Protein AF-A0AAV2L032-F1 (afdb_monomer_lite)

Secondary structure (DSSP, 8-state):
-------EEESS-EEE-S-EEESS-EEESS-EEESS-EEESS-EEESS-EEESS-EEESS-EEESS-EEESS--EESS-EEESS-EEESS--EESS--EESS-EEESS--EESS--EESS--EESS--EESS--EESS--EESS--EESS--EESS--EESS--EESS--EESS--EESS--EESS--EEEE--EESS--EEEE--EEEE--EESS--EEEE--EEEE--EESS--EESS--EEEEEEEEEE--EESS--EEEEEEEEEE--EE---SBB-SS-EEEEE-EEESS-BEESS-EEESS-EEESS-EEESS-EEESS-EEESS-EEESS-EEESS-EEESS--EESS--EESS-EEESS--EESS--EE-S-EEESS--B-

Sequence (389 aa):
MDRAHRGLQVSQGLQVSQGLQVSQGLQVSQGLQVSQGLQVSQGLQESQGLQASQGLQASQGLQASQGLQESQGLQESQGLQESQGLQESQGLQESQGLQESQGLQESQGLQESQGLQESQGLQESQGLQESQGLQESQGLQESQGLQESQGLQESQGLQESQGLQESQGLQESQGLQESQGLQESQGLQESQGLQASQGLQASQGLQASQGLQASQGLQASQGLQASQGLQASQGLQASQGLQASQGLQASQGLQASQGLQASQGLQAVSGTTGGLRDYRRSQGLQASQGLQASQGLQASQGLQASQGLQASQGLQASQGLQASQGLQASQGLQASQGLQASQGLQESQGLQESQGLQESQGLQESQGLQESQGLQESQGLQESQGLQG

Structure (mmCIF, N/CA/C/O backbone):
data_AF-A0AAV2L032-F1
#
_entry.id   AF-A0AAV2L032-F1
#
loop_
_atom_site.group_PDB
_atom_site.id
_atom_site.type_symbol
_atom_site.label_atom_id
_atom_site.label_alt_id
_atom_site.label_comp_id
_atom_site.label_asym_id
_atom_site.label_entity_id
_atom_site.label_seq_id
_atom_site.pdbx_PDB_ins_code
_atom_site.Cartn_x
_atom_site.Cartn_y
_atom_site.Cartn_z
_atom_site.occupancy
_atom_site.B_iso_or_equiv
_atom_site.auth_seq_id
_atom_site.auth_comp_id
_atom_site.auth_asym_id
_atom_site.auth_atom_id
_atom_site.pdbx_PDB_model_num
ATOM 1 N N . MET A 1 1 ? 46.853 -14.108 -38.481 1.00 35.22 1 MET A N 1
ATOM 2 C CA . MET A 1 1 ? 45.579 -13.566 -38.991 1.00 35.22 1 MET A CA 1
ATOM 3 C C . MET A 1 1 ? 44.795 -13.145 -37.773 1.00 35.22 1 MET A C 1
ATOM 5 O O . MET A 1 1 ? 44.260 -14.008 -37.099 1.00 35.22 1 MET A O 1
ATOM 9 N N . ASP A 1 2 ? 44.847 -11.861 -37.447 1.00 42.03 2 ASP A N 1
ATOM 10 C CA . ASP A 1 2 ? 44.213 -11.296 -36.259 1.00 42.03 2 ASP A CA 1
ATOM 11 C C . ASP A 1 2 ? 43.052 -10.431 -36.762 1.00 42.03 2 ASP A C 1
ATOM 13 O O . ASP A 1 2 ? 43.262 -9.359 -37.335 1.00 42.03 2 ASP A O 1
ATOM 17 N N . ARG A 1 3 ? 41.831 -10.976 -36.731 1.00 40.22 3 ARG A N 1
ATOM 18 C CA . ARG A 1 3 ? 40.625 -10.222 -37.090 1.00 40.22 3 ARG A CA 1
ATOM 19 C C . ARG A 1 3 ? 40.259 -9.384 -35.870 1.00 40.22 3 ARG A C 1
ATOM 21 O O . ARG A 1 3 ? 39.555 -9.851 -34.987 1.00 40.22 3 ARG A O 1
ATOM 28 N N . ALA A 1 4 ? 40.758 -8.152 -35.828 1.00 43.91 4 ALA A N 1
ATOM 29 C CA . ALA A 1 4 ? 40.306 -7.163 -34.862 1.00 43.91 4 ALA A CA 1
ATOM 30 C C . ALA A 1 4 ? 38.802 -6.909 -35.070 1.00 43.91 4 ALA A C 1
ATOM 32 O O . ALA A 1 4 ? 38.399 -6.337 -36.086 1.00 43.91 4 ALA A O 1
ATOM 33 N N . HIS A 1 5 ? 37.994 -7.361 -34.114 1.00 49.34 5 HIS A N 1
ATOM 34 C CA . HIS A 1 5 ? 36.589 -7.010 -33.953 1.00 49.34 5 HIS A CA 1
ATOM 35 C C . HIS A 1 5 ? 36.501 -5.516 -33.616 1.00 49.34 5 HIS A C 1
ATOM 37 O O . HIS A 1 5 ? 36.596 -5.121 -32.458 1.00 49.34 5 HIS A O 1
ATOM 43 N N . ARG A 1 6 ? 36.446 -4.658 -34.639 1.00 58.22 6 ARG A N 1
ATOM 44 C CA . ARG A 1 6 ? 36.281 -3.211 -34.457 1.00 58.22 6 ARG A CA 1
ATOM 45 C C . ARG A 1 6 ? 34.792 -2.893 -34.396 1.00 58.22 6 ARG A C 1
ATOM 47 O O . ARG A 1 6 ? 34.118 -3.017 -35.415 1.00 58.22 6 ARG A O 1
ATOM 54 N N . GLY A 1 7 ? 34.318 -2.495 -33.217 1.00 70.31 7 GLY A N 1
ATOM 55 C CA . GLY A 1 7 ? 33.012 -1.855 -33.063 1.00 70.31 7 GLY A CA 1
ATOM 56 C C . GLY A 1 7 ? 32.922 -0.547 -33.857 1.00 70.31 7 GLY A C 1
ATOM 57 O O . GLY A 1 7 ? 33.942 0.019 -34.270 1.00 70.31 7 GLY A O 1
ATOM 58 N N . LEU A 1 8 ? 31.697 -0.081 -34.098 1.00 80.06 8 LEU A N 1
ATOM 59 C CA . LEU A 1 8 ? 31.418 1.191 -34.753 1.00 80.06 8 LEU A CA 1
ATOM 60 C C . LEU A 1 8 ? 31.575 2.331 -33.738 1.00 80.06 8 LEU A C 1
ATOM 62 O O . LEU A 1 8 ? 30.854 2.387 -32.748 1.00 80.06 8 LEU A O 1
ATOM 66 N N . GLN A 1 9 ? 32.508 3.246 -34.002 1.00 83.88 9 GLN A N 1
ATOM 67 C CA . GLN A 1 9 ? 32.724 4.449 -33.196 1.00 83.88 9 GLN A CA 1
ATOM 68 C C . GLN A 1 9 ? 32.305 5.685 -33.988 1.00 83.88 9 GLN A C 1
ATOM 70 O O . GLN A 1 9 ? 32.825 5.932 -35.079 1.00 83.88 9 GLN A O 1
ATOM 75 N N . VAL A 1 10 ? 31.391 6.471 -33.427 1.00 84.25 10 VAL A N 1
ATOM 76 C CA . VAL A 1 10 ? 30.925 7.737 -33.991 1.00 84.25 10 VAL A CA 1
ATOM 77 C C . VAL A 1 10 ? 31.067 8.824 -32.937 1.00 84.25 10 VAL A C 1
ATOM 79 O O . VAL A 1 10 ? 30.526 8.733 -31.843 1.00 84.25 10 VAL A O 1
ATOM 82 N N . SER A 1 11 ? 31.803 9.882 -33.258 1.00 82.00 11 SER A N 1
ATOM 83 C CA . SER A 1 11 ? 32.023 10.976 -32.312 1.00 82.00 11 SER A CA 1
ATOM 84 C C . SER A 1 11 ? 30.840 11.943 -32.223 1.00 82.00 11 SER A C 1
ATOM 86 O O . SER A 1 11 ? 30.648 12.533 -31.170 1.00 82.00 11 SER A O 1
ATOM 88 N N . GLN A 1 12 ? 30.064 12.135 -33.300 1.00 85.06 12 GLN A N 1
ATOM 89 C CA . GLN A 1 12 ? 28.890 13.023 -33.326 1.00 85.06 12 GLN A CA 1
ATOM 90 C C . GLN A 1 12 ? 27.879 12.620 -34.412 1.00 85.06 12 GLN A C 1
ATOM 92 O O . GLN A 1 12 ? 28.282 12.343 -35.544 1.00 85.06 12 GLN A O 1
ATOM 97 N N . GLY A 1 13 ? 26.584 12.696 -34.090 1.00 78.69 13 GLY A N 1
ATOM 98 C CA . GLY A 1 13 ? 25.491 12.867 -35.055 1.00 78.69 13 GLY A CA 1
ATOM 99 C C . GLY A 1 13 ? 25.172 11.644 -35.914 1.00 78.69 13 GLY A C 1
ATOM 100 O O . GLY A 1 13 ? 25.059 11.768 -37.136 1.00 78.69 13 GLY A O 1
ATOM 101 N N . LEU A 1 14 ? 25.031 10.465 -35.302 1.00 85.19 14 LEU A N 1
ATOM 102 C CA . LEU A 1 14 ? 24.609 9.270 -36.032 1.00 85.19 14 LEU A CA 1
ATOM 103 C C . LEU A 1 14 ? 23.095 9.316 -36.269 1.00 85.19 14 LEU A C 1
ATOM 105 O O . LEU A 1 14 ? 22.316 9.190 -35.331 1.00 85.19 14 LEU A O 1
ATOM 109 N N . GLN A 1 15 ? 22.684 9.456 -37.530 1.00 86.25 15 GLN A N 1
ATOM 110 C CA . GLN A 1 15 ? 21.282 9.359 -37.938 1.00 86.25 15 GLN A CA 1
ATOM 111 C C . GLN A 1 15 ? 21.023 8.028 -38.642 1.00 86.25 15 GLN A C 1
ATOM 113 O O . GLN A 1 15 ? 21.629 7.723 -39.672 1.00 86.25 15 GLN A O 1
ATOM 118 N N . VAL A 1 16 ? 20.092 7.251 -38.101 1.00 83.75 16 VAL A N 1
ATOM 119 C CA . VAL A 1 16 ? 19.619 5.982 -38.649 1.00 83.75 16 VAL A CA 1
ATOM 120 C C . VAL A 1 16 ? 18.155 6.145 -39.020 1.00 83.75 16 VAL A C 1
ATOM 122 O O . VAL A 1 16 ? 17.282 6.202 -38.161 1.00 83.75 16 VAL A O 1
ATOM 125 N N . SER A 1 17 ? 17.866 6.204 -40.314 1.00 82.75 17 SER A N 1
ATOM 126 C CA . SER A 1 17 ? 16.486 6.306 -40.791 1.00 82.75 17 SER A CA 1
ATOM 127 C C . SER A 1 17 ? 15.752 4.963 -40.784 1.00 82.75 17 SER A C 1
ATOM 129 O O . SER A 1 17 ? 14.540 4.954 -40.589 1.00 82.75 17 SER A O 1
ATOM 131 N N . GLN A 1 18 ? 16.455 3.839 -40.995 1.00 86.38 18 GLN A N 1
ATOM 132 C CA . GLN A 1 18 ? 15.850 2.505 -40.963 1.00 86.38 18 GLN A CA 1
ATOM 133 C C . GLN A 1 18 ? 16.887 1.375 -40.809 1.00 86.38 18 GLN A C 1
ATOM 135 O O . GLN A 1 18 ? 17.839 1.306 -41.588 1.00 86.38 18 GLN A O 1
ATOM 140 N N . GLY A 1 19 ? 16.648 0.443 -39.881 1.00 77.69 19 GLY A N 1
ATOM 141 C CA . GLY A 1 19 ? 17.150 -0.937 -39.957 1.00 77.69 19 GLY A CA 1
ATOM 142 C C . GLY A 1 19 ? 18.656 -1.128 -39.762 1.00 77.69 19 GLY A C 1
ATOM 143 O O . GLY A 1 19 ? 19.261 -1.940 -40.468 1.00 77.69 19 GLY A O 1
ATOM 144 N N . LEU A 1 20 ? 19.281 -0.398 -38.833 1.00 84.31 20 LEU A N 1
ATOM 145 C CA . LEU A 1 20 ? 20.697 -0.607 -38.523 1.00 84.31 20 LEU A CA 1
ATOM 146 C C . LEU A 1 20 ? 20.865 -1.853 -37.645 1.00 84.31 20 LEU A C 1
ATOM 148 O O . LEU A 1 20 ? 20.325 -1.925 -36.547 1.00 84.31 20 LEU A O 1
ATOM 152 N N . GLN A 1 21 ? 21.666 -2.808 -38.116 1.00 86.81 21 GLN A N 1
ATOM 153 C CA . GLN A 1 21 ? 22.078 -3.981 -37.346 1.00 86.81 21 GLN A CA 1
ATOM 154 C C . GLN A 1 21 ? 23.567 -3.883 -37.013 1.00 86.81 21 GLN A C 1
ATOM 156 O O . GLN A 1 21 ? 24.411 -3.824 -37.911 1.00 86.81 21 GLN A O 1
ATOM 161 N N . VAL A 1 22 ? 23.897 -3.892 -35.723 1.00 86.31 22 VAL A N 1
ATOM 162 C CA . VAL A 1 22 ? 25.272 -3.896 -35.219 1.00 86.31 22 VAL A CA 1
ATOM 163 C C . VAL A 1 22 ? 25.473 -5.145 -34.377 1.00 86.31 22 VAL A C 1
ATOM 165 O O . VAL A 1 22 ? 24.871 -5.320 -33.325 1.00 86.31 22 VAL A O 1
ATOM 168 N N . SER A 1 23 ? 26.355 -6.033 -34.824 1.00 83.00 23 SER A N 1
ATOM 169 C CA . SER A 1 23 ? 26.616 -7.277 -34.098 1.00 83.00 23 SER A CA 1
ATOM 170 C C . SER A 1 23 ? 27.488 -7.074 -32.854 1.00 83.00 23 SER A C 1
ATOM 172 O O . SER A 1 23 ? 27.405 -7.873 -31.930 1.00 83.00 23 SER A O 1
ATOM 174 N N . GLN A 1 24 ? 28.359 -6.055 -32.835 1.00 84.69 24 GLN A N 1
ATOM 175 C CA . GLN A 1 24 ? 29.265 -5.770 -31.713 1.00 84.69 24 GLN A CA 1
ATOM 176 C C . GLN A 1 24 ? 29.639 -4.287 -31.646 1.00 84.69 24 GLN A C 1
ATOM 178 O O . GLN A 1 24 ? 30.167 -3.755 -32.623 1.00 84.69 24 GLN A O 1
ATOM 183 N N . GLY A 1 25 ? 29.453 -3.683 -30.472 1.00 80.81 25 GLY A N 1
ATOM 184 C CA . GLY A 1 25 ? 30.027 -2.411 -30.045 1.00 80.81 25 GLY A CA 1
ATOM 185 C C . GLY A 1 25 ? 29.603 -1.222 -30.897 1.00 80.81 25 GLY A C 1
ATOM 186 O O . GLY A 1 25 ? 30.266 -0.915 -31.886 1.00 80.81 25 GLY A O 1
ATOM 187 N N . LEU A 1 26 ? 28.553 -0.517 -30.485 1.00 87.06 26 LEU A N 1
ATOM 188 C CA . LEU A 1 26 ? 28.194 0.801 -31.003 1.00 87.06 26 LEU A CA 1
ATOM 189 C C . LEU A 1 26 ? 28.545 1.853 -29.951 1.00 87.06 26 LEU A C 1
ATOM 191 O O . LEU A 1 26 ? 27.934 1.879 -28.893 1.00 87.06 26 LEU A O 1
ATOM 195 N N . GLN A 1 27 ? 29.517 2.717 -30.235 1.00 87.44 27 GLN A N 1
ATOM 196 C CA . GLN A 1 27 ? 29.870 3.840 -29.365 1.00 87.44 27 GLN A CA 1
ATOM 197 C C . GLN A 1 27 ? 29.543 5.148 -30.075 1.00 87.44 27 GLN A C 1
ATOM 199 O O . GLN A 1 27 ? 30.139 5.452 -31.112 1.00 87.44 27 GLN A O 1
ATOM 204 N N . VAL A 1 28 ? 28.621 5.924 -29.514 1.00 87.06 28 VAL A N 1
ATOM 205 C CA . VAL A 1 28 ? 28.246 7.249 -30.005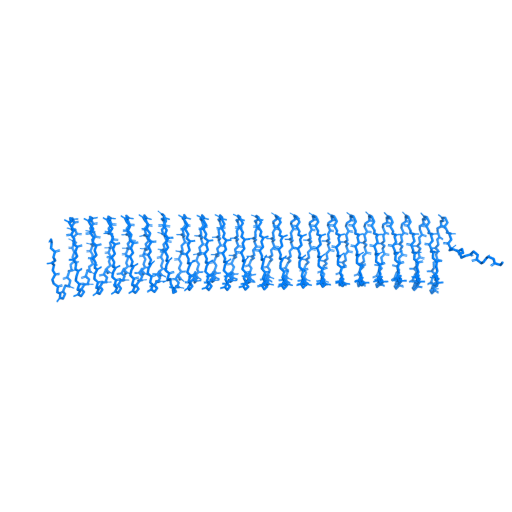 1.00 87.06 28 VAL A CA 1
ATOM 206 C C . VAL A 1 28 ? 28.484 8.263 -28.894 1.00 87.06 28 VAL A C 1
ATOM 208 O O . VAL A 1 28 ? 27.898 8.169 -27.826 1.00 87.06 28 VAL A O 1
ATOM 211 N N . SER A 1 29 ? 29.372 9.233 -29.110 1.00 85.19 29 SER A N 1
ATOM 212 C CA . SER A 1 29 ? 29.671 10.215 -28.054 1.00 85.19 29 SER A CA 1
ATOM 213 C C . SER A 1 29 ? 28.618 11.320 -27.934 1.00 85.19 29 SER A C 1
ATOM 215 O O . SER A 1 29 ? 28.578 11.991 -26.907 1.00 85.19 29 SER A O 1
ATOM 217 N N . GLN A 1 30 ? 27.824 11.563 -28.982 1.00 87.50 30 GLN A N 1
ATOM 218 C CA . GLN A 1 30 ? 26.772 12.578 -28.962 1.00 87.50 30 GLN A CA 1
ATOM 219 C C . GLN A 1 30 ? 25.762 12.373 -30.096 1.00 87.50 30 GLN A C 1
ATOM 221 O O . GLN A 1 30 ? 26.149 12.343 -31.272 1.00 87.50 30 GLN A O 1
ATOM 226 N N . GLY A 1 31 ? 24.475 12.344 -29.751 1.00 84.50 31 GLY A N 1
ATOM 227 C CA . GLY A 1 31 ? 23.358 12.499 -30.680 1.00 84.50 31 GLY A CA 1
ATOM 228 C C . GLY A 1 31 ? 23.149 11.298 -31.596 1.00 84.50 31 GLY A C 1
ATOM 229 O O . GLY A 1 31 ? 23.410 11.381 -32.802 1.00 84.50 31 GLY A O 1
ATOM 230 N N . LEU A 1 32 ? 22.660 10.194 -31.028 1.00 88.06 32 LEU A N 1
ATOM 231 C CA . LEU A 1 32 ? 22.152 9.053 -31.787 1.00 88.06 32 LEU A CA 1
ATOM 232 C C . LEU A 1 32 ? 20.661 9.265 -32.069 1.00 88.06 32 LEU A C 1
ATOM 234 O O . LEU A 1 32 ? 19.858 9.282 -31.147 1.00 88.06 32 LEU A O 1
ATOM 238 N N . GLN A 1 33 ? 20.290 9.412 -33.339 1.00 88.69 33 GLN A N 1
ATOM 239 C CA . GLN A 1 33 ? 18.897 9.548 -33.765 1.00 88.69 33 GLN A CA 1
ATOM 240 C C . GLN A 1 33 ? 18.479 8.344 -34.603 1.00 88.69 33 GLN A C 1
ATOM 242 O O . GLN A 1 33 ? 19.033 8.115 -35.679 1.00 88.69 33 GLN A O 1
ATOM 247 N N . VAL A 1 34 ? 17.482 7.597 -34.143 1.00 86.94 34 VAL A N 1
ATOM 248 C CA . VAL A 1 34 ? 16.958 6.404 -34.810 1.00 86.94 34 VAL A CA 1
ATOM 249 C C . VAL A 1 34 ? 15.481 6.610 -35.116 1.00 86.94 34 VAL A C 1
ATOM 251 O O . VAL A 1 34 ? 14.654 6.717 -34.221 1.00 86.94 34 VAL A O 1
ATOM 254 N N . SER A 1 35 ? 15.111 6.640 -36.392 1.00 86.44 35 SER A N 1
ATOM 255 C CA . SER A 1 35 ? 13.697 6.734 -36.769 1.00 86.44 35 SER A CA 1
ATOM 256 C C . SER A 1 35 ? 12.987 5.381 -36.720 1.00 86.44 35 SER A C 1
ATOM 258 O O . SER A 1 35 ? 11.798 5.341 -36.427 1.00 86.44 35 SER A O 1
ATOM 260 N N . GLN A 1 36 ? 13.681 4.279 -37.032 1.00 87.25 36 GLN A N 1
ATOM 261 C CA . GLN A 1 36 ? 13.089 2.942 -36.987 1.00 87.25 36 GLN A CA 1
ATOM 262 C C . GLN A 1 36 ? 14.146 1.830 -36.937 1.00 87.25 36 GLN A C 1
ATOM 264 O O . GLN A 1 36 ? 14.981 1.727 -37.840 1.00 87.25 36 GLN A O 1
ATOM 269 N N . GLY A 1 37 ? 14.039 0.942 -35.947 1.00 80.81 37 GLY A N 1
ATOM 270 C CA . GLY A 1 37 ? 14.694 -0.366 -35.938 1.00 80.81 37 GLY A CA 1
ATOM 271 C C . GLY A 1 37 ? 16.215 -0.303 -35.827 1.00 80.81 37 GLY A C 1
ATOM 272 O O . GLY A 1 37 ? 16.918 -0.466 -36.830 1.00 80.81 37 GLY A O 1
ATOM 273 N N . LEU A 1 38 ? 16.719 -0.116 -34.607 1.00 86.38 38 LEU A N 1
ATOM 274 C CA . LEU A 1 38 ? 18.129 -0.320 -34.271 1.00 86.38 38 LEU A CA 1
ATOM 275 C C . LEU A 1 38 ? 18.264 -1.641 -33.517 1.00 86.38 38 LEU A C 1
ATOM 277 O O . LEU A 1 38 ? 17.667 -1.809 -32.463 1.00 86.38 38 LEU A O 1
ATOM 281 N N . GLN A 1 39 ? 19.064 -2.562 -34.048 1.00 87.56 39 GLN A N 1
ATOM 282 C CA . GLN A 1 39 ? 19.361 -3.841 -33.409 1.00 87.56 39 GLN A CA 1
ATOM 283 C C . GLN A 1 39 ? 20.844 -3.909 -33.064 1.00 87.56 39 GLN A C 1
ATOM 285 O O . GLN A 1 39 ? 21.687 -3.952 -33.966 1.00 87.56 39 GLN A O 1
ATOM 290 N N . VAL A 1 40 ? 21.172 -3.947 -31.774 1.00 86.81 40 VAL A N 1
ATOM 291 C CA . VAL A 1 40 ? 22.550 -4.098 -31.293 1.00 86.81 40 VAL A CA 1
ATOM 292 C C . VAL A 1 40 ? 22.682 -5.378 -30.482 1.00 86.81 40 VAL A C 1
ATOM 294 O O . VAL A 1 40 ? 22.123 -5.510 -29.404 1.00 86.81 40 VAL A O 1
ATOM 297 N N . SER A 1 41 ? 23.447 -6.348 -30.980 1.00 85.12 41 SER A N 1
ATOM 298 C CA . SER A 1 41 ? 23.573 -7.630 -30.274 1.00 85.12 41 SER A CA 1
ATOM 299 C C . SER A 1 41 ? 24.445 -7.541 -29.018 1.00 85.12 41 SER A C 1
ATOM 301 O O . SER A 1 41 ? 24.248 -8.330 -28.104 1.00 85.12 41 SER A O 1
ATO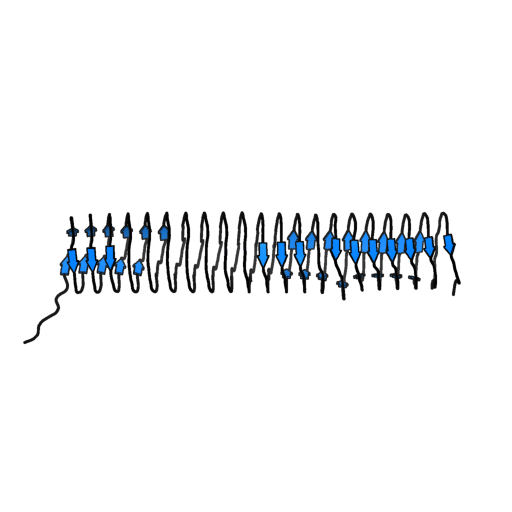M 303 N N . GLN A 1 42 ? 25.424 -6.631 -28.973 1.00 85.88 42 GLN A N 1
ATOM 304 C CA . GLN A 1 42 ? 26.288 -6.423 -27.804 1.00 85.88 42 GLN A CA 1
ATOM 305 C C . GLN A 1 42 ? 26.815 -4.991 -27.746 1.00 85.88 42 GLN A C 1
ATOM 307 O O . GLN A 1 42 ? 27.512 -4.568 -28.672 1.00 85.88 42 GLN A O 1
ATOM 312 N N . GLY A 1 43 ? 26.576 -4.311 -26.626 1.00 81.88 43 GLY A N 1
ATOM 313 C CA . GLY A 1 43 ? 27.238 -3.074 -26.224 1.00 81.88 43 GLY A CA 1
ATOM 314 C C . GLY A 1 43 ? 26.836 -1.864 -27.058 1.00 81.88 43 GLY A C 1
ATOM 315 O O . GLY A 1 43 ? 27.498 -1.555 -28.053 1.00 81.88 43 GLY A O 1
ATOM 316 N N . LEU A 1 44 ? 25.799 -1.154 -26.618 1.00 86.88 44 LEU A N 1
ATOM 317 C CA . LEU A 1 44 ? 25.483 0.196 -27.081 1.00 86.88 44 LEU A CA 1
ATOM 318 C C . LEU A 1 44 ? 25.937 1.173 -25.998 1.00 86.88 44 LEU A C 1
ATOM 320 O O . LEU A 1 44 ? 25.474 1.092 -24.871 1.00 86.88 44 LEU A O 1
ATOM 324 N N . GLN A 1 45 ? 26.849 2.082 -26.328 1.00 87.19 45 GLN A N 1
ATOM 325 C CA . GLN A 1 45 ? 27.284 3.153 -25.436 1.00 87.19 45 GLN A CA 1
ATOM 326 C C . GLN A 1 45 ? 26.976 4.496 -26.080 1.00 87.19 45 GLN A C 1
ATOM 328 O O . GLN A 1 45 ? 27.545 4.832 -27.123 1.00 87.19 45 GLN A O 1
ATOM 333 N N . GLU A 1 46 ? 26.099 5.261 -25.450 1.00 84.75 46 GLU A N 1
ATOM 334 C CA . GLU A 1 46 ? 25.743 6.617 -25.845 1.00 84.75 46 GLU A CA 1
ATOM 335 C C . GLU A 1 46 ? 26.058 7.567 -24.679 1.00 84.75 46 GLU A C 1
ATOM 337 O O . GLU A 1 46 ? 25.811 7.250 -23.518 1.00 84.75 46 GLU A O 1
ATOM 342 N N . SER A 1 47 ? 26.720 8.693 -24.950 1.00 82.38 47 SER A N 1
ATOM 343 C CA . SER A 1 47 ? 27.113 9.620 -23.878 1.00 82.38 47 SER A CA 1
ATOM 344 C C . SER A 1 47 ? 26.201 10.839 -23.739 1.00 82.38 47 SER A C 1
ATOM 346 O O . SER A 1 47 ? 26.173 11.416 -22.654 1.00 82.38 47 SER A O 1
ATOM 348 N N . GLN A 1 48 ? 25.524 11.284 -24.803 1.00 85.62 48 GLN A N 1
ATOM 349 C CA . GLN A 1 48 ? 24.640 12.451 -24.803 1.00 85.62 48 GLN A CA 1
ATOM 350 C C . GLN A 1 48 ? 23.524 12.368 -25.865 1.00 85.62 48 GLN A C 1
ATOM 352 O O . GLN A 1 48 ? 23.704 12.827 -27.004 1.00 85.62 48 GLN A O 1
ATOM 357 N N . GLY A 1 49 ? 22.333 11.935 -25.446 1.00 81.44 49 GLY A N 1
ATOM 358 C CA . GLY A 1 49 ? 21.087 12.050 -26.198 1.00 81.44 49 GLY A CA 1
ATOM 359 C C . GLY A 1 49 ? 20.873 10.941 -27.226 1.00 81.44 49 GLY A C 1
ATOM 360 O O . GLY A 1 49 ? 21.095 11.140 -28.429 1.00 81.44 49 GLY A O 1
ATOM 361 N N . LEU A 1 50 ? 20.349 9.808 -26.757 1.00 86.38 50 LEU A N 1
ATOM 362 C CA . LEU A 1 50 ? 19.754 8.780 -27.604 1.00 86.38 50 LEU A CA 1
ATOM 363 C C . LEU A 1 50 ? 18.284 9.122 -27.847 1.00 86.38 50 LEU A C 1
ATOM 365 O O . LEU A 1 50 ? 17.477 9.120 -26.927 1.00 86.38 50 LEU A O 1
ATOM 369 N N . GLN A 1 51 ? 17.923 9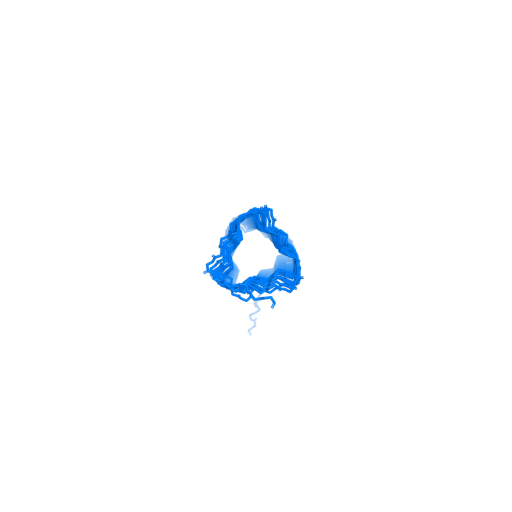.389 -29.098 1.00 87.69 51 GLN A N 1
ATOM 370 C CA . GLN A 1 51 ? 16.537 9.585 -29.511 1.00 87.69 51 GLN A CA 1
ATOM 371 C C . GLN A 1 51 ? 16.145 8.501 -30.495 1.00 87.69 51 GLN A C 1
ATOM 373 O O . GLN A 1 51 ? 16.665 8.450 -31.612 1.00 87.69 51 GLN A O 1
ATOM 378 N N . ALA A 1 52 ? 15.199 7.666 -30.111 1.00 85.31 52 ALA A N 1
ATOM 379 C CA . ALA A 1 52 ? 14.665 6.633 -30.961 1.00 85.31 52 ALA A CA 1
ATOM 380 C C . ALA A 1 52 ? 13.134 6.736 -31.028 1.00 85.31 52 ALA A C 1
ATOM 382 O O . ALA A 1 52 ? 12.449 7.105 -30.077 1.00 85.31 52 ALA A O 1
ATOM 383 N N . SER A 1 53 ? 12.596 6.597 -32.238 1.00 84.69 53 SER A N 1
ATOM 384 C CA . SER A 1 53 ? 11.156 6.747 -32.480 1.00 84.69 53 SER A CA 1
ATOM 385 C C . SER A 1 53 ? 10.420 5.413 -32.485 1.00 84.69 53 SER A C 1
ATOM 387 O O . SER A 1 53 ? 9.202 5.409 -32.316 1.00 84.69 53 SER A O 1
ATOM 389 N N . GLN A 1 54 ? 11.119 4.312 -32.776 1.00 87.06 54 GLN A N 1
ATOM 390 C CA . GLN A 1 54 ? 10.522 2.983 -32.773 1.00 87.06 54 GLN A CA 1
ATOM 391 C C . GLN A 1 54 ? 11.577 1.870 -32.785 1.00 87.06 54 GLN A C 1
ATOM 393 O O . GLN A 1 54 ? 12.384 1.779 -33.723 1.00 87.06 54 GLN A O 1
ATOM 398 N N . GLY A 1 55 ? 11.443 0.931 -31.848 1.00 79.75 55 GLY A N 1
ATOM 399 C CA . GLY A 1 55 ? 12.039 -0.400 -31.922 1.00 79.75 55 GLY A CA 1
ATOM 400 C C . GLY A 1 55 ? 13.551 -0.407 -31.746 1.00 79.75 55 GLY A C 1
ATOM 401 O O . GLY A 1 55 ? 14.272 -0.914 -32.618 1.00 79.75 55 GLY A O 1
ATOM 402 N N . LEU A 1 56 ? 14.030 0.155 -30.638 1.00 86.38 56 LEU A N 1
ATOM 403 C CA . LEU A 1 56 ? 15.383 -0.092 -30.168 1.00 86.38 56 LEU A CA 1
ATOM 404 C C . LEU A 1 56 ? 15.436 -1.471 -29.508 1.00 86.38 56 LEU A C 1
ATOM 406 O O . LEU A 1 56 ? 14.760 -1.742 -28.524 1.00 86.38 56 LEU A O 1
ATOM 410 N N . GLN A 1 57 ? 16.246 -2.358 -30.076 1.00 87.06 57 GLN A N 1
ATOM 411 C CA . GLN A 1 57 ? 16.483 -3.688 -29.538 1.00 87.06 57 GLN A CA 1
ATOM 412 C C . GLN A 1 57 ? 17.966 -3.841 -29.258 1.00 87.06 57 GLN A C 1
ATOM 414 O O . GLN A 1 57 ? 18.789 -3.834 -30.182 1.00 87.06 57 GLN A O 1
ATOM 419 N N . ALA A 1 58 ? 18.314 -4.027 -27.999 1.00 84.19 58 ALA A N 1
ATOM 420 C CA . ALA A 1 58 ? 19.658 -4.395 -27.619 1.00 84.19 58 ALA A CA 1
ATOM 421 C C . ALA A 1 58 ? 19.617 -5.708 -26.826 1.00 84.19 58 ALA A C 1
ATOM 423 O O . ALA A 1 58 ? 18.650 -6.031 -26.151 1.00 84.19 58 ALA A O 1
ATOM 424 N N . SER A 1 59 ? 20.570 -6.600 -27.093 1.00 83.12 59 SER A N 1
ATOM 425 C CA . SER A 1 59 ? 20.563 -7.933 -26.463 1.00 83.12 59 SER A CA 1
ATOM 426 C C . SER A 1 59 ? 21.469 -8.008 -25.240 1.00 83.12 59 SER A C 1
ATOM 428 O O . SER A 1 59 ? 21.414 -9.005 -24.521 1.00 83.12 59 SER A O 1
ATOM 430 N N . GLN A 1 60 ? 22.364 -7.031 -25.077 1.00 85.81 60 GLN A N 1
ATOM 431 C CA . GLN A 1 60 ? 23.244 -6.944 -23.923 1.00 85.81 60 GLN A CA 1
ATOM 432 C C . GLN A 1 60 ? 23.898 -5.562 -23.831 1.00 85.81 60 GLN A C 1
ATOM 434 O O . GLN A 1 60 ? 24.672 -5.184 -24.723 1.00 85.81 60 GLN A O 1
ATOM 439 N N . GLY A 1 61 ? 23.714 -4.891 -22.696 1.00 81.62 61 GLY A N 1
ATOM 440 C CA . GLY A 1 61 ? 24.527 -3.760 -22.261 1.00 81.62 61 GLY A CA 1
ATOM 441 C C . GLY A 1 61 ? 24.263 -2.476 -23.037 1.00 81.62 61 GLY A C 1
ATOM 442 O O . GLY A 1 61 ? 25.163 -1.977 -23.728 1.00 81.62 61 GLY A O 1
ATOM 443 N N . LEU A 1 62 ? 23.053 -1.937 -22.900 1.00 86.94 62 LEU A N 1
ATOM 444 C CA . LEU A 1 62 ? 22.766 -0.548 -23.228 1.00 86.94 62 LEU A CA 1
ATOM 445 C C . LEU A 1 62 ? 23.262 0.340 -22.087 1.00 86.94 62 LEU A C 1
ATOM 447 O O . LEU A 1 62 ? 22.803 0.239 -20.956 1.00 86.94 62 LEU A O 1
ATOM 451 N N . GLN A 1 63 ? 24.214 1.213 -22.389 1.00 86.81 63 GLN A N 1
ATOM 452 C CA . GLN A 1 63 ? 24.696 2.233 -21.471 1.00 86.81 63 GLN A CA 1
ATOM 453 C C . GLN A 1 63 ? 24.462 3.591 -22.105 1.00 86.81 63 GLN A C 1
ATOM 455 O O . GLN A 1 63 ? 25.104 3.935 -23.102 1.00 86.81 63 GLN A O 1
ATOM 460 N N . ALA A 1 64 ? 23.567 4.365 -21.521 1.00 83.50 64 ALA A N 1
ATOM 461 C CA . ALA A 1 64 ? 23.361 5.743 -21.904 1.00 83.50 64 ALA A CA 1
ATOM 462 C C . ALA A 1 64 ? 23.635 6.637 -20.686 1.00 83.50 64 ALA A C 1
ATOM 464 O O . ALA A 1 64 ? 23.445 6.250 -19.537 1.00 83.50 64 ALA A O 1
ATOM 465 N N . SER A 1 65 ? 24.324 7.756 -20.910 1.00 82.00 65 SER A N 1
ATOM 466 C CA . SER A 1 65 ? 24.745 8.622 -19.797 1.00 82.00 65 SER A CA 1
ATOM 467 C C . SER A 1 65 ? 23.774 9.771 -19.552 1.00 82.00 65 SER A C 1
ATOM 469 O O . SER A 1 65 ? 23.789 10.327 -18.454 1.00 82.00 65 SER A O 1
ATOM 471 N N . GLN A 1 66 ? 23.031 10.186 -20.585 1.00 84.38 66 GLN A N 1
ATOM 472 C CA . GLN A 1 66 ? 22.038 11.254 -20.509 1.00 84.38 66 GLN A CA 1
ATOM 473 C C . GLN A 1 66 ? 20.961 11.102 -21.587 1.00 84.38 66 GLN A C 1
ATOM 475 O O . GLN A 1 66 ? 21.261 11.200 -22.783 1.00 84.38 66 GLN A O 1
ATOM 480 N N . GLY A 1 67 ? 19.703 11.062 -21.148 1.00 78.50 67 GLY A N 1
ATOM 481 C CA . GLY A 1 67 ? 18.535 11.400 -21.953 1.00 78.50 67 GLY A CA 1
ATOM 482 C C . GLY A 1 67 ? 18.212 10.384 -23.039 1.00 78.50 67 GLY A C 1
ATOM 483 O O . GLY A 1 67 ? 18.186 10.749 -24.221 1.00 78.50 67 GLY A O 1
ATOM 484 N N . LEU A 1 68 ? 17.937 9.142 -22.641 1.00 85.75 68 LEU A N 1
ATOM 485 C CA . LEU A 1 68 ? 17.307 8.161 -23.515 1.00 85.75 68 LEU A CA 1
ATOM 486 C C . LEU A 1 68 ? 15.835 8.533 -23.713 1.00 85.75 68 LEU A C 1
ATOM 488 O O . LEU A 1 68 ? 15.050 8.581 -22.771 1.00 85.75 68 LEU A O 1
ATOM 492 N N . GLN A 1 69 ? 15.461 8.805 -24.959 1.00 86.62 69 GLN A N 1
ATOM 493 C CA . GLN A 1 69 ? 14.084 9.061 -25.367 1.00 86.62 69 GLN A CA 1
ATOM 494 C C . GLN A 1 69 ? 13.676 8.018 -26.400 1.00 86.62 69 GLN A C 1
ATOM 496 O O . GLN A 1 69 ? 14.135 8.081 -27.542 1.00 86.62 69 GLN A O 1
ATOM 501 N N . GLU A 1 70 ? 12.797 7.096 -26.020 1.00 83.44 70 GLU A N 1
ATOM 502 C CA . GLU A 1 70 ? 12.184 6.130 -26.932 1.00 83.44 70 GLU A CA 1
ATOM 503 C C . GLU A 1 70 ? 10.677 6.380 -27.000 1.00 83.44 70 GLU A C 1
ATOM 505 O O . GLU A 1 70 ? 9.981 6.516 -25.994 1.00 83.44 70 GLU A O 1
ATOM 510 N N . SER A 1 71 ? 10.144 6.491 -28.214 1.00 83.00 71 SER A N 1
ATOM 511 C CA . SER A 1 71 ? 8.700 6.685 -28.361 1.00 83.00 71 SER A CA 1
ATOM 512 C C . SER A 1 71 ? 7.947 5.360 -28.296 1.00 83.00 71 SER A C 1
ATOM 514 O O . SER A 1 71 ? 6.811 5.355 -27.829 1.00 83.00 71 SER A O 1
ATOM 516 N N . GLN A 1 72 ? 8.526 4.258 -28.791 1.00 85.69 72 GLN A N 1
ATOM 517 C CA . GLN A 1 72 ? 7.851 2.959 -28.816 1.00 85.69 72 GLN A CA 1
ATOM 518 C C . GLN A 1 72 ? 8.824 1.774 -28.787 1.00 85.69 72 GLN A C 1
ATOM 520 O O . GLN A 1 72 ? 9.458 1.469 -29.805 1.00 85.69 72 GLN A O 1
ATOM 525 N N . GLY A 1 73 ? 8.785 1.013 -27.695 1.00 79.56 73 GLY A N 1
ATOM 526 C CA . GLY A 1 73 ? 9.248 -0.367 -27.636 1.00 79.56 73 GLY A CA 1
ATOM 527 C C . GLY A 1 73 ? 10.759 -0.512 -27.549 1.00 79.56 73 GLY A C 1
ATOM 528 O O . GLY A 1 73 ? 11.379 -1.019 -28.495 1.00 79.56 73 GLY A O 1
ATOM 529 N N . LEU A 1 74 ? 11.326 -0.123 -26.411 1.00 85.50 74 LEU A N 1
ATOM 530 C CA . LEU A 1 74 ? 12.653 -0.542 -25.993 1.00 85.50 74 LEU A CA 1
ATOM 531 C C . LEU A 1 74 ? 12.601 -1.999 -25.529 1.00 85.50 74 LEU A C 1
ATOM 533 O O . LEU A 1 74 ? 11.855 -2.375 -24.627 1.00 85.50 74 LEU A O 1
ATOM 537 N N . GLN A 1 75 ? 13.412 -2.842 -26.162 1.00 85.75 75 GLN A N 1
ATOM 538 C CA . GL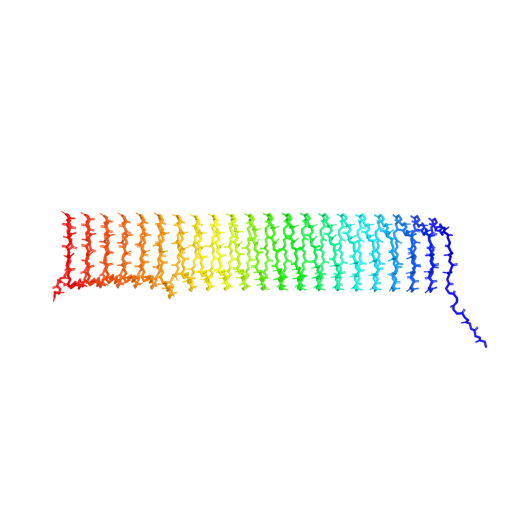N A 1 75 ? 13.624 -4.214 -25.714 1.00 85.75 75 GLN A CA 1
ATOM 539 C C . GLN A 1 75 ? 15.096 -4.402 -25.406 1.00 85.75 75 GLN A C 1
ATOM 541 O O . GLN A 1 75 ? 15.928 -4.398 -26.320 1.00 85.75 75 GLN A O 1
ATOM 546 N N . GLU A 1 76 ? 15.403 -4.614 -24.136 1.00 82.69 76 GLU A N 1
ATOM 547 C CA . GLU A 1 76 ? 16.731 -4.999 -23.691 1.00 82.69 76 GLU A CA 1
ATOM 548 C C . GLU A 1 76 ? 16.650 -6.325 -22.929 1.00 82.69 76 GLU A C 1
ATOM 550 O O . GLU A 1 76 ? 15.687 -6.652 -22.236 1.00 82.69 76 GLU A O 1
ATOM 555 N N . SER A 1 77 ? 17.598 -7.211 -23.231 1.00 82.12 77 SER A N 1
ATOM 556 C CA . SER A 1 77 ? 17.589 -8.547 -22.633 1.00 82.12 77 SER A CA 1
ATOM 557 C C . SER A 1 77 ? 18.436 -8.591 -21.373 1.00 82.12 77 SE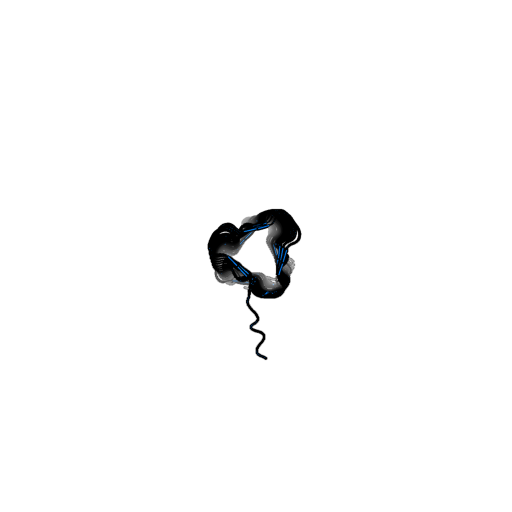R A C 1
ATOM 559 O O . SER A 1 77 ? 18.180 -9.447 -20.526 1.00 82.12 77 SER A O 1
ATOM 561 N N . GLN A 1 78 ? 19.489 -7.769 -21.294 1.00 84.69 78 GLN A N 1
ATOM 562 C CA . GLN A 1 78 ? 20.377 -7.731 -20.140 1.00 84.69 78 GLN A CA 1
ATOM 563 C C . GLN A 1 78 ? 21.041 -6.364 -19.968 1.00 84.69 78 GLN A C 1
ATOM 565 O O . GLN A 1 78 ? 21.985 -6.030 -20.696 1.00 84.69 78 GLN A O 1
ATOM 570 N N . GLY A 1 79 ? 20.684 -5.683 -18.883 1.00 80.12 79 GLY A N 1
ATOM 571 C CA . GLY A 1 79 ? 21.493 -4.631 -18.281 1.00 80.12 79 GLY A CA 1
ATOM 572 C C . GLY A 1 79 ? 21.403 -3.299 -19.009 1.00 80.12 79 GLY A C 1
ATOM 573 O O . GLY A 1 79 ? 22.383 -2.867 -19.629 1.00 80.12 79 GLY A O 1
ATOM 574 N N . LEU A 1 80 ? 20.256 -2.637 -18.870 1.00 85.62 80 LEU A N 1
ATOM 575 C CA . LEU A 1 80 ? 20.108 -1.220 -19.166 1.00 85.62 80 LEU A CA 1
ATOM 576 C C . LEU A 1 80 ? 20.696 -0.400 -18.013 1.00 85.62 80 LEU A C 1
ATOM 578 O O . LEU A 1 80 ? 20.293 -0.531 -16.859 1.00 85.62 80 LEU A O 1
ATOM 582 N N . GLN A 1 81 ? 21.669 0.448 -18.329 1.00 85.88 81 GLN A N 1
ATOM 583 C CA . GLN A 1 81 ? 22.223 1.426 -17.399 1.00 85.88 81 GLN A CA 1
ATOM 584 C C . GLN A 1 81 ? 22.026 2.816 -17.978 1.00 85.88 81 GLN A C 1
ATOM 586 O O . GLN A 1 81 ? 22.666 3.168 -18.974 1.00 85.88 81 GLN A O 1
ATOM 591 N N . GLU A 1 82 ? 21.190 3.609 -17.327 1.00 82.44 82 GLU A N 1
ATOM 592 C CA . GLU A 1 82 ? 21.026 5.020 -17.636 1.00 82.44 82 GLU A CA 1
ATOM 593 C C . GLU A 1 82 ? 21.296 5.855 -16.378 1.00 82.44 82 GLU A C 1
ATOM 595 O O . GLU A 1 82 ? 21.044 5.463 -15.236 1.00 82.44 82 GLU A O 1
ATOM 600 N N . SER A 1 83 ? 22.022 6.955 -16.575 1.00 80.94 83 SER A N 1
ATOM 601 C CA . SER A 1 83 ? 22.465 7.779 -15.447 1.00 80.94 83 SER A CA 1
ATOM 602 C C . SER A 1 83 ? 21.534 8.960 -15.223 1.00 80.94 83 SER A C 1
ATOM 604 O O . SER A 1 83 ? 21.495 9.482 -14.106 1.00 80.94 83 SER A O 1
ATOM 606 N N . GLN A 1 84 ? 20.886 9.455 -16.282 1.00 83.81 84 GLN A N 1
ATOM 607 C CA . GLN A 1 84 ? 20.029 10.631 -16.215 1.00 83.81 84 GLN A CA 1
ATOM 608 C C . GLN A 1 84 ? 18.896 10.559 -17.236 1.00 83.81 84 GLN A C 1
ATOM 610 O O . GLN A 1 84 ? 19.032 11.064 -18.356 1.00 83.81 84 GLN A O 1
ATOM 615 N N . GLY A 1 85 ? 17.743 10.083 -16.781 1.00 78.56 85 GLY A N 1
ATOM 616 C CA . GLY A 1 85 ? 16.458 10.366 -17.399 1.00 78.56 85 GLY A CA 1
ATOM 617 C C . GLY A 1 85 ? 16.143 9.451 -18.571 1.00 78.56 85 GLY A C 1
ATOM 618 O O . GLY A 1 85 ? 16.468 9.775 -19.719 1.00 78.56 85 GLY A O 1
ATOM 619 N N . LEU A 1 86 ? 15.424 8.371 -18.278 1.00 85.00 86 LEU A N 1
ATOM 620 C CA . LEU A 1 86 ? 14.783 7.526 -19.274 1.00 85.00 86 LEU A CA 1
ATOM 621 C C . LEU A 1 86 ? 13.352 8.025 -19.494 1.00 85.00 86 LEU A C 1
ATOM 623 O O . LEU A 1 86 ? 12.553 8.110 -18.564 1.00 85.00 86 LEU A O 1
ATOM 627 N N . GLN A 1 87 ? 13.030 8.384 -20.734 1.00 85.44 87 GLN A N 1
ATOM 628 C CA . GLN A 1 87 ? 11.674 8.747 -21.138 1.00 85.44 87 GLN A CA 1
ATOM 629 C C . GLN A 1 87 ? 11.186 7.767 -22.192 1.00 85.44 87 GLN A C 1
ATOM 631 O O . GLN A 1 87 ? 11.620 7.822 -23.347 1.00 85.44 87 GLN A O 1
ATOM 636 N N . GLU A 1 88 ? 10.239 6.922 -21.803 1.00 82.12 88 GLU A N 1
ATOM 637 C CA . GLU A 1 88 ? 9.591 5.986 -22.707 1.00 82.12 88 GLU A CA 1
ATOM 638 C C . GLU A 1 88 ? 8.091 6.250 -22.767 1.00 82.12 88 GLU A C 1
ATOM 640 O O . GLU A 1 88 ? 7.397 6.368 -21.760 1.00 82.12 88 GLU A O 1
ATOM 645 N N . SER A 1 89 ? 7.553 6.394 -23.977 1.00 81.06 89 SER A N 1
ATOM 646 C CA . SER A 1 89 ? 6.104 6.581 -24.088 1.00 81.06 89 SER A CA 1
ATOM 647 C C . SER A 1 89 ? 5.355 5.249 -23.977 1.00 81.06 89 SER A C 1
ATOM 649 O O . SER A 1 89 ? 4.252 5.221 -23.431 1.00 81.06 89 SER A O 1
ATOM 651 N N . GLN A 1 90 ? 5.898 4.149 -24.505 1.00 83.38 90 GLN A N 1
ATOM 652 C CA . GLN A 1 90 ? 5.199 2.862 -24.526 1.00 83.38 90 GLN A CA 1
ATOM 653 C C . GLN A 1 90 ? 6.157 1.668 -24.569 1.00 83.38 90 GLN A C 1
ATOM 655 O O . GLN A 1 90 ? 6.767 1.431 -25.616 1.00 83.38 90 GLN A O 1
ATOM 660 N N . GLY A 1 91 ? 6.107 0.841 -23.525 1.00 77.62 91 GLY A N 1
ATOM 661 C CA . GLY A 1 91 ? 6.461 -0.569 -23.575 1.00 77.62 91 GLY A CA 1
ATOM 662 C C . GLY A 1 91 ? 7.945 -0.859 -23.423 1.00 77.62 91 GLY A C 1
ATOM 663 O O . GLY A 1 91 ? 8.518 -1.488 -24.321 1.00 77.62 91 GLY A O 1
ATOM 664 N N . LEU A 1 92 ? 8.515 -0.487 -22.278 1.00 84.38 92 LEU A N 1
ATOM 665 C CA . LEU A 1 92 ? 9.826 -0.967 -21.864 1.00 84.38 92 LEU A CA 1
ATOM 666 C C . LEU A 1 92 ? 9.737 -2.448 -21.472 1.00 84.38 92 LEU A C 1
ATOM 668 O O . LEU A 1 92 ? 8.980 -2.852 -20.586 1.00 84.38 92 LEU A O 1
ATOM 672 N N . GLN A 1 93 ? 10.523 -3.286 -22.146 1.00 84.38 93 GLN A N 1
ATOM 673 C CA . GLN A 1 93 ? 10.681 -4.694 -21.788 1.00 84.38 93 GLN A CA 1
ATOM 674 C C . GLN A 1 93 ? 12.142 -4.978 -21.474 1.00 84.38 93 GLN A C 1
ATOM 676 O O . GLN A 1 93 ? 12.965 -5.085 -22.387 1.00 84.38 93 GLN A O 1
ATOM 681 N N . GLU A 1 94 ? 12.433 -5.162 -20.189 1.00 81.62 94 GLU A N 1
ATOM 682 C CA . GLU A 1 94 ? 13.746 -5.568 -19.696 1.00 81.62 94 GLU A CA 1
ATOM 683 C C . GLU A 1 94 ? 13.645 -6.954 -19.060 1.00 81.62 94 GLU A C 1
ATOM 685 O O . GLU A 1 94 ? 12.779 -7.246 -18.231 1.00 81.62 94 GLU A O 1
ATOM 690 N N . SER A 1 95 ? 14.532 -7.862 -19.459 1.00 80.44 95 SER A N 1
ATOM 691 C CA . SER A 1 95 ? 14.545 -9.180 -18.820 1.00 80.44 95 SER A CA 1
ATOM 692 C C . SER A 1 95 ? 15.371 -9.179 -17.537 1.00 80.44 95 SER A C 1
ATOM 694 O O . SER A 1 95 ? 15.024 -9.934 -16.629 1.00 80.44 95 SER A O 1
ATOM 696 N N . GLN A 1 96 ? 16.460 -8.403 -17.447 1.00 82.75 96 GLN A N 1
ATOM 697 C CA . GLN A 1 96 ? 17.332 -8.409 -16.269 1.00 82.75 96 GLN A CA 1
ATOM 698 C C . GLN A 1 96 ? 18.075 -7.083 -16.052 1.00 82.75 96 GLN A C 1
ATOM 700 O O . GLN A 1 96 ? 19.063 -6.810 -16.740 1.00 82.75 96 GLN A O 1
ATOM 705 N N . GLY A 1 97 ? 17.732 -6.389 -14.967 1.00 77.56 97 GLY A N 1
ATOM 706 C CA . GLY A 1 97 ? 18.600 -5.425 -14.304 1.00 77.56 97 GLY A CA 1
ATOM 707 C C . GLY A 1 97 ? 18.593 -4.045 -14.939 1.00 77.56 97 GLY A C 1
ATOM 708 O O . GLY A 1 97 ? 19.622 -3.620 -15.476 1.00 77.56 97 GLY A O 1
ATOM 709 N N . LEU A 1 98 ? 17.471 -3.341 -14.816 1.00 84.06 98 LEU A N 1
ATOM 710 C CA . LEU A 1 98 ? 17.406 -1.905 -15.053 1.00 84.06 98 LEU A CA 1
ATOM 711 C C . LEU A 1 98 ? 18.065 -1.153 -13.889 1.00 84.06 98 LEU A C 1
ATOM 713 O O . LEU A 1 98 ? 17.695 -1.296 -12.724 1.00 84.06 98 LEU A O 1
ATOM 717 N N . GLN A 1 99 ? 19.073 -0.342 -14.204 1.00 83.69 99 GLN A N 1
ATOM 718 C CA . GLN A 1 99 ? 19.696 0.571 -13.249 1.00 83.69 99 GLN A CA 1
ATOM 719 C C . GLN A 1 99 ? 19.550 2.000 -13.752 1.00 83.69 99 GLN A C 1
ATOM 721 O O . GLN A 1 99 ? 20.259 2.404 -14.677 1.00 83.69 99 GLN A O 1
ATOM 726 N N . GLU A 1 100 ? 18.675 2.760 -13.099 1.00 80.56 100 GLU A N 1
ATOM 727 C CA . GLU A 1 100 ? 18.477 4.184 -13.360 1.00 80.56 100 GLU A CA 1
ATOM 728 C C . GLU A 1 100 ? 18.897 4.994 -12.136 1.00 80.56 100 GLU A C 1
ATOM 730 O O . GLU A 1 100 ? 18.505 4.727 -10.997 1.00 80.56 100 GLU A O 1
ATOM 735 N N . SER A 1 101 ? 19.727 6.014 -12.352 1.00 79.12 101 SER A N 1
ATOM 736 C CA . SER A 1 101 ? 20.118 6.880 -11.239 1.00 79.12 101 SER A CA 1
ATOM 737 C C . SER A 1 101 ? 19.112 8.010 -11.006 1.00 79.12 101 SER A C 1
ATOM 739 O O . SER A 1 101 ? 18.938 8.429 -9.857 1.00 79.12 101 SER A O 1
ATOM 741 N N . GLN A 1 102 ? 18.477 8.550 -12.053 1.00 82.19 102 GLN A N 1
ATOM 742 C CA . GLN A 1 102 ? 17.605 9.719 -11.922 1.00 82.19 102 GLN A CA 1
ATOM 743 C C . GLN A 1 102 ? 16.461 9.726 -12.942 1.00 82.19 102 GLN A C 1
ATOM 745 O O . GLN A 1 102 ? 16.627 10.252 -14.044 1.00 82.19 102 GLN A O 1
ATOM 750 N N . GLY A 1 103 ? 15.276 9.309 -12.496 1.00 75.44 103 GLY A N 1
ATOM 751 C CA . GLY A 1 103 ? 13.999 9.617 -13.119 1.00 75.44 103 GLY A CA 1
ATOM 752 C C . GLY A 1 103 ? 13.675 8.747 -14.322 1.00 75.44 103 GLY A C 1
ATOM 753 O O . GLY A 1 103 ? 13.951 9.135 -15.461 1.00 75.44 103 GLY A O 1
ATOM 754 N N . LEU A 1 104 ? 12.999 7.632 -14.069 1.00 83.25 104 LEU A N 1
ATOM 755 C CA . LEU A 1 104 ? 12.272 6.882 -15.080 1.00 83.25 104 LEU A CA 1
ATOM 756 C C . LEU A 1 104 ? 10.872 7.479 -15.251 1.00 83.25 104 LEU A C 1
ATOM 758 O O . LEU A 1 104 ? 10.075 7.550 -14.317 1.00 83.25 104 LEU A O 1
ATOM 762 N N . GLN A 1 105 ? 10.560 7.923 -16.468 1.00 83.38 105 GLN A N 1
ATOM 763 C CA . GLN A 1 105 ? 9.215 8.351 -16.827 1.00 83.38 105 GLN A CA 1
ATOM 764 C C . GLN A 1 105 ? 8.675 7.462 -17.941 1.00 83.38 105 GLN A C 1
ATOM 766 O O . GLN A 1 105 ? 9.065 7.610 -19.104 1.00 83.38 105 GLN A O 1
ATOM 771 N N . GLU A 1 106 ? 7.719 6.606 -17.591 1.00 80.88 106 GLU A N 1
ATOM 772 C CA . GLU A 1 106 ? 7.024 5.750 -18.544 1.00 80.88 106 GLU A CA 1
ATOM 773 C C . GLU A 1 106 ? 5.523 6.031 -18.546 1.00 80.88 106 GLU A C 1
ATOM 775 O O . GLU A 1 106 ? 4.867 6.089 -17.505 1.00 80.88 106 GLU A O 1
ATOM 780 N N . SER A 1 107 ? 4.935 6.235 -19.730 1.00 78.75 107 SER A N 1
ATOM 781 C CA . SER A 1 107 ? 3.480 6.404 -19.772 1.00 78.75 107 SER A CA 1
ATOM 782 C C . SER A 1 107 ? 2.705 5.086 -19.756 1.00 78.75 107 SER A C 1
ATOM 784 O O . SER A 1 107 ? 1.587 5.070 -19.234 1.00 78.75 107 SER A O 1
ATOM 786 N N . GLN A 1 108 ? 3.228 3.993 -20.318 1.00 81.81 108 GLN A N 1
ATOM 787 C CA . GLN A 1 108 ? 2.483 2.732 -20.401 1.00 81.81 108 GLN A CA 1
ATOM 788 C C . GLN A 1 108 ? 3.385 1.494 -20.452 1.00 81.81 108 GLN A C 1
ATOM 790 O O . GLN A 1 108 ? 3.892 1.177 -21.531 1.00 81.81 108 GLN A O 1
ATOM 795 N N . GLY A 1 109 ? 3.380 0.722 -19.363 1.00 74.31 109 GLY A N 1
ATOM 796 C CA . GLY A 1 109 ? 3.648 -0.709 -19.368 1.00 74.31 109 GLY A CA 1
ATOM 797 C C . GLY A 1 109 ? 5.113 -1.090 -19.252 1.00 74.31 109 GLY A C 1
ATOM 798 O O . GLY A 1 109 ? 5.630 -1.730 -20.175 1.00 74.31 109 GLY A O 1
ATOM 799 N N . LEU A 1 110 ? 5.711 -0.807 -18.095 1.00 82.94 110 LEU A N 1
ATOM 800 C CA . LEU A 1 110 ? 7.002 -1.365 -17.716 1.00 82.94 110 LEU A CA 1
ATOM 801 C C . LEU A 1 110 ? 6.849 -2.849 -17.368 1.00 82.94 110 LEU A C 1
ATOM 803 O O . LEU A 1 110 ? 6.129 -3.235 -16.443 1.00 82.94 110 LEU A O 1
ATOM 807 N N . GLN A 1 111 ? 7.545 -3.709 -18.110 1.00 82.62 111 GLN A N 1
ATOM 808 C CA . GLN A 1 111 ? 7.628 -5.129 -17.789 1.00 82.62 111 GLN A CA 1
ATOM 809 C C . GLN A 1 111 ? 9.075 -5.520 -17.513 1.00 82.62 111 GLN A C 1
ATOM 811 O O . GLN A 1 111 ? 9.865 -5.702 -18.445 1.00 82.62 111 GLN A O 1
ATOM 816 N N . GLU A 1 112 ? 9.383 -5.747 -16.237 1.00 79.69 112 GLU A N 1
ATOM 817 C CA . GLU A 1 112 ? 10.689 -6.224 -15.803 1.00 79.69 112 GLU A CA 1
ATOM 818 C C . GLU A 1 112 ? 10.590 -7.604 -15.154 1.00 79.69 112 GLU A C 1
ATOM 820 O O . GLU A 1 112 ? 9.761 -7.888 -14.285 1.00 79.69 112 GLU A O 1
ATOM 825 N N . SER A 1 113 ? 11.444 -8.525 -15.601 1.00 77.94 113 SER A N 1
ATOM 826 C CA . SER A 1 113 ? 11.464 -9.848 -14.978 1.00 77.94 113 SER A CA 1
ATOM 827 C C . SER A 1 113 ? 12.282 -9.853 -13.687 1.00 77.94 113 SER A C 1
ATOM 829 O O . SER A 1 113 ? 11.906 -10.580 -12.771 1.00 77.94 113 SER A O 1
ATOM 831 N N . GLN A 1 114 ? 13.386 -9.107 -13.586 1.00 80.38 114 GLN A N 1
ATOM 832 C CA . GLN A 1 114 ? 14.255 -9.138 -12.403 1.00 80.38 114 GLN A CA 1
ATOM 833 C C . GLN A 1 114 ? 15.050 -7.842 -12.201 1.00 80.38 114 GLN A C 1
ATOM 835 O O . GLN A 1 114 ? 16.036 -7.637 -12.913 1.00 80.38 114 GLN A O 1
ATOM 840 N N . GLY A 1 115 ? 14.750 -7.127 -11.115 1.00 73.69 115 GLY A N 1
ATOM 841 C CA . GLY A 1 115 ? 15.689 -6.250 -10.429 1.00 73.69 115 GLY A CA 1
ATOM 842 C C . GLY A 1 115 ? 15.743 -4.824 -10.953 1.00 73.69 115 GLY A C 1
ATOM 843 O O . GLY A 1 115 ? 16.825 -4.389 -11.363 1.00 73.69 115 GLY A O 1
ATOM 844 N N . LEU A 1 116 ? 14.633 -4.096 -10.823 1.00 82.25 116 LEU A N 1
ATOM 845 C CA . LEU A 1 116 ? 14.612 -2.650 -10.999 1.00 82.25 116 LEU A CA 1
ATOM 846 C C . LEU A 1 116 ? 15.304 -1.971 -9.813 1.00 82.25 116 LEU A C 1
ATOM 848 O O . LEU A 1 116 ? 14.883 -2.076 -8.658 1.00 82.25 116 LEU A O 1
ATOM 852 N N . GLN A 1 117 ? 16.387 -1.247 -10.092 1.00 82.25 117 GLN A N 1
ATOM 853 C CA . GLN A 1 117 ? 17.049 -0.410 -9.101 1.00 82.25 117 GLN A CA 1
ATOM 854 C C . GLN A 1 117 ? 17.020 1.049 -9.544 1.00 82.25 117 GLN A C 1
ATOM 856 O O . GLN A 1 117 ? 17.791 1.458 -10.415 1.00 82.25 117 GLN A O 1
ATOM 861 N N . GLU A 1 118 ? 16.203 1.846 -8.859 1.00 79.62 118 GLU A N 1
ATOM 862 C CA . GLU A 1 118 ? 16.105 3.281 -9.092 1.00 79.62 118 GLU A CA 1
ATOM 863 C C . GLU A 1 118 ? 16.461 4.072 -7.834 1.00 79.62 118 GLU A C 1
ATOM 865 O O . GLU A 1 118 ? 15.955 3.838 -6.731 1.00 79.62 118 GLU A O 1
ATOM 870 N N . SER A 1 119 ? 17.372 5.041 -7.965 1.00 77.56 119 SER A N 1
ATOM 871 C CA . SER A 1 119 ? 17.653 5.911 -6.823 1.00 77.56 119 SER A CA 1
ATOM 872 C C . SER A 1 119 ? 16.624 7.020 -6.638 1.00 77.56 119 SER A C 1
ATOM 874 O O . SER A 1 119 ? 16.414 7.407 -5.489 1.00 77.56 119 SER A O 1
ATOM 876 N N . GLN A 1 120 ? 16.013 7.570 -7.690 1.00 80.12 120 GLN A N 1
ATOM 877 C CA . GLN A 1 120 ? 15.123 8.730 -7.551 1.00 80.12 120 GLN A CA 1
ATOM 878 C C . GLN A 1 120 ? 14.056 8.817 -8.649 1.00 80.12 120 GLN A C 1
ATOM 880 O O . GLN A 1 120 ? 14.372 9.314 -9.730 1.00 80.12 120 GLN A O 1
ATOM 885 N N . GLY A 1 121 ? 12.801 8.550 -8.283 1.00 74.06 121 GLY A N 1
ATOM 886 C CA . GLY A 1 121 ? 11.624 9.114 -8.931 1.00 74.06 121 GLY A CA 1
ATOM 887 C C . GLY A 1 121 ? 11.094 8.331 -10.121 1.00 74.06 121 GLY A C 1
ATOM 888 O O . GLY A 1 121 ? 11.041 8.894 -11.220 1.00 74.06 121 GLY A O 1
ATOM 889 N N . LEU A 1 122 ? 10.599 7.119 -9.870 1.00 82.69 122 LEU A N 1
ATOM 890 C CA . LEU A 1 122 ? 9.814 6.366 -10.840 1.00 82.69 122 LEU A CA 1
ATOM 891 C C . LEU A 1 122 ? 8.425 6.997 -10.991 1.00 82.69 122 LEU A C 1
ATOM 893 O O . LEU A 1 122 ? 7.624 7.056 -10.053 1.00 82.69 122 LEU A O 1
ATOM 897 N N . GLN A 1 123 ? 8.117 7.476 -12.195 1.00 82.00 123 GLN A N 1
ATOM 898 C CA . GLN A 1 123 ? 6.784 7.955 -12.537 1.00 82.00 123 GLN A CA 1
ATOM 899 C C . GLN A 1 123 ? 6.191 7.119 -13.665 1.00 82.00 123 GLN A C 1
ATOM 901 O O . GLN A 1 123 ? 6.508 7.327 -14.840 1.00 82.00 123 GLN A O 1
ATOM 906 N N . GLU A 1 124 ? 5.235 6.264 -13.307 1.00 79.25 124 GLU A N 1
ATOM 907 C CA . GLU A 1 124 ? 4.495 5.453 -14.264 1.00 79.25 124 GLU A CA 1
ATOM 908 C C . GLU A 1 124 ? 3.005 5.799 -14.256 1.00 79.25 124 GLU A C 1
ATOM 910 O O . GLU A 1 124 ? 2.346 5.880 -13.215 1.00 79.25 124 GLU A O 1
ATOM 915 N N . SER A 1 125 ? 2.427 6.033 -15.440 1.00 76.62 125 SER A N 1
ATOM 916 C CA . SER A 1 125 ? 0.976 6.231 -15.490 1.00 76.62 125 SER A CA 1
ATOM 917 C C . SER A 1 125 ? 0.180 4.932 -15.494 1.00 76.62 125 SER A C 1
ATOM 919 O O . SER A 1 125 ? -0.931 4.957 -14.966 1.00 76.62 125 SER A O 1
ATOM 921 N N . GLN A 1 126 ? 0.669 3.828 -16.064 1.00 79.88 126 GLN A N 1
ATOM 922 C CA . GLN A 1 126 ? -0.109 2.586 -16.148 1.00 79.88 126 GLN A CA 1
ATOM 923 C C . GLN A 1 126 ? 0.757 1.321 -16.228 1.00 79.88 126 GLN A C 1
ATOM 925 O O . GLN A 1 126 ? 1.237 1.011 -17.319 1.00 79.88 126 GLN A O 1
ATOM 930 N N . GLY A 1 127 ? 0.735 0.520 -15.161 1.00 72.88 127 GLY A N 1
ATOM 931 C CA . GLY A 1 127 ? 0.934 -0.922 -15.219 1.00 72.88 127 GLY A CA 1
ATOM 932 C C . GLY A 1 127 ? 2.375 -1.386 -15.087 1.00 72.88 127 GLY A C 1
ATOM 933 O O . GLY A 1 127 ? 2.852 -2.069 -15.998 1.00 72.88 127 GLY A O 1
ATOM 934 N N . LEU A 1 128 ? 2.989 -1.125 -13.933 1.00 82.06 128 LEU A N 1
ATOM 935 C CA . LEU A 1 128 ? 4.259 -1.736 -13.560 1.00 82.06 128 LEU A CA 1
ATOM 936 C C . LEU A 1 128 ? 4.049 -3.218 -13.234 1.00 82.06 128 LEU A C 1
ATOM 938 O O . LEU A 1 128 ? 3.350 -3.589 -12.284 1.00 82.06 128 LEU A O 1
ATOM 942 N N . GLN A 1 129 ? 4.672 -4.096 -14.020 1.00 82.00 129 GLN A N 1
ATOM 943 C CA . GLN A 1 129 ? 4.709 -5.523 -13.728 1.00 82.00 129 GLN A CA 1
ATOM 944 C C . GLN A 1 129 ? 6.144 -5.978 -13.489 1.00 82.00 129 GLN A C 1
ATOM 946 O O . GLN A 1 129 ? 6.885 -6.248 -14.439 1.00 82.00 129 GLN A O 1
ATOM 951 N N . GLU A 1 130 ? 6.487 -6.178 -12.217 1.00 79.19 130 GLU A N 1
ATOM 952 C CA . GLU A 1 130 ? 7.780 -6.719 -11.819 1.00 79.19 130 GLU A CA 1
ATOM 953 C C . GLU A 1 130 ? 7.646 -8.106 -11.194 1.00 79.19 130 GLU A C 1
ATOM 955 O O . GLU A 1 130 ? 6.822 -8.387 -10.317 1.00 79.19 130 GLU A O 1
ATOM 960 N N . SER A 1 131 ? 8.468 -9.038 -11.674 1.00 76.44 131 SER A N 1
ATOM 961 C CA . SER A 1 131 ? 8.444 -10.388 -11.124 1.00 76.44 131 SER A CA 1
ATOM 962 C C . SER A 1 131 ? 9.269 -10.497 -9.839 1.00 76.44 131 SER A C 1
ATOM 964 O O . SER A 1 131 ? 8.852 -11.229 -8.942 1.00 76.44 131 SER A O 1
ATOM 966 N N . GLN A 1 132 ? 10.393 -9.783 -9.701 1.00 79.44 132 GLN A N 1
ATOM 967 C CA . GLN A 1 132 ? 11.250 -9.860 -8.512 1.00 79.44 132 GLN A CA 1
ATOM 968 C C . GLN A 1 132 ? 12.085 -8.592 -8.272 1.00 79.44 132 GLN A C 1
ATOM 970 O O . GLN A 1 132 ? 13.097 -8.421 -8.954 1.00 79.44 132 GLN A O 1
ATOM 975 N N . GLY A 1 133 ? 11.787 -7.877 -7.184 1.00 72.81 133 GLY A N 1
ATOM 976 C CA . GLY A 1 133 ? 12.749 -7.060 -6.455 1.00 72.81 133 GLY A CA 1
ATOM 977 C C . GLY A 1 133 ? 12.871 -5.617 -6.917 1.00 72.81 133 GLY A C 1
ATOM 978 O O . GLY A 1 133 ? 13.975 -5.215 -7.293 1.00 72.81 133 GLY A O 1
ATOM 979 N N . LEU A 1 134 ? 11.796 -4.842 -6.759 1.00 81.94 134 LEU A N 1
ATOM 980 C CA . LEU A 1 134 ? 11.833 -3.392 -6.917 1.00 81.94 134 LEU A CA 1
ATOM 981 C C . LEU A 1 134 ? 12.547 -2.747 -5.723 1.00 81.94 134 LEU A C 1
ATOM 983 O O . LEU A 1 134 ? 12.097 -2.822 -4.573 1.00 81.94 134 LEU A O 1
ATOM 987 N N . GLN A 1 135 ? 13.672 -2.080 -5.983 1.00 81.75 135 GLN A N 1
ATOM 988 C CA . GLN A 1 135 ? 14.364 -1.282 -4.976 1.00 81.75 135 GLN A CA 1
ATOM 989 C C . GLN A 1 135 ? 14.390 0.188 -5.381 1.00 81.75 135 GLN A C 1
ATOM 991 O O . GLN A 1 135 ? 15.251 0.614 -6.157 1.00 81.75 135 GLN A O 1
ATOM 996 N N . GLU A 1 136 ? 13.524 0.978 -4.747 1.00 78.75 136 GLU A N 1
ATOM 997 C CA . GLU A 1 136 ? 13.481 2.421 -4.941 1.00 78.75 136 GLU A CA 1
ATOM 998 C C . GLU A 1 136 ? 13.904 3.178 -3.682 1.00 78.75 136 GLU A C 1
ATOM 1000 O O . GLU A 1 136 ? 13.479 2.924 -2.549 1.00 78.75 136 GLU A O 1
ATOM 1005 N N . SER A 1 137 ? 14.805 4.140 -3.867 1.00 76.94 137 SER A N 1
ATOM 1006 C CA . SER A 1 137 ? 15.260 4.948 -2.743 1.00 76.94 137 SER A CA 1
ATOM 1007 C C . SER A 1 137 ? 14.292 6.094 -2.434 1.00 76.94 137 SER A C 1
ATOM 1009 O O . SER A 1 137 ? 14.111 6.402 -1.255 1.00 76.94 137 SER A O 1
ATOM 1011 N N . GLN A 1 138 ? 13.649 6.708 -3.433 1.00 79.06 138 GLN A N 1
ATOM 1012 C CA . GLN A 1 138 ? 12.735 7.838 -3.229 1.00 79.06 138 GLN A CA 1
ATOM 1013 C C . GLN A 1 138 ? 11.687 7.985 -4.343 1.00 79.06 138 GLN A C 1
ATOM 1015 O O . GLN A 1 138 ? 12.041 8.482 -5.412 1.00 79.06 138 GLN A O 1
ATOM 1020 N N . GLY A 1 139 ? 10.413 7.786 -3.999 1.00 72.56 139 GLY A N 1
ATOM 1021 C CA . GLY A 1 139 ? 9.283 8.440 -4.646 1.00 72.56 139 GLY A CA 1
ATOM 1022 C C . GLY A 1 139 ? 8.683 7.704 -5.833 1.00 72.56 139 GLY A C 1
ATOM 1023 O O . GLY A 1 139 ? 8.612 8.301 -6.911 1.00 72.56 139 GLY A O 1
ATOM 1024 N N . LEU A 1 140 ? 8.150 6.503 -5.599 1.00 82.00 140 LEU A N 1
ATOM 1025 C CA . LEU A 1 140 ? 7.333 5.793 -6.579 1.00 82.00 140 LEU A CA 1
ATOM 1026 C C . LEU A 1 140 ? 5.960 6.462 -6.709 1.00 82.00 140 LEU A C 1
ATOM 1028 O O . LEU A 1 140 ? 5.154 6.497 -5.770 1.00 82.00 140 LEU A O 1
ATOM 1032 N N . GLN A 1 141 ? 5.660 6.990 -7.896 1.00 82.25 141 GLN A N 1
ATOM 1033 C CA . GLN A 1 141 ? 4.337 7.515 -8.213 1.00 82.25 141 GLN A CA 1
ATOM 1034 C C . GLN A 1 141 ? 3.703 6.725 -9.353 1.00 82.25 141 GLN A C 1
ATOM 1036 O O . GLN A 1 141 ? 3.960 7.001 -10.528 1.00 82.25 141 GLN A O 1
ATOM 1041 N N . GLU A 1 142 ? 2.768 5.843 -9.001 1.00 79.50 142 GLU A N 1
ATOM 1042 C CA . GLU A 1 142 ? 1.994 5.082 -9.975 1.00 79.50 142 GLU A CA 1
ATOM 1043 C C . GLU A 1 142 ? 0.518 5.481 -9.981 1.00 79.50 142 GLU A C 1
ATOM 1045 O O . GLU A 1 142 ? -0.166 5.618 -8.959 1.00 79.50 142 GLU A O 1
ATOM 1050 N N . SER A 1 143 ? -0.010 5.709 -11.183 1.00 77.25 143 SER A N 1
ATOM 1051 C CA . SER A 1 143 ? -1.418 6.066 -11.318 1.00 77.25 143 SER A CA 1
ATOM 1052 C C . SER A 1 143 ? -2.328 4.833 -11.310 1.00 77.25 143 SER A C 1
ATOM 1054 O O . SER A 1 143 ? -3.425 4.919 -10.755 1.00 77.25 143 SER A O 1
ATOM 1056 N N . GLN A 1 144 ? -1.906 3.696 -11.874 1.00 80.00 144 GLN A N 1
ATOM 1057 C CA . GLN A 1 144 ? -2.727 2.483 -11.949 1.00 80.00 144 GLN A CA 1
ATOM 1058 C C . GLN A 1 144 ? -1.900 1.192 -12.044 1.00 80.00 144 GLN A C 1
ATOM 1060 O O . GLN A 1 144 ? -1.426 0.884 -13.137 1.00 80.00 144 GLN A O 1
ATOM 1065 N N . GLY A 1 145 ? -1.944 0.374 -10.991 1.00 72.94 145 GLY A N 1
ATOM 1066 C CA . GLY A 1 145 ? -1.795 -1.073 -11.075 1.00 72.94 145 GLY A CA 1
ATOM 1067 C C . GLY A 1 145 ? -0.374 -1.601 -10.950 1.00 72.94 145 GLY A C 1
ATOM 1068 O O . GLY A 1 145 ? 0.080 -2.275 -11.877 1.00 72.94 145 GLY A O 1
ATOM 1069 N N . LEU A 1 146 ? 0.236 -1.420 -9.778 1.00 82.50 146 LEU A N 1
ATOM 1070 C CA . LEU A 1 146 ? 1.486 -2.086 -9.423 1.00 82.50 146 LEU A CA 1
ATOM 1071 C C . LEU A 1 146 ? 1.231 -3.567 -9.119 1.00 82.50 146 LEU A C 1
ATOM 1073 O O . LEU A 1 146 ? 0.534 -3.927 -8.162 1.00 82.50 146 LEU A O 1
ATOM 1077 N N . GLN A 1 147 ? 1.817 -4.456 -9.924 1.00 82.19 147 GLN A N 1
ATOM 1078 C CA . GLN A 1 147 ? 1.796 -5.890 -9.659 1.00 82.19 147 GLN A CA 1
ATOM 1079 C C . GLN A 1 147 ? 3.211 -6.423 -9.460 1.00 82.19 147 GLN A C 1
ATOM 1081 O O . GLN A 1 147 ? 3.917 -6.714 -10.429 1.00 82.19 147 GLN A O 1
ATOM 1086 N N . GLU A 1 148 ? 3.563 -6.682 -8.202 1.00 78.38 148 GLU A N 1
ATOM 1087 C CA . GLU A 1 148 ? 4.842 -7.283 -7.843 1.00 78.38 148 GLU A CA 1
ATOM 1088 C C . GLU A 1 148 ? 4.668 -8.674 -7.228 1.00 78.38 148 GLU A C 1
ATOM 1090 O O . GLU A 1 148 ? 3.807 -8.937 -6.382 1.00 78.38 148 GLU A O 1
ATOM 1095 N N . SER A 1 149 ? 5.489 -9.627 -7.670 1.00 76.50 149 SER A N 1
ATOM 1096 C CA . SER A 1 149 ? 5.428 -10.970 -7.094 1.00 76.50 149 SER A CA 1
ATOM 1097 C C . SER A 1 149 ? 6.251 -11.084 -5.804 1.00 76.50 149 SER A C 1
ATOM 1099 O O . SER A 1 149 ? 5.821 -11.765 -4.866 1.00 76.50 149 SER A O 1
ATOM 1101 N N . GLN A 1 150 ? 7.406 -10.420 -5.711 1.00 78.94 150 GLN A N 1
ATOM 1102 C CA . GLN A 1 150 ? 8.299 -10.540 -4.557 1.00 78.94 150 GLN A CA 1
ATOM 1103 C C . GLN A 1 150 ? 9.152 -9.289 -4.319 1.00 78.94 150 GLN A C 1
ATOM 1105 O O . GLN A 1 150 ? 10.156 -9.127 -5.011 1.00 78.94 150 GLN A O 1
ATOM 1110 N N . GLY A 1 151 ? 8.876 -8.584 -3.220 1.00 72.19 151 GLY A N 1
ATOM 1111 C CA . GLY A 1 151 ? 9.867 -7.805 -2.489 1.00 72.19 151 GLY A CA 1
ATOM 1112 C C . GLY A 1 151 ? 10.020 -6.355 -2.920 1.00 72.19 151 GLY A C 1
ATOM 1113 O O . GLY A 1 151 ? 11.132 -5.972 -3.288 1.00 72.19 151 GLY A O 1
ATOM 1114 N N . LEU A 1 152 ? 8.972 -5.554 -2.723 1.00 81.94 152 LEU A N 1
ATOM 1115 C CA . LEU A 1 152 ? 9.056 -4.101 -2.839 1.00 81.94 152 LEU A CA 1
ATOM 1116 C C . LEU A 1 152 ? 9.791 -3.511 -1.629 1.00 81.94 152 LEU A C 1
ATOM 1118 O O . LEU A 1 152 ? 9.325 -3.588 -0.484 1.00 81.94 152 LEU A O 1
ATOM 1122 N N . GLN A 1 153 ? 10.942 -2.883 -1.869 1.00 82.19 153 GLN A N 1
ATOM 1123 C CA . GLN A 1 153 ? 11.658 -2.132 -0.842 1.00 82.19 153 GLN A CA 1
ATOM 1124 C C . GLN A 1 153 ? 11.762 -0.659 -1.223 1.00 82.19 153 GLN A C 1
ATOM 1126 O O . GLN A 1 153 ? 12.672 -0.259 -1.952 1.00 82.19 153 GLN A O 1
ATOM 1131 N N . GLU A 1 154 ? 10.909 0.161 -0.611 1.00 79.00 154 GLU A N 1
ATOM 1132 C CA . GLU A 1 154 ? 10.945 1.609 -0.781 1.00 79.00 154 GLU A CA 1
ATOM 1133 C C . GLU A 1 154 ? 11.386 2.328 0.496 1.00 79.00 154 GLU A C 1
ATOM 1135 O O . GLU A 1 154 ? 10.937 2.072 1.621 1.00 79.00 154 GLU A O 1
ATOM 1140 N N . SER A 1 155 ? 12.325 3.260 0.344 1.00 76.62 155 SER A N 1
ATOM 1141 C CA . SER A 1 155 ? 12.793 4.030 1.492 1.00 76.62 155 SER A CA 1
ATOM 1142 C C . SER A 1 155 ? 11.853 5.194 1.822 1.00 76.62 155 SER A C 1
ATOM 1144 O O . SER A 1 155 ? 11.646 5.467 3.007 1.00 76.62 155 SER A O 1
ATOM 1146 N N . GLN A 1 156 ? 11.258 5.866 0.831 1.00 79.88 156 GLN A N 1
ATOM 1147 C CA . GLN A 1 156 ? 10.406 7.038 1.051 1.00 79.88 156 GLN A CA 1
ATOM 1148 C C . GLN A 1 156 ? 9.350 7.237 -0.045 1.00 79.88 156 GLN A C 1
ATOM 1150 O O . GLN A 1 156 ? 9.686 7.795 -1.087 1.00 79.88 156 GLN A O 1
ATOM 1155 N N . GLY A 1 157 ? 8.083 6.993 0.297 1.00 72.81 157 GLY A N 1
ATOM 1156 C CA . GLY A 1 157 ? 6.933 7.646 -0.313 1.00 72.81 157 GLY A CA 1
ATOM 1157 C C . GLY A 1 157 ? 6.353 6.951 -1.534 1.00 72.81 157 GLY A C 1
ATOM 1158 O O . GLY A 1 157 ? 6.397 7.537 -2.616 1.00 72.81 157 GLY A O 1
ATOM 1159 N N . LEU A 1 158 ? 5.681 5.820 -1.313 1.00 83.06 158 LEU A N 1
ATOM 1160 C CA . LEU A 1 158 ? 4.839 5.181 -2.320 1.00 83.06 158 LEU A CA 1
ATOM 1161 C C . LEU A 1 158 ? 3.489 5.901 -2.426 1.00 83.06 158 LEU A C 1
ATOM 1163 O O . LEU A 1 158 ? 2.688 5.918 -1.481 1.00 83.06 158 LEU A O 1
ATOM 1167 N N . GLN A 1 159 ? 3.197 6.480 -3.590 1.00 83.12 159 GLN A N 1
ATOM 1168 C CA . GLN A 1 159 ? 1.881 7.046 -3.877 1.00 83.12 159 GLN A CA 1
ATOM 1169 C C . GLN A 1 159 ? 1.221 6.323 -5.046 1.00 83.12 159 GLN A C 1
ATOM 1171 O O . GLN A 1 159 ? 1.481 6.637 -6.209 1.00 83.12 159 GLN A O 1
ATOM 1176 N N . GLU A 1 160 ? 0.255 5.460 -4.727 1.00 79.81 160 GLU A N 1
ATOM 1177 C CA . GLU A 1 160 ? -0.530 4.751 -5.730 1.00 79.81 160 GLU A CA 1
ATOM 1178 C C . GLU A 1 160 ? -1.998 5.184 -5.734 1.00 79.81 160 GLU A C 1
ATOM 1180 O O . GLU A 1 160 ? -2.689 5.295 -4.711 1.00 79.81 160 GLU A O 1
ATOM 1185 N N . SER A 1 161 ? -2.512 5.462 -6.931 1.00 78.44 161 SER A N 1
ATOM 1186 C CA . SER A 1 161 ? -3.911 5.852 -7.069 1.00 78.44 161 SER A CA 1
ATOM 1187 C C . SER A 1 161 ? -4.846 4.635 -7.073 1.00 78.44 161 SER A C 1
ATOM 1189 O O . SER A 1 161 ? -5.926 4.716 -6.480 1.00 78.44 161 SER A O 1
ATOM 1191 N N . GLN A 1 162 ? -4.467 3.511 -7.687 1.00 80.19 162 GLN A N 1
ATOM 1192 C CA . GLN A 1 162 ? -5.325 2.327 -7.809 1.00 80.19 162 GLN A CA 1
ATOM 1193 C C . GLN A 1 162 ? -4.532 1.016 -7.911 1.00 80.19 162 GLN A C 1
ATOM 1195 O O . GLN A 1 162 ? -4.057 0.709 -9.000 1.00 80.19 162 GLN A O 1
ATOM 1200 N N . GLY A 1 163 ? -4.602 0.187 -6.865 1.00 73.25 163 GLY A N 1
ATOM 1201 C CA . GLY A 1 163 ? -4.489 -1.263 -6.977 1.00 73.25 163 GLY A CA 1
ATOM 1202 C C . GLY A 1 163 ? -3.094 -1.848 -6.812 1.00 73.25 163 GLY A C 1
ATOM 1203 O O . GLY A 1 163 ? -2.648 -2.545 -7.724 1.00 73.25 163 GLY A O 1
ATOM 1204 N N . LEU A 1 164 ? -2.507 -1.705 -5.621 1.00 83.50 164 LEU A N 1
ATOM 1205 C CA . LEU A 1 164 ? -1.278 -2.410 -5.263 1.00 83.50 164 LEU A CA 1
ATOM 1206 C C . LEU A 1 164 ? -1.566 -3.890 -4.984 1.00 83.50 164 LEU A C 1
ATOM 1208 O O . LEU A 1 164 ? -2.258 -4.241 -4.017 1.00 83.50 164 LEU A O 1
ATOM 1212 N N . GLN A 1 165 ? -1.011 -4.784 -5.803 1.00 82.94 165 GLN A N 1
ATOM 1213 C CA . GLN A 1 165 ? -1.072 -6.221 -5.557 1.00 82.94 165 GLN A CA 1
ATOM 1214 C C . GLN A 1 165 ? 0.326 -6.814 -5.412 1.00 82.94 165 GLN A C 1
ATOM 1216 O O . GLN A 1 165 ? 1.001 -7.089 -6.404 1.00 82.94 165 GLN A O 1
ATOM 1221 N N . GLU A 1 166 ? 0.690 -7.151 -4.175 1.00 79.62 166 GLU A N 1
ATOM 1222 C CA . GLU A 1 166 ? 1.959 -7.806 -3.876 1.00 79.62 166 GLU A CA 1
ATOM 1223 C C . GLU A 1 166 ? 1.753 -9.196 -3.268 1.00 79.62 166 GLU A C 1
ATOM 1225 O O . GLU A 1 166 ? 0.967 -9.394 -2.332 1.00 79.62 166 GLU A O 1
ATOM 1230 N N . SER A 1 167 ? 2.457 -10.211 -3.787 1.00 77.88 167 SER A N 1
ATOM 1231 C CA . SER A 1 167 ? 2.358 -11.540 -3.173 1.00 77.88 167 SER A CA 1
ATOM 1232 C C . SER A 1 167 ? 3.247 -11.734 -1.944 1.00 77.88 167 SER A C 1
ATOM 1234 O O . SER A 1 167 ? 2.888 -12.534 -1.069 1.00 77.88 167 SER A O 1
ATOM 1236 N N . GLN A 1 168 ? 4.365 -11.019 -1.820 1.00 79.94 168 GLN A N 1
ATOM 1237 C CA . GLN A 1 168 ? 5.251 -11.193 -0.675 1.00 79.94 168 GLN A CA 1
ATOM 1238 C C . GLN A 1 168 ? 6.192 -10.005 -0.429 1.00 79.94 168 GLN A C 1
ATOM 1240 O O . GLN A 1 168 ? 7.207 -9.908 -1.112 1.00 79.94 168 GLN A O 1
ATOM 1245 N N . GLY A 1 169 ? 5.963 -9.290 0.677 1.00 71.94 169 GLY A N 1
ATOM 1246 C CA . GLY A 1 169 ? 7.008 -8.568 1.394 1.00 71.94 169 GLY A CA 1
ATOM 1247 C C . GLY A 1 169 ? 7.172 -7.094 1.049 1.00 71.94 169 GLY A C 1
ATOM 1248 O O . GLY A 1 169 ? 8.293 -6.700 0.733 1.00 71.94 169 GLY A O 1
ATOM 1249 N N . LEU A 1 170 ? 6.131 -6.289 1.278 1.00 82.69 170 LEU A N 1
ATOM 1250 C CA . LEU A 1 170 ? 6.243 -4.832 1.214 1.00 82.69 170 LEU A CA 1
ATOM 1251 C C . LEU A 1 170 ? 6.992 -4.294 2.438 1.00 82.69 170 LEU A C 1
ATOM 1253 O O . LEU A 1 170 ? 6.508 -4.387 3.575 1.00 82.69 170 LEU A O 1
ATOM 1257 N N . GLN A 1 171 ? 8.159 -3.689 2.221 1.00 82.50 171 GLN A N 1
ATOM 1258 C CA . GLN A 1 171 ? 8.882 -2.981 3.272 1.00 82.50 171 GLN A CA 1
ATOM 1259 C C . GLN A 1 171 ? 9.075 -1.513 2.904 1.00 82.50 171 GLN A C 1
ATOM 1261 O O . GLN A 1 171 ? 10.007 -1.163 2.180 1.00 82.50 171 GLN A O 1
ATOM 1266 N N . GLU A 1 172 ? 8.277 -0.645 3.527 1.00 79.12 172 GLU A N 1
ATOM 1267 C CA . GLU A 1 172 ? 8.405 0.798 3.352 1.00 79.12 172 GLU A CA 1
ATOM 1268 C C . GLU A 1 172 ? 8.820 1.504 4.645 1.00 79.12 172 GLU A C 1
ATOM 1270 O O . GLU A 1 172 ? 8.289 1.290 5.745 1.00 79.12 172 GLU A O 1
ATOM 1275 N N . SER A 1 173 ? 9.822 2.377 4.533 1.00 78.12 173 SER A N 1
ATOM 1276 C CA . SER A 1 173 ? 10.308 3.109 5.700 1.00 78.12 173 SER A CA 1
ATOM 1277 C C . SER A 1 173 ? 9.408 4.303 6.052 1.00 78.12 173 SER A C 1
ATOM 1279 O O . SER A 1 173 ? 9.235 4.615 7.239 1.00 78.12 173 SER A O 1
ATOM 1281 N N . GLN A 1 174 ? 8.784 4.949 5.064 1.00 80.31 174 GLN A N 1
ATOM 1282 C CA . GLN A 1 174 ? 7.954 6.122 5.302 1.00 80.31 174 GLN A CA 1
ATOM 1283 C C . GLN A 1 174 ? 6.974 6.415 4.156 1.00 80.31 174 GLN A C 1
ATOM 1285 O O . GLN A 1 174 ? 7.397 6.974 3.151 1.00 80.31 174 GLN A O 1
ATOM 1290 N N . GLY A 1 175 ? 5.673 6.258 4.426 1.00 74.19 175 GLY A N 1
ATOM 1291 C CA . GLY A 1 175 ? 4.624 7.014 3.742 1.00 74.19 175 GLY A CA 1
ATOM 1292 C C . GLY A 1 175 ? 3.884 6.343 2.587 1.00 74.19 175 GLY A C 1
ATOM 1293 O O . GLY A 1 175 ? 3.718 7.006 1.566 1.00 74.19 175 GLY A O 1
ATOM 1294 N N . LEU A 1 176 ? 3.302 5.158 2.799 1.00 84.00 176 LEU A N 1
ATOM 1295 C CA . LEU A 1 176 ? 2.382 4.557 1.833 1.00 84.00 176 LEU A CA 1
ATOM 1296 C C . LEU A 1 176 ? 1.049 5.311 1.794 1.00 84.00 176 LEU A C 1
ATOM 1298 O O . LEU A 1 176 ? 0.287 5.320 2.771 1.00 84.00 176 LEU A O 1
ATOM 1302 N N . GLN A 1 177 ? 0.725 5.914 0.652 1.00 84.56 177 GLN A N 1
ATOM 1303 C CA . GLN A 1 177 ? -0.585 6.509 0.419 1.00 84.56 177 GLN A CA 1
ATOM 1304 C C . GLN A 1 177 ? -1.277 5.848 -0.767 1.00 84.56 177 GLN A C 1
ATOM 1306 O O . GLN A 1 177 ? -0.969 6.137 -1.921 1.00 84.56 177 GLN A O 1
ATOM 1311 N N . GLU A 1 178 ? -2.321 5.075 -0.470 1.00 82.19 178 GLU A N 1
ATOM 1312 C CA . GLU A 1 178 ? -3.121 4.418 -1.493 1.00 82.19 178 GLU A CA 1
ATOM 1313 C C . GLU A 1 178 ? -4.574 4.887 -1.497 1.00 82.19 178 GLU A C 1
ATOM 1315 O O . GLU A 1 178 ? -5.267 4.974 -0.471 1.00 82.19 178 GLU A O 1
ATOM 1320 N N . SER A 1 179 ? -5.073 5.187 -2.694 1.00 80.38 179 SER A N 1
ATOM 1321 C CA . SER A 1 179 ? -6.463 5.599 -2.846 1.00 80.38 179 SER A CA 1
ATOM 1322 C C . SER A 1 179 ? -7.424 4.396 -2.863 1.00 80.38 179 SER A C 1
ATOM 1324 O O . SER A 1 179 ? -8.478 4.430 -2.211 1.00 80.38 179 SER A O 1
ATOM 1326 N N . GLN A 1 180 ? -7.076 3.303 -3.547 1.00 81.19 180 GLN A N 1
ATOM 1327 C CA . GLN A 1 180 ? -7.947 2.132 -3.679 1.00 81.19 180 GLN A CA 1
ATOM 1328 C C . GLN A 1 180 ? -7.170 0.818 -3.798 1.00 81.19 180 GLN A C 1
ATOM 1330 O O . GLN A 1 180 ? -6.686 0.515 -4.880 1.00 81.19 180 GLN A O 1
ATOM 1335 N N . GLY A 1 181 ? -7.260 -0.012 -2.754 1.00 73.44 181 GLY A N 1
ATOM 1336 C CA . GLY A 1 181 ? -7.103 -1.461 -2.862 1.00 73.44 181 GLY A CA 1
ATOM 1337 C C . GLY A 1 181 ? -5.696 -2.028 -2.701 1.00 73.44 181 GLY A C 1
ATOM 1338 O O . GLY A 1 181 ? -5.225 -2.672 -3.631 1.00 73.44 181 GLY A O 1
ATOM 1339 N N . LEU A 1 182 ? -5.142 -1.958 -1.485 1.00 83.31 182 LEU A N 1
ATOM 1340 C CA . LEU A 1 182 ? -3.944 -2.712 -1.113 1.00 83.31 182 LEU A CA 1
ATOM 1341 C C . LEU A 1 182 ? -4.291 -4.180 -0.874 1.00 83.31 182 LEU A C 1
ATOM 1343 O O . LEU A 1 182 ? -4.986 -4.499 0.100 1.00 83.31 182 LEU A O 1
ATOM 1347 N N . GLN A 1 183 ? -3.770 -5.090 -1.691 1.00 83.81 183 GLN A N 1
ATOM 1348 C CA . GLN A 1 183 ? -3.877 -6.520 -1.427 1.00 83.81 183 GLN A CA 1
ATOM 1349 C C . GLN A 1 183 ? -2.504 -7.169 -1.301 1.00 83.81 183 GLN A C 1
ATOM 1351 O O . GLN A 1 183 ? -1.818 -7.396 -2.293 1.00 83.81 183 GLN A O 1
ATOM 1356 N N . GLU A 1 184 ? -2.185 -7.614 -0.085 1.00 81.06 184 GLU A N 1
ATOM 1357 C CA . GLU A 1 184 ? -0.947 -8.339 0.182 1.00 81.06 184 GLU A CA 1
ATOM 1358 C C . GLU A 1 184 ? -1.206 -9.725 0.779 1.00 81.06 184 GLU A C 1
ATOM 1360 O O . GLU A 1 184 ? -1.998 -9.901 1.718 1.00 81.06 184 GLU A O 1
ATOM 1365 N N . SER A 1 185 ? -0.526 -10.758 0.269 1.00 79.38 185 SER A N 1
ATOM 1366 C CA . SER A 1 185 ? -0.611 -12.068 0.927 1.00 79.38 185 SER A CA 1
ATOM 1367 C C . SER A 1 185 ? 0.232 -12.150 2.199 1.00 79.38 185 SER A C 1
ATOM 1369 O O . SER A 1 185 ? -0.207 -12.753 3.187 1.00 79.38 185 SER A O 1
ATOM 1371 N N . GLN A 1 186 ? 1.425 -11.565 2.227 1.00 80.94 186 GLN A N 1
ATOM 1372 C CA . GLN A 1 186 ? 2.317 -11.737 3.365 1.00 80.94 186 GLN A CA 1
ATOM 1373 C C . GLN A 1 186 ? 3.336 -10.610 3.488 1.00 80.94 186 GLN A C 1
ATOM 1375 O O . GLN A 1 186 ? 4.233 -10.546 2.659 1.00 80.94 186 GLN A O 1
ATOM 1380 N N . GLY A 1 187 ? 3.312 -9.913 4.629 1.00 74.94 187 GLY A N 1
ATOM 1381 C CA . GLY A 1 187 ? 4.503 -9.222 5.120 1.00 74.94 187 GLY A CA 1
ATOM 1382 C C . GLY A 1 187 ? 4.536 -7.699 5.050 1.00 74.94 187 GLY A C 1
ATOM 1383 O O . GLY A 1 187 ? 5.648 -7.187 5.083 1.00 74.94 187 GLY A O 1
ATOM 1384 N N . LEU A 1 188 ? 3.395 -6.998 5.075 1.00 82.88 188 LEU A N 1
ATOM 1385 C CA . LEU A 1 188 ? 3.389 -5.534 5.143 1.00 82.88 188 LEU A CA 1
ATOM 1386 C C . LEU A 1 188 ? 4.099 -5.015 6.392 1.00 82.88 188 LEU A C 1
ATOM 1388 O O . LEU A 1 188 ? 3.559 -5.107 7.503 1.00 82.88 188 LEU A O 1
ATOM 1392 N N . GLN A 1 189 ? 5.268 -4.408 6.220 1.00 84.12 189 GLN A N 1
ATOM 1393 C CA . GLN A 1 189 ? 5.974 -3.746 7.305 1.00 84.12 189 GLN A CA 1
ATOM 1394 C C . GLN A 1 189 ? 6.243 -2.282 6.978 1.00 84.12 189 GLN A C 1
ATOM 1396 O O . GLN A 1 189 ? 7.124 -1.949 6.191 1.00 84.12 189 GLN A O 1
ATOM 1401 N N . GLU A 1 190 ? 5.572 -1.406 7.721 1.00 82.00 190 GLU A N 1
ATOM 1402 C CA . GLU A 1 190 ? 5.762 0.034 7.625 1.00 82.00 190 GLU A CA 1
ATOM 1403 C C . GLU A 1 190 ? 6.227 0.654 8.938 1.00 82.00 190 GLU A C 1
ATOM 1405 O O . GLU A 1 190 ? 5.665 0.424 10.020 1.00 82.00 190 GLU A O 1
ATOM 1410 N N . SER A 1 191 ? 7.237 1.525 8.872 1.00 80.75 191 SER A N 1
ATOM 1411 C CA . SER A 1 191 ? 7.557 2.340 10.047 1.00 80.75 191 SER A CA 1
ATOM 1412 C C . SER A 1 191 ? 6.508 3.422 10.267 1.00 80.75 191 SER A C 1
ATOM 1414 O O . SER A 1 191 ? 6.066 3.596 11.403 1.00 80.75 191 SER A O 1
ATOM 1416 N N . GLN A 1 192 ? 6.107 4.174 9.246 1.00 82.69 192 GLN A N 1
ATOM 1417 C CA . GLN A 1 192 ? 5.246 5.342 9.436 1.00 82.69 192 GLN A CA 1
ATOM 1418 C C . GLN A 1 192 ? 4.331 5.581 8.240 1.00 82.69 192 GLN A C 1
ATOM 1420 O O . GLN A 1 192 ? 4.820 5.705 7.124 1.00 82.69 192 GLN A O 1
ATOM 1425 N N . GLY A 1 193 ? 3.049 5.824 8.521 1.00 79.88 193 GLY A N 1
ATOM 1426 C CA . GLY A 1 193 ? 2.197 6.603 7.625 1.00 79.88 193 GLY A CA 1
ATOM 1427 C C . GLY A 1 193 ? 1.291 5.838 6.666 1.00 79.88 193 GLY A C 1
ATOM 1428 O O . GLY A 1 193 ? 0.778 6.495 5.770 1.00 79.88 193 GLY A O 1
ATOM 1429 N N . LEU A 1 194 ? 1.038 4.541 6.876 1.00 86.19 194 LEU A N 1
ATOM 1430 C CA . LEU A 1 194 ? 0.097 3.773 6.054 1.00 86.19 194 LEU A CA 1
ATOM 1431 C C . LEU A 1 194 ? -1.286 4.428 6.013 1.00 86.19 194 LEU A C 1
ATOM 1433 O O . LEU A 1 194 ? -2.053 4.343 6.980 1.00 86.19 194 LEU A O 1
ATOM 1437 N N . GLN A 1 195 ? -1.639 5.019 4.875 1.00 87.12 195 GLN A N 1
ATOM 1438 C CA . GLN A 1 195 ? -2.946 5.614 4.649 1.00 87.12 195 GLN A CA 1
ATOM 1439 C C . GLN A 1 195 ? -3.631 5.000 3.427 1.00 87.12 195 GLN A C 1
ATOM 1441 O O . GLN A 1 195 ? -3.253 5.264 2.291 1.00 87.12 195 GLN A O 1
ATOM 1446 N N . ALA A 1 196 ? -4.730 4.282 3.661 1.00 85.75 196 ALA A N 1
ATOM 1447 C CA . ALA A 1 196 ? -5.579 3.743 2.603 1.00 85.75 196 ALA A CA 1
ATOM 1448 C C . ALA A 1 196 ? -6.993 4.345 2.665 1.00 85.75 196 ALA A C 1
ATOM 1450 O O . ALA A 1 196 ? -7.669 4.279 3.701 1.00 85.75 196 ALA A O 1
ATOM 1451 N N . SER A 1 197 ? -7.518 4.904 1.569 1.00 86.06 197 SER A N 1
ATOM 1452 C CA . SER A 1 197 ? -8.944 5.286 1.574 1.00 86.06 197 SER A CA 1
ATOM 1453 C C . SER A 1 197 ? -9.880 4.083 1.479 1.00 86.06 197 SER A C 1
ATOM 1455 O O . SER A 1 197 ? -10.967 4.122 2.061 1.00 86.06 197 SER A O 1
ATOM 1457 N N . GLN A 1 198 ? -9.477 2.991 0.829 1.00 85.25 198 GLN A N 1
ATOM 1458 C CA . GLN A 1 198 ? -10.316 1.800 0.724 1.00 85.25 198 GLN A CA 1
ATOM 1459 C C . GLN A 1 198 ? -9.498 0.517 0.566 1.00 85.25 198 GLN A C 1
ATOM 1461 O O . GLN A 1 198 ? -8.545 0.489 -0.201 1.00 85.25 198 GLN A O 1
ATOM 1466 N N . GLY A 1 199 ? -9.954 -0.558 1.216 1.00 81.44 199 GLY A N 1
ATOM 1467 C CA . GLY A 1 199 ? -9.651 -1.929 0.800 1.00 81.44 199 GLY A CA 1
ATOM 1468 C C . GLY A 1 199 ? -8.266 -2.437 1.176 1.00 81.44 199 GLY A C 1
ATOM 1469 O O . GLY A 1 199 ? -7.679 -3.164 0.392 1.00 81.44 199 GLY A O 1
ATOM 1470 N N . LEU A 1 200 ? -7.763 -2.083 2.360 1.00 87.69 200 LEU A N 1
ATOM 1471 C CA . LEU A 1 200 ? -6.496 -2.606 2.863 1.00 87.69 200 LEU A CA 1
ATOM 1472 C C . LEU A 1 200 ? -6.687 -4.049 3.355 1.00 87.69 200 LEU A C 1
ATOM 1474 O O . LEU A 1 200 ? -7.221 -4.271 4.447 1.00 87.69 200 LEU A O 1
ATOM 1478 N N . GLN A 1 201 ? -6.240 -5.027 2.569 1.00 87.94 201 GLN A N 1
ATOM 1479 C CA . GLN A 1 201 ? -6.355 -6.447 2.873 1.00 87.94 201 GLN A CA 1
ATOM 1480 C C . GLN A 1 201 ? -4.984 -7.129 2.964 1.00 87.94 201 GLN A C 1
ATOM 1482 O O . GLN A 1 201 ? -4.260 -7.221 1.979 1.00 87.94 201 GLN A O 1
ATOM 1487 N N . ALA A 1 202 ? -4.689 -7.730 4.118 1.00 86.44 202 ALA A N 1
ATOM 1488 C CA . ALA A 1 202 ? -3.508 -8.570 4.312 1.00 86.44 202 ALA A CA 1
ATOM 1489 C C . ALA A 1 202 ? -3.889 -9.973 4.809 1.00 86.44 202 ALA A C 1
ATOM 1491 O O . ALA A 1 202 ? -4.622 -10.117 5.796 1.00 86.44 202 ALA A O 1
ATOM 1492 N N . SER A 1 203 ? -3.380 -11.052 4.198 1.00 86.62 203 SER A N 1
ATOM 1493 C CA . SER A 1 203 ? -3.584 -12.379 4.812 1.00 86.62 203 SER A CA 1
ATOM 1494 C C . SER A 1 203 ? -2.697 -12.617 6.035 1.00 86.62 203 SER A C 1
ATOM 1496 O O . SER A 1 203 ? -3.143 -13.274 6.979 1.00 86.62 203 SER A O 1
ATOM 1498 N N . GLN A 1 204 ? -1.497 -12.038 6.095 1.00 85.94 204 GLN A N 1
ATOM 1499 C CA . GLN A 1 204 ? -0.623 -12.176 7.258 1.00 85.94 204 GLN A CA 1
ATOM 1500 C C . GLN A 1 204 ? 0.306 -10.975 7.450 1.00 85.94 204 GLN A C 1
ATOM 1502 O O . GLN A 1 204 ? 0.914 -10.502 6.496 1.00 85.94 204 GLN A O 1
ATOM 1507 N N . GLY A 1 205 ? 0.499 -10.584 8.713 1.00 82.69 205 GLY A N 1
ATOM 1508 C CA . GLY A 1 205 ? 1.687 -9.842 9.137 1.00 82.69 205 GLY A CA 1
ATOM 1509 C C . GLY A 1 205 ? 1.644 -8.344 8.878 1.00 82.69 205 GLY A C 1
ATOM 1510 O O . GLY A 1 205 ? 2.695 -7.764 8.672 1.00 82.69 205 GLY A O 1
ATOM 1511 N N . LEU A 1 206 ? 0.463 -7.725 8.920 1.00 88.12 206 LEU A N 1
ATOM 1512 C CA . LEU A 1 206 ? 0.340 -6.280 8.766 1.00 88.12 206 LEU A CA 1
ATOM 1513 C C . LEU A 1 206 ? 0.889 -5.561 10.003 1.00 88.12 206 LEU A C 1
ATOM 1515 O O . LEU A 1 206 ? 0.275 -5.606 11.074 1.00 88.12 206 LEU A O 1
ATOM 1519 N N . GLN A 1 207 ? 2.020 -4.878 9.856 1.00 88.00 207 GLN A N 1
ATOM 1520 C CA . GLN A 1 207 ? 2.726 -4.202 10.937 1.00 88.00 207 GLN A CA 1
ATOM 1521 C C . GLN A 1 207 ? 2.981 -2.731 10.604 1.00 88.00 207 GLN A C 1
ATOM 1523 O O . GLN A 1 207 ? 3.660 -2.414 9.638 1.00 88.00 207 GLN A O 1
ATOM 1528 N N . ALA A 1 208 ? 2.506 -1.833 11.469 1.00 87.06 208 ALA A N 1
ATOM 1529 C CA . ALA A 1 208 ? 2.795 -0.405 11.389 1.00 87.06 208 ALA A CA 1
ATOM 1530 C C . ALA A 1 208 ? 3.354 0.116 12.720 1.00 87.06 208 ALA A C 1
ATOM 1532 O O . ALA A 1 208 ? 2.756 -0.070 13.788 1.00 87.06 208 ALA A O 1
ATOM 1533 N N . SER A 1 209 ? 4.491 0.813 12.705 1.00 87.44 209 SER A N 1
ATOM 1534 C CA . SER A 1 209 ? 4.990 1.431 13.943 1.00 87.44 209 SER A CA 1
ATOM 1535 C C . SER A 1 209 ? 4.158 2.669 14.324 1.00 87.44 209 SER A C 1
ATOM 1537 O O . SER A 1 209 ? 3.844 2.864 15.502 1.00 87.44 209 SER A O 1
ATOM 1539 N N . GLN A 1 210 ? 3.686 3.442 13.342 1.00 87.06 210 GLN A N 1
ATOM 1540 C CA . GLN A 1 210 ? 2.842 4.612 13.578 1.00 87.06 210 GLN A CA 1
ATOM 1541 C C . GLN A 1 210 ? 1.881 4.893 12.416 1.00 87.06 210 GLN A C 1
ATOM 1543 O O . GLN A 1 210 ? 2.279 4.860 11.256 1.00 87.06 210 GLN A O 1
ATOM 1548 N N . GLY A 1 211 ? 0.647 5.283 12.749 1.00 84.25 211 GLY A N 1
ATOM 1549 C CA . GLY A 1 211 ? -0.227 6.022 11.834 1.00 84.25 211 GLY A CA 1
ATOM 1550 C C . GLY A 1 211 ? -0.960 5.176 10.799 1.00 84.25 211 GLY A C 1
ATOM 1551 O O . GLY A 1 211 ? -1.188 5.666 9.705 1.00 84.25 211 GLY A O 1
ATOM 1552 N N . LEU A 1 212 ? -1.352 3.947 11.142 1.00 89.25 212 LEU A N 1
ATOM 1553 C CA . LEU A 1 212 ? -2.171 3.121 10.256 1.00 89.25 212 LEU A CA 1
ATOM 1554 C C . LEU A 1 212 ? -3.597 3.678 10.186 1.00 89.25 212 LEU A C 1
ATOM 1556 O O . LEU A 1 212 ? -4.376 3.536 11.134 1.00 89.25 212 LEU A O 1
ATOM 1560 N N . GLN A 1 213 ? -3.951 4.269 9.051 1.00 89.38 213 GLN A N 1
ATOM 1561 C CA . GLN A 1 213 ? -5.250 4.877 8.802 1.00 89.38 213 GLN A CA 1
ATOM 1562 C C . GLN A 1 213 ? -5.950 4.231 7.605 1.00 89.38 213 GLN A C 1
ATOM 1564 O O . GLN A 1 213 ? -5.444 4.230 6.489 1.00 89.38 213 GLN A O 1
ATOM 1569 N N . ALA A 1 214 ? -7.168 3.737 7.825 1.00 88.75 214 ALA A N 1
ATOM 1570 C CA . ALA A 1 214 ? -8.033 3.237 6.764 1.00 88.75 214 ALA A CA 1
ATOM 1571 C C . ALA A 1 214 ? -9.417 3.895 6.820 1.00 88.75 214 ALA A C 1
ATOM 1573 O O . ALA A 1 214 ? -10.108 3.850 7.844 1.00 88.75 214 ALA A O 1
ATOM 1574 N N . SER A 1 215 ? -9.879 4.486 5.716 1.00 88.94 215 SER A N 1
ATOM 1575 C CA . SER A 1 215 ? -11.249 5.028 5.693 1.00 88.94 215 SER A CA 1
ATOM 1576 C C . SER A 1 215 ? -12.293 3.910 5.586 1.00 88.94 215 SER A C 1
ATOM 1578 O O . SER A 1 215 ? -13.331 3.976 6.249 1.00 88.94 215 SER A O 1
ATOM 1580 N N . GLN A 1 216 ? -12.011 2.837 4.844 1.00 88.56 216 GLN A N 1
ATOM 1581 C CA . GLN A 1 216 ? -12.910 1.689 4.736 1.00 88.56 216 GLN A CA 1
ATOM 1582 C C . GLN A 1 216 ? -12.162 0.372 4.501 1.00 88.56 216 GLN A C 1
ATOM 1584 O O . GLN A 1 216 ? -11.267 0.305 3.665 1.00 88.56 216 GLN A O 1
ATOM 1589 N N . GLY A 1 217 ? -12.614 -0.697 5.164 1.00 85.12 217 GLY A N 1
ATOM 1590 C CA . GLY A 1 217 ? -12.293 -2.074 4.783 1.00 85.12 217 GLY A CA 1
ATOM 1591 C C . GLY A 1 217 ? -10.863 -2.483 5.111 1.00 85.12 217 GLY A C 1
ATOM 1592 O O . GLY A 1 217 ? -10.160 -2.973 4.239 1.00 85.12 217 GLY A O 1
ATOM 1593 N N . LEU A 1 218 ? -10.448 -2.282 6.361 1.00 89.94 218 LEU A N 1
ATOM 1594 C CA . LEU A 1 218 ? -9.182 -2.802 6.866 1.00 89.94 218 LEU A CA 1
ATOM 1595 C C . LEU A 1 218 ? -9.394 -4.257 7.289 1.00 89.94 218 LEU A C 1
ATOM 1597 O O . LEU A 1 218 ? -10.136 -4.528 8.234 1.00 89.94 218 LEU A O 1
ATOM 1601 N N . GLN A 1 219 ? -8.766 -5.200 6.597 1.00 89.31 219 GLN A N 1
ATOM 1602 C CA . GLN A 1 219 ? -8.945 -6.626 6.834 1.00 89.31 219 GLN A CA 1
ATOM 1603 C C . GLN A 1 219 ? -7.599 -7.330 6.978 1.00 89.31 219 GLN A C 1
ATOM 1605 O O . GLN A 1 219 ? -6.769 -7.307 6.078 1.00 89.31 219 GLN A O 1
ATOM 1610 N N . ALA A 1 220 ? -7.401 -8.017 8.102 1.00 88.12 220 ALA A N 1
ATOM 1611 C CA . ALA A 1 220 ? -6.242 -8.871 8.319 1.00 88.12 220 ALA A CA 1
ATOM 1612 C C . ALA A 1 220 ? -6.665 -10.273 8.761 1.00 88.12 220 ALA A C 1
ATOM 1614 O O . ALA A 1 220 ? -7.394 -10.442 9.743 1.00 88.12 220 ALA A O 1
ATOM 1615 N N . SER A 1 221 ? -6.189 -11.315 8.078 1.00 87.44 221 SER A N 1
ATOM 1616 C CA . SER A 1 221 ? -6.472 -12.683 8.539 1.00 87.44 221 SER A CA 1
ATOM 1617 C C . SER A 1 221 ? -5.629 -13.047 9.766 1.00 87.44 221 SER A C 1
ATOM 1619 O O . SER A 1 221 ? -6.145 -13.676 10.692 1.00 87.44 221 SER A O 1
ATOM 1621 N N . GLN A 1 222 ? -4.376 -12.591 9.842 1.00 87.38 222 GLN A N 1
ATOM 1622 C CA . GLN A 1 222 ? -3.516 -12.828 11.000 1.00 87.38 222 GLN A CA 1
ATOM 1623 C C . GLN A 1 222 ? -2.520 -11.688 11.247 1.00 87.38 222 GLN A C 1
ATOM 1625 O O . GLN A 1 222 ? -1.854 -11.228 10.325 1.00 87.38 222 GLN A O 1
ATOM 1630 N N . GLY A 1 223 ? -2.346 -11.322 12.520 1.00 84.19 223 GLY A N 1
ATOM 1631 C CA . GLY A 1 223 ? -1.185 -10.567 12.992 1.00 84.19 223 GLY A CA 1
ATOM 1632 C C . GLY A 1 223 ? -1.203 -9.092 12.618 1.00 84.19 223 GLY A C 1
ATOM 1633 O O . GLY A 1 223 ? -0.194 -8.587 12.145 1.00 84.19 223 GLY A O 1
ATOM 1634 N N . LEU A 1 224 ? -2.330 -8.409 12.837 1.00 88.81 224 LEU A N 1
ATOM 1635 C CA . LEU A 1 224 ? -2.387 -6.960 12.678 1.00 88.81 224 LEU A CA 1
ATOM 1636 C C . LEU A 1 224 ? -1.776 -6.276 13.897 1.00 88.81 224 LEU A C 1
ATOM 1638 O O . LEU A 1 224 ? -2.340 -6.354 14.989 1.00 88.81 224 LEU A O 1
ATOM 1642 N N . GLN A 1 225 ? -0.660 -5.579 13.724 1.00 88.19 225 GLN A N 1
ATOM 1643 C CA . GLN A 1 225 ? 0.031 -4.902 14.813 1.00 88.19 225 GLN A CA 1
ATOM 1644 C C . GLN A 1 225 ? 0.266 -3.428 14.490 1.00 88.19 225 GLN A C 1
ATOM 1646 O O . GLN A 1 225 ? 0.869 -3.086 13.482 1.00 88.19 225 GLN A O 1
ATOM 1651 N N . ALA A 1 226 ? -0.169 -2.548 15.386 1.00 87.50 226 ALA A N 1
ATOM 1652 C CA . ALA A 1 226 ? 0.105 -1.121 15.318 1.00 87.50 226 ALA A CA 1
ATOM 1653 C C . ALA A 1 226 ? 0.686 -0.635 16.649 1.00 87.50 226 ALA A C 1
ATOM 1655 O O . ALA A 1 226 ? 0.061 -0.794 17.701 1.00 87.50 226 ALA A O 1
ATOM 1656 N N . SER A 1 227 ? 1.871 -0.023 16.652 1.00 87.12 227 SER A N 1
ATOM 1657 C CA . SER A 1 227 ? 2.405 0.517 17.915 1.00 87.12 227 SER A CA 1
ATOM 1658 C C . SER A 1 227 ? 1.680 1.804 18.324 1.00 87.12 227 SER A C 1
ATOM 1660 O O . SER A 1 227 ? 1.401 1.996 19.509 1.00 87.12 227 SER A O 1
ATOM 1662 N N . GLN A 1 228 ? 1.281 2.645 17.367 1.00 87.06 228 GLN A N 1
ATOM 1663 C CA . GLN A 1 228 ? 0.515 3.858 17.647 1.00 87.06 228 GLN A CA 1
ATOM 1664 C C . GLN A 1 228 ? -0.449 4.227 16.512 1.00 87.06 228 GLN A C 1
ATOM 1666 O O . GLN A 1 228 ? -0.070 4.224 15.345 1.00 87.06 228 GLN A O 1
ATOM 1671 N N . GLY A 1 229 ? -1.666 4.642 16.873 1.00 84.75 229 GLY A N 1
ATOM 1672 C CA . GLY A 1 229 ? -2.568 5.381 15.985 1.00 84.75 229 GLY A CA 1
ATOM 1673 C C . GLY A 1 229 ? -3.241 4.531 14.912 1.00 84.75 229 GLY A C 1
ATOM 1674 O O . GLY A 1 229 ? -3.279 4.945 13.761 1.00 84.75 229 GLY A O 1
ATOM 1675 N N . LEU A 1 230 ? -3.774 3.364 15.284 1.00 89.06 230 LEU A N 1
ATOM 1676 C CA . LEU A 1 230 ? -4.605 2.562 14.386 1.00 89.06 230 LEU A CA 1
ATOM 1677 C C . LEU A 1 230 ? -5.994 3.194 14.293 1.00 89.06 230 LEU A C 1
ATOM 1679 O O . LEU A 1 230 ? -6.769 3.123 15.248 1.00 89.06 230 LEU A O 1
ATOM 1683 N N . GLN A 1 231 ? -6.335 3.772 13.146 1.00 88.81 231 GLN A N 1
ATOM 1684 C CA . GLN A 1 231 ? -7.641 4.377 12.913 1.00 88.81 231 GLN A CA 1
ATOM 1685 C C . GLN A 1 231 ? -8.342 3.736 11.717 1.00 88.81 231 GLN A C 1
ATOM 1687 O O . GLN A 1 231 ? -7.828 3.733 10.605 1.00 88.81 231 GLN A O 1
ATOM 1692 N N . ALA A 1 232 ? -9.553 3.234 11.937 1.00 88.31 232 ALA A N 1
ATOM 1693 C CA . ALA A 1 232 ? -10.422 2.735 10.883 1.00 88.31 232 ALA A CA 1
ATOM 1694 C C . ALA A 1 232 ? -11.797 3.402 10.969 1.00 88.31 232 ALA A C 1
ATOM 1696 O O . ALA A 1 232 ? -12.498 3.284 11.979 1.00 88.31 232 ALA A O 1
ATOM 1697 N N . SER A 1 233 ? -12.224 4.095 9.912 1.00 87.44 233 SER A N 1
ATOM 1698 C CA . SER A 1 233 ? -13.557 4.714 9.925 1.00 87.44 233 SER A CA 1
ATOM 1699 C C . SER A 1 233 ? -14.664 3.668 9.752 1.00 87.44 233 SER A C 1
ATOM 1701 O O . SER A 1 233 ? -15.701 3.764 10.408 1.00 87.44 233 SER A O 1
ATOM 1703 N N . GLN A 1 234 ? -14.441 2.623 8.951 1.00 87.19 234 GLN A N 1
ATOM 1704 C CA . GLN A 1 234 ? -15.407 1.540 8.781 1.00 87.19 234 GLN A CA 1
ATOM 1705 C C . GLN A 1 234 ? -14.743 0.190 8.489 1.00 87.19 234 GLN A C 1
ATOM 1707 O O . GLN A 1 234 ? -13.861 0.096 7.640 1.00 87.19 234 GLN A O 1
ATOM 1712 N N . GLY A 1 235 ? -15.247 -0.870 9.127 1.00 84.38 235 GLY A N 1
ATOM 1713 C CA . GLY A 1 235 ? -14.995 -2.256 8.729 1.00 84.38 235 GLY A CA 1
ATOM 1714 C C . GLY A 1 235 ? -13.583 -2.737 9.038 1.00 84.38 235 GLY A C 1
ATOM 1715 O O . GLY A 1 235 ? -12.921 -3.270 8.155 1.00 84.38 235 GLY A O 1
ATOM 1716 N N . LEU A 1 236 ? -13.125 -2.536 10.275 1.00 88.00 236 LEU A N 1
ATOM 1717 C CA . LEU A 1 236 ? -11.889 -3.146 10.756 1.00 88.00 236 LEU A CA 1
ATOM 1718 C C . LEU A 1 236 ? -12.170 -4.601 11.127 1.00 88.00 236 LEU A C 1
ATOM 1720 O O . LEU A 1 236 ? -12.902 -4.863 12.079 1.00 88.00 236 LEU A O 1
ATOM 1724 N N . GLN A 1 237 ? -11.569 -5.544 10.415 1.00 86.75 237 GLN A N 1
ATOM 1725 C CA . GLN A 1 237 ? -11.710 -6.969 10.674 1.00 86.75 237 GLN A CA 1
ATOM 1726 C C . GLN A 1 237 ? -10.339 -7.613 10.866 1.00 86.75 237 GLN A C 1
ATOM 1728 O O . GLN A 1 237 ? -9.493 -7.566 9.981 1.00 86.75 237 GLN A O 1
ATOM 1733 N N . ALA A 1 238 ? -10.134 -8.273 12.001 1.00 84.81 238 ALA A N 1
ATOM 1734 C CA . ALA A 1 238 ? -8.952 -9.083 12.256 1.00 84.81 238 ALA A CA 1
ATOM 1735 C C . ALA A 1 238 ? -9.348 -10.478 12.739 1.00 84.81 238 ALA A C 1
ATOM 1737 O O . ALA A 1 238 ? -9.938 -10.634 13.812 1.00 84.81 238 ALA A O 1
ATOM 1738 N N . SER A 1 239 ? -9.018 -11.517 11.969 1.00 82.56 239 SER A N 1
ATOM 1739 C CA . SER A 1 239 ? -9.417 -12.874 12.360 1.00 82.56 239 SER A CA 1
ATOM 1740 C C . SER A 1 239 ? -8.591 -13.386 13.551 1.00 82.56 239 SER A C 1
ATOM 1742 O O . SER A 1 239 ? -9.127 -14.055 14.441 1.00 82.56 239 SER A O 1
ATOM 1744 N N . GLN A 1 240 ? -7.309 -13.015 13.631 1.00 82.12 240 GLN A N 1
ATOM 1745 C CA . GLN A 1 240 ? -6.438 -13.369 14.750 1.00 82.12 240 GLN A CA 1
ATOM 1746 C C . GLN A 1 240 ? -5.359 -12.311 15.024 1.00 82.12 240 GLN A C 1
ATOM 1748 O O . GLN A 1 240 ? -4.665 -11.873 14.110 1.00 82.12 240 GLN A O 1
ATOM 1753 N N . GLY A 1 241 ? -5.153 -11.987 16.304 1.00 77.94 241 GLY A N 1
ATOM 1754 C CA . GLY A 1 241 ? -3.957 -11.293 16.788 1.00 77.94 241 GLY A CA 1
ATOM 1755 C C . GLY A 1 241 ? -3.912 -9.810 16.438 1.00 77.94 241 GLY A C 1
ATOM 1756 O O . GLY A 1 241 ? -2.905 -9.351 15.908 1.00 77.94 241 GLY A O 1
ATOM 1757 N N . LEU A 1 242 ? -4.990 -9.072 16.721 1.00 83.94 242 LEU A N 1
ATOM 1758 C CA . LEU A 1 242 ? -4.960 -7.616 16.617 1.00 83.94 242 LEU A CA 1
ATOM 1759 C C . LEU A 1 242 ? -4.281 -7.018 17.847 1.00 83.94 242 LEU A C 1
ATOM 1761 O O . LEU A 1 242 ? -4.824 -7.097 18.946 1.00 83.94 242 LEU A O 1
ATOM 1765 N N . GLN A 1 243 ? -3.144 -6.359 17.664 1.00 82.75 243 GLN A N 1
ATOM 1766 C CA . GLN A 1 243 ? -2.416 -5.681 18.728 1.00 82.75 243 GLN A CA 1
ATOM 1767 C C . GLN A 1 243 ? -2.266 -4.191 18.417 1.00 82.75 243 GLN A C 1
ATOM 1769 O O . GLN A 1 243 ? -1.642 -3.824 17.431 1.00 82.75 243 GLN A O 1
ATOM 1774 N N . ALA A 1 244 ? -2.778 -3.320 19.284 1.00 82.25 244 ALA A N 1
ATOM 1775 C CA . ALA A 1 244 ? -2.592 -1.876 19.174 1.00 82.25 244 ALA A CA 1
ATOM 1776 C C . ALA A 1 244 ? -2.037 -1.294 20.477 1.00 82.25 244 ALA A C 1
ATOM 1778 O O . ALA A 1 244 ? -2.747 -1.219 21.481 1.00 82.25 244 ALA A O 1
ATOM 1779 N N . SER A 1 245 ? -0.772 -0.871 20.509 1.00 80.81 245 SER A N 1
ATOM 1780 C CA . SER A 1 245 ? -0.188 -0.431 21.783 1.00 80.81 245 SER A CA 1
ATOM 1781 C C . SER A 1 245 ? -0.806 0.892 22.272 1.00 80.81 245 SER A C 1
ATOM 1783 O O . SER A 1 245 ? -1.050 1.058 23.473 1.00 80.81 245 SER A O 1
ATOM 1785 N N . GLN A 1 246 ? -1.156 1.802 21.360 1.00 80.69 246 GLN A N 1
ATOM 1786 C CA . GLN A 1 246 ? -1.823 3.060 21.696 1.00 80.69 246 GLN A CA 1
ATOM 1787 C C . GLN A 1 246 ? -2.776 3.542 20.593 1.00 80.69 246 GLN A C 1
ATOM 1789 O O . GLN A 1 246 ? -2.404 3.585 19.423 1.00 80.69 246 GLN A O 1
ATOM 1794 N N . GLY A 1 247 ? -3.972 3.994 20.984 1.00 79.25 247 GLY A N 1
ATOM 1795 C CA . GLY A 1 247 ? -4.867 4.784 20.135 1.00 79.25 247 GLY A CA 1
ATOM 1796 C C . GLY A 1 247 ? -5.551 3.980 19.034 1.00 79.25 247 GLY A C 1
ATOM 1797 O O . GLY A 1 247 ? -5.461 4.360 17.871 1.00 79.25 247 GLY A O 1
ATOM 1798 N N . LEU A 1 248 ? -6.220 2.879 19.394 1.00 83.69 248 LEU A N 1
ATOM 1799 C CA . LEU A 1 248 ? -7.097 2.175 18.460 1.00 83.69 248 LEU A CA 1
ATOM 1800 C C . LEU A 1 248 ? -8.431 2.914 18.373 1.00 83.69 248 LEU A C 1
ATOM 1802 O O . LEU A 1 248 ? -9.193 2.933 19.339 1.00 83.69 248 LEU A O 1
ATOM 1806 N N . GLN A 1 249 ? -8.753 3.460 17.208 1.00 84.12 249 GLN A N 1
ATOM 1807 C CA . GLN A 1 249 ? -10.035 4.097 16.944 1.00 84.12 249 GLN A CA 1
ATOM 1808 C C . GLN A 1 249 ? -10.753 3.380 15.802 1.00 84.12 249 GLN A C 1
ATOM 1810 O O . GLN A 1 249 ? -10.269 3.356 14.677 1.00 84.12 249 GLN A O 1
ATOM 1815 N N . ALA A 1 250 ? -11.933 2.830 16.075 1.00 83.44 250 ALA A N 1
ATOM 1816 C CA . ALA A 1 250 ? -12.786 2.219 15.062 1.00 83.44 250 ALA A CA 1
ATOM 1817 C C . ALA A 1 250 ? -14.184 2.844 15.103 1.00 83.44 250 ALA A C 1
ATOM 1819 O O . ALA A 1 250 ? -14.962 2.591 16.023 1.00 83.44 250 ALA A O 1
ATOM 1820 N N . SER A 1 251 ? -14.534 3.672 14.120 1.00 82.19 251 SER A N 1
ATOM 1821 C CA . SER A 1 251 ? -15.838 4.349 14.150 1.00 82.19 251 SER A CA 1
ATOM 1822 C C . SER A 1 251 ? -16.988 3.362 13.890 1.00 82.19 251 SER A C 1
ATOM 1824 O O . SER A 1 251 ? -18.034 3.446 14.532 1.00 82.19 251 SER A O 1
ATOM 1826 N N . GLN A 1 252 ? -16.805 2.364 13.024 1.00 79.62 252 GLN A N 1
ATOM 1827 C CA . GLN A 1 252 ? -17.835 1.353 12.793 1.00 79.62 252 GLN A CA 1
ATOM 1828 C C . GLN A 1 252 ? -17.264 -0.032 12.479 1.00 79.62 252 GLN A C 1
ATOM 1830 O O . GLN A 1 252 ? -16.368 -0.162 11.649 1.00 79.62 252 GLN A O 1
ATOM 1835 N N . GLY A 1 253 ? -17.855 -1.074 13.072 1.00 77.25 253 GLY A N 1
ATOM 1836 C CA . GLY A 1 253 ? -17.686 -2.457 12.616 1.00 77.25 253 GLY A CA 1
ATOM 1837 C C . GLY A 1 253 ? -16.329 -3.074 12.949 1.00 77.25 253 GLY A C 1
ATOM 1838 O O . GLY A 1 253 ? -15.755 -3.747 12.101 1.00 77.25 253 GLY A O 1
ATOM 1839 N N . LEU A 1 254 ? -15.804 -2.830 14.156 1.00 81.00 254 LEU A N 1
ATOM 1840 C CA . LEU A 1 254 ? -14.629 -3.551 14.651 1.00 81.00 254 LEU A CA 1
ATOM 1841 C C . LEU A 1 254 ? -15.004 -5.017 14.913 1.00 81.00 254 LEU A C 1
ATOM 1843 O O . LEU A 1 254 ? -15.765 -5.312 15.836 1.00 81.00 254 LEU A O 1
ATOM 1847 N N . GLN A 1 255 ? -14.417 -5.933 14.156 1.00 77.81 255 GLN A N 1
ATOM 1848 C CA . GLN A 1 255 ? -14.561 -7.366 14.353 1.00 77.81 255 GLN A CA 1
ATOM 1849 C C . GLN A 1 255 ? -13.203 -8.009 14.618 1.00 77.81 255 GLN A C 1
ATOM 1851 O O . GLN A 1 255 ? -12.330 -8.025 13.757 1.00 77.81 255 GLN A O 1
ATOM 1856 N N . ALA A 1 256 ? -13.038 -8.587 15.808 1.00 73.31 256 ALA A N 1
ATOM 1857 C CA . ALA A 1 256 ? -11.861 -9.373 16.162 1.00 73.31 256 ALA A CA 1
ATOM 1858 C C . ALA A 1 256 ? -12.288 -10.738 16.712 1.00 73.31 256 ALA A C 1
ATOM 1860 O O . ALA A 1 256 ? -12.921 -10.806 17.768 1.00 73.31 256 ALA A O 1
ATOM 1861 N N . SER A 1 257 ? -11.975 -11.827 16.004 1.00 68.69 257 SER A N 1
ATOM 1862 C CA . SER A 1 257 ? -12.380 -13.178 16.433 1.00 68.69 257 SER A CA 1
ATOM 1863 C C . SER A 1 257 ? -11.409 -13.859 17.394 1.00 68.69 257 SER A C 1
ATOM 1865 O O . SER A 1 257 ? -11.799 -14.839 18.015 1.00 68.69 257 SER A O 1
ATOM 1867 N N . GLN A 1 258 ? -10.168 -13.379 17.541 1.00 68.06 258 GLN A N 1
ATOM 1868 C CA . GLN A 1 258 ? -9.243 -13.875 18.566 1.00 68.06 258 GLN A CA 1
ATOM 1869 C C . GLN A 1 258 ? -8.104 -12.883 18.847 1.00 68.06 258 GLN A C 1
ATOM 1871 O O . GLN A 1 258 ? -7.510 -12.347 17.913 1.00 68.06 258 GLN A O 1
ATOM 1876 N N . GLY A 1 259 ? -7.737 -12.701 20.124 1.00 67.75 259 GLY A N 1
ATOM 1877 C CA . GLY A 1 259 ? -6.469 -12.062 20.500 1.00 67.75 259 GLY A CA 1
ATOM 1878 C C . GLY A 1 259 ? -6.397 -10.555 20.250 1.00 67.75 259 GLY A C 1
ATOM 1879 O O . GLY A 1 259 ? -5.360 -10.065 19.817 1.00 67.75 259 GLY A O 1
ATOM 1880 N N . LEU A 1 260 ? -7.489 -9.824 20.499 1.00 71.75 260 LEU A N 1
ATOM 1881 C CA . LEU A 1 260 ? -7.462 -8.362 20.532 1.00 71.75 260 LEU A CA 1
ATOM 1882 C C . LEU A 1 260 ? -6.704 -7.896 21.789 1.00 71.75 260 LEU A C 1
ATOM 1884 O O . LEU A 1 260 ? -7.154 -8.131 22.909 1.00 71.75 260 LEU A O 1
ATOM 1888 N N . GLN A 1 261 ? -5.588 -7.198 21.617 1.00 69.31 261 GLN A N 1
ATOM 1889 C CA . GLN A 1 261 ? -4.821 -6.578 22.692 1.00 69.31 261 GLN A CA 1
ATOM 1890 C C . GLN A 1 261 ? -4.658 -5.090 22.395 1.00 69.31 261 GLN A C 1
ATOM 1892 O O . GLN A 1 261 ? -4.081 -4.718 21.379 1.00 69.31 261 GLN A O 1
ATOM 1897 N N . ALA A 1 262 ? -5.118 -4.221 23.296 1.00 67.75 262 ALA A N 1
ATOM 1898 C CA . ALA A 1 262 ? -4.863 -2.788 23.180 1.00 67.75 262 ALA A CA 1
ATOM 1899 C C . ALA A 1 262 ? -4.376 -2.201 24.506 1.00 67.75 262 ALA A C 1
ATOM 1901 O O . ALA A 1 262 ? -5.140 -2.164 25.463 1.00 67.75 262 ALA A O 1
ATOM 1902 N N . SER A 1 263 ? -3.125 -1.749 24.622 1.00 63.91 263 SER A N 1
ATOM 1903 C CA . SER A 1 263 ? -2.628 -1.289 25.934 1.00 63.91 263 SER A CA 1
ATOM 1904 C C . SER A 1 263 ? -3.198 0.066 26.368 1.00 63.91 263 SER A C 1
ATOM 1906 O O . SER A 1 263 ? -3.387 0.272 27.570 1.00 63.91 263 SER A O 1
ATOM 1908 N N . GLN A 1 264 ? -3.534 0.962 25.430 1.00 65.81 264 GLN A N 1
ATOM 1909 C CA . GLN A 1 264 ? -4.118 2.269 25.750 1.00 65.81 264 GLN A CA 1
ATOM 1910 C C . GLN A 1 264 ? -5.057 2.798 24.652 1.00 65.81 264 GLN A C 1
ATOM 1912 O O . GLN A 1 264 ? -4.695 2.818 23.479 1.00 65.81 264 GLN A O 1
ATOM 1917 N N . GLY A 1 265 ? -6.231 3.303 25.052 1.00 65.31 265 GLY A N 1
ATOM 1918 C CA . GLY A 1 265 ? -7.086 4.148 24.207 1.00 65.31 265 GLY A CA 1
ATOM 1919 C C . GLY A 1 265 ? -7.808 3.411 23.079 1.00 65.31 265 GLY A C 1
ATOM 1920 O O . GLY A 1 265 ? -7.600 3.745 21.919 1.00 65.31 265 GLY A O 1
ATOM 1921 N N . LEU A 1 266 ? -8.656 2.428 23.415 1.00 71.19 266 LEU A N 1
ATOM 1922 C CA . LEU A 1 266 ? -9.587 1.849 22.441 1.00 71.19 266 LEU A CA 1
ATOM 1923 C C . LEU A 1 266 ? -10.891 2.646 22.447 1.00 71.19 266 LEU A C 1
ATOM 1925 O O . LEU A 1 266 ? -11.616 2.629 23.446 1.00 71.19 266 LEU A O 1
ATOM 1929 N N . GLN A 1 267 ? -11.199 3.287 21.325 1.00 71.56 267 GLN A N 1
ATOM 1930 C CA . GLN A 1 267 ? -12.460 3.977 21.093 1.00 71.56 267 GLN A CA 1
ATOM 1931 C C . GLN A 1 267 ? -13.200 3.314 19.933 1.00 71.56 267 GLN A C 1
ATOM 1933 O O . GLN A 1 267 ? -12.741 3.349 18.792 1.00 71.56 267 GLN A O 1
ATOM 1938 N N . ALA A 1 268 ? -14.361 2.728 20.220 1.00 71.50 268 ALA A N 1
ATOM 1939 C CA . ALA A 1 268 ? -15.245 2.169 19.206 1.00 71.50 268 ALA A CA 1
ATOM 1940 C C . ALA A 1 268 ? -16.591 2.900 19.210 1.00 71.50 268 ALA A C 1
ATOM 1942 O O . ALA A 1 268 ? -17.227 3.013 20.254 1.00 71.50 268 ALA A O 1
ATOM 1943 N N . VAL A 1 269 ? -17.056 3.422 18.074 1.00 66.19 269 VAL A N 1
ATOM 1944 C CA . VAL A 1 269 ? -18.323 4.180 18.079 1.00 66.19 269 VAL A CA 1
ATOM 1945 C C . VAL A 1 269 ? -19.532 3.239 17.948 1.00 66.19 269 VAL A C 1
ATOM 1947 O O . VAL A 1 269 ? -20.471 3.337 18.742 1.00 66.19 269 VAL A O 1
ATOM 1950 N N . SER A 1 270 ? -19.521 2.278 17.021 1.00 66.88 270 SER A N 1
ATOM 1951 C CA . SER A 1 270 ? -20.631 1.322 16.869 1.00 66.88 270 SER A CA 1
ATOM 1952 C C . SER A 1 270 ? -20.203 -0.019 16.257 1.00 66.88 270 SER A C 1
ATOM 1954 O O . SER A 1 270 ? -19.316 -0.073 15.405 1.00 66.88 270 SER A O 1
ATOM 1956 N N . GLY A 1 271 ? -20.870 -1.111 16.648 1.00 60.78 271 GLY A N 1
ATOM 1957 C CA . GLY A 1 271 ? -20.794 -2.398 15.942 1.00 60.78 271 GLY A CA 1
ATOM 1958 C C . GLY A 1 271 ? -19.563 -3.252 16.252 1.00 60.78 271 GLY A C 1
ATOM 1959 O O . GLY A 1 271 ? -19.109 -4.004 15.394 1.00 60.78 271 GLY A O 1
ATOM 1960 N N . THR A 1 272 ? -19.016 -3.149 17.461 1.00 63.31 272 THR A N 1
ATOM 1961 C CA . THR A 1 272 ? -17.955 -4.041 17.957 1.00 63.31 272 THR A CA 1
ATOM 1962 C C . THR A 1 272 ? -18.477 -5.460 18.171 1.00 63.31 272 THR A C 1
ATOM 1964 O O . THR A 1 272 ? -19.026 -5.771 19.226 1.00 63.31 272 THR A O 1
ATOM 1967 N N . THR A 1 273 ? -18.293 -6.334 17.183 1.00 57.88 273 THR A N 1
ATOM 1968 C CA . THR A 1 273 ? -18.744 -7.731 17.251 1.00 57.88 273 THR A CA 1
ATOM 1969 C C . THR A 1 273 ? -17.536 -8.643 17.154 1.00 57.88 273 THR A C 1
ATOM 1971 O O . THR A 1 273 ? -16.932 -8.760 16.095 1.00 57.88 273 THR A O 1
ATOM 1974 N N . GLY A 1 274 ? -17.143 -9.289 18.247 1.00 53.53 274 GLY A N 1
ATOM 1975 C CA . GLY A 1 274 ? -15.981 -10.168 18.235 1.00 53.53 274 GLY A CA 1
ATOM 1976 C C . GLY A 1 274 ? -16.184 -11.385 19.111 1.00 53.53 274 GLY A C 1
ATOM 1977 O O . GLY A 1 274 ? -16.640 -11.281 20.250 1.00 53.53 274 GLY A O 1
ATOM 1978 N N . GLY A 1 275 ? -15.772 -12.543 18.598 1.00 43.12 275 GLY A N 1
ATOM 1979 C CA . GLY A 1 275 ? -15.525 -13.737 19.396 1.00 43.12 275 GLY A CA 1
ATOM 1980 C C . GLY A 1 275 ? -14.312 -13.532 20.303 1.00 43.12 275 GLY A C 1
ATOM 1981 O O . GLY A 1 275 ? -13.337 -14.260 20.210 1.00 43.12 275 GLY A O 1
ATOM 1982 N N . LEU A 1 276 ? -14.309 -12.477 21.115 1.00 49.69 276 LEU A N 1
ATOM 1983 C CA . LEU A 1 276 ? -13.201 -12.140 21.990 1.00 49.69 276 LEU A CA 1
ATOM 1984 C C . LEU A 1 276 ? -12.933 -13.367 22.872 1.00 49.69 276 LEU A C 1
ATOM 1986 O O . LEU A 1 276 ? -13.833 -13.875 23.538 1.00 49.69 276 LEU A O 1
ATOM 1990 N N . ARG A 1 277 ? -11.717 -13.894 22.775 1.00 45.75 277 ARG A N 1
ATOM 1991 C CA . ARG A 1 277 ? -11.081 -14.802 23.727 1.00 45.75 277 ARG A CA 1
ATOM 1992 C C . ARG A 1 277 ? -9.778 -14.125 24.118 1.00 45.75 277 ARG A C 1
ATOM 1994 O O . ARG A 1 277 ? -9.074 -13.624 23.238 1.00 45.75 277 ARG A O 1
ATOM 2001 N N . ASP A 1 278 ? -9.498 -14.106 25.416 1.00 50.84 278 ASP A N 1
ATOM 2002 C CA . ASP A 1 278 ? -8.252 -13.603 26.005 1.00 50.84 278 ASP A CA 1
ATOM 2003 C C . ASP A 1 278 ? -7.990 -12.097 25.798 1.00 50.84 278 ASP A C 1
ATOM 2005 O O . ASP A 1 278 ? -6.857 -11.675 25.565 1.00 50.84 278 ASP A O 1
ATOM 2009 N N . TYR A 1 279 ? -9.028 -11.259 25.908 1.00 55.66 279 TYR A N 1
ATOM 2010 C CA . TYR A 1 279 ? -8.862 -9.805 25.876 1.00 55.66 279 TYR A CA 1
ATOM 2011 C C . TYR A 1 279 ? -8.225 -9.304 27.175 1.00 55.66 279 TYR A C 1
ATOM 2013 O O . TYR A 1 279 ? -8.794 -9.464 28.252 1.00 55.66 279 TYR A O 1
ATOM 2021 N N . ARG A 1 280 ? -7.058 -8.656 27.090 1.00 55.47 280 ARG A N 1
ATOM 2022 C CA . ARG A 1 280 ? -6.342 -8.129 28.262 1.00 55.47 280 ARG A CA 1
ATOM 2023 C C . ARG A 1 280 ? -5.934 -6.676 28.052 1.00 55.47 280 ARG A C 1
ATOM 2025 O O . ARG A 1 280 ? -5.337 -6.350 27.027 1.00 55.47 280 ARG A O 1
ATOM 2032 N N . ARG A 1 281 ? -6.215 -5.805 29.031 1.00 60.97 281 ARG A N 1
ATOM 2033 C CA . ARG A 1 281 ? -5.843 -4.378 28.983 1.00 60.97 281 ARG A CA 1
ATOM 2034 C C . ARG A 1 281 ? -5.486 -3.741 30.314 1.00 60.97 281 ARG A C 1
ATOM 2036 O O . ARG A 1 281 ? -6.022 -4.125 31.351 1.00 60.97 281 ARG A O 1
ATOM 2043 N N . SER A 1 282 ? -4.684 -2.675 30.204 1.00 51.94 282 SER A N 1
ATOM 2044 C CA . SER A 1 282 ? -4.273 -1.770 31.281 1.00 51.94 282 SER A CA 1
ATOM 2045 C C . SER A 1 282 ? -5.188 -0.540 31.506 1.00 51.94 282 SER A C 1
ATOM 2047 O O . SER A 1 282 ? -5.306 -0.097 32.647 1.00 51.94 282 SER A O 1
ATOM 2049 N N . GLN A 1 283 ? -5.846 0.040 30.480 1.00 57.25 283 GLN A N 1
ATOM 2050 C CA . GLN A 1 283 ? -6.688 1.256 30.642 1.00 57.25 283 GLN A CA 1
ATOM 2051 C C . GLN A 1 283 ? -7.632 1.572 29.446 1.00 57.25 283 GLN A C 1
ATOM 2053 O O . GLN A 1 283 ? -7.212 1.487 28.292 1.00 57.25 283 GLN A O 1
ATOM 2058 N N . GLY A 1 284 ? -8.871 2.018 29.726 1.00 62.56 284 GLY A N 1
ATOM 2059 C CA . GLY A 1 284 ? -9.737 2.852 28.861 1.00 62.56 284 GLY A CA 1
ATOM 2060 C C . GLY A 1 284 ? -10.469 2.168 27.692 1.00 62.56 284 GLY A C 1
ATOM 2061 O O . GLY A 1 284 ? -10.074 2.348 26.541 1.00 62.56 284 GLY A O 1
ATOM 2062 N N . LEU A 1 285 ? -11.537 1.379 27.931 1.00 68.62 285 LEU A N 1
ATOM 2063 C CA . LEU A 1 285 ? -12.520 1.043 26.864 1.00 68.62 285 LEU A CA 1
ATOM 2064 C C . LEU A 1 285 ? -13.488 2.205 26.787 1.00 68.62 285 LEU A C 1
ATOM 2066 O O . LEU A 1 285 ? -14.099 2.520 27.804 1.00 68.62 285 LEU A O 1
ATOM 2070 N N . GLN A 1 286 ? -13.739 2.727 25.598 1.00 70.19 286 GLN A N 1
ATOM 2071 C CA . GLN A 1 286 ? -14.950 3.497 25.385 1.00 70.19 286 GLN A CA 1
ATOM 2072 C C . GLN A 1 286 ? -15.673 2.974 24.153 1.00 70.19 286 GLN A C 1
ATOM 2074 O O . GLN A 1 286 ? -15.132 3.008 23.048 1.00 70.19 286 GLN A O 1
ATOM 2079 N N . ALA A 1 287 ? -16.901 2.499 24.354 1.00 68.31 287 ALA A N 1
ATOM 2080 C CA . ALA A 1 287 ? -17.804 2.131 23.276 1.00 68.31 287 ALA A CA 1
ATOM 2081 C C . ALA A 1 287 ? -19.097 2.947 23.353 1.00 68.31 287 ALA A C 1
ATOM 2083 O O . ALA A 1 287 ? -19.742 2.965 24.398 1.00 68.31 287 ALA A O 1
ATOM 2084 N N . SER A 1 288 ? -19.528 3.617 22.280 1.00 66.06 288 SER A N 1
ATOM 2085 C CA . SER A 1 288 ? -20.855 4.256 22.335 1.00 66.06 288 SER A CA 1
ATOM 2086 C C . SER A 1 288 ? -22.008 3.260 22.153 1.00 66.06 288 SER A C 1
ATOM 2088 O O . SER A 1 288 ? -23.078 3.458 22.731 1.00 66.06 288 SER A O 1
ATOM 2090 N N . GLN A 1 289 ? -21.814 2.160 21.416 1.00 65.81 289 GLN A N 1
ATOM 2091 C CA . GLN A 1 289 ? -22.878 1.175 21.207 1.00 65.81 289 GLN A CA 1
ATOM 2092 C C . GLN A 1 289 ? -22.364 -0.226 20.840 1.00 65.81 289 GLN A C 1
ATOM 2094 O O . GLN A 1 289 ? -21.505 -0.364 19.969 1.00 65.81 289 GLN A O 1
ATOM 2099 N N . GLY A 1 290 ? -22.979 -1.260 21.428 1.00 64.81 290 GLY A N 1
ATOM 2100 C CA . GLY A 1 290 ? -22.951 -2.635 20.917 1.00 64.81 290 GLY A CA 1
ATOM 2101 C C . GLY A 1 290 ? -21.592 -3.313 21.048 1.00 64.81 290 GLY A C 1
ATOM 2102 O O . GLY A 1 290 ? -21.043 -3.785 20.054 1.00 64.81 290 GLY A O 1
ATOM 2103 N N . LEU A 1 291 ? -21.019 -3.321 22.252 1.00 70.19 291 LEU A N 1
ATOM 2104 C CA . LEU A 1 291 ? -19.800 -4.076 22.519 1.00 70.19 291 LEU A CA 1
ATOM 2105 C C . LEU A 1 291 ? -20.149 -5.500 22.940 1.00 70.19 291 LEU A C 1
ATOM 2107 O O . LEU A 1 291 ? -20.584 -5.716 24.068 1.00 70.19 291 LEU A O 1
ATOM 2111 N N . GLN A 1 292 ? -19.949 -6.457 22.033 1.00 68.25 292 GLN A N 1
ATOM 2112 C CA . GLN A 1 292 ? -20.240 -7.869 22.268 1.00 68.25 292 GLN A CA 1
ATOM 2113 C C . GLN A 1 292 ? -18.954 -8.705 22.321 1.00 68.25 292 GLN A C 1
ATOM 2115 O O . GLN A 1 292 ? -18.145 -8.678 21.391 1.00 68.25 292 GLN A O 1
ATOM 2120 N N . ALA A 1 293 ? -18.795 -9.489 23.390 1.00 67.38 293 ALA A N 1
ATOM 2121 C CA . ALA A 1 293 ? -17.685 -10.414 23.604 1.00 67.38 293 ALA A CA 1
ATOM 2122 C C . ALA A 1 293 ? -18.190 -11.836 23.889 1.00 67.38 293 ALA A C 1
ATOM 2124 O O . ALA A 1 293 ? -19.061 -12.037 24.734 1.00 67.38 293 ALA A O 1
ATOM 2125 N N . SER A 1 294 ? -17.611 -12.856 23.247 1.00 62.56 294 SER A N 1
ATOM 2126 C CA . SER A 1 294 ? -17.933 -14.245 23.604 1.00 62.56 294 SER A CA 1
ATOM 2127 C C . SER A 1 294 ? -17.270 -14.706 24.914 1.00 62.56 294 SER A C 1
ATOM 2129 O O . SER A 1 294 ? -17.816 -15.560 25.613 1.00 62.56 294 SER A O 1
ATOM 2131 N N . GLN A 1 295 ? -16.089 -14.181 25.263 1.00 63.25 295 GLN A N 1
ATOM 2132 C CA . GLN A 1 295 ? -15.333 -14.605 26.446 1.00 63.25 295 GLN A CA 1
ATOM 2133 C C . GLN A 1 295 ? -14.278 -13.561 26.886 1.00 63.25 295 GLN A C 1
ATOM 2135 O O . GLN A 1 295 ? -13.606 -12.946 26.064 1.00 63.25 295 GLN A O 1
ATOM 2140 N N . GLY A 1 296 ? -14.066 -13.403 28.194 1.00 62.16 296 GLY A N 1
ATOM 2141 C CA . GLY A 1 296 ? -12.838 -12.829 28.759 1.00 62.16 296 GLY A CA 1
ATOM 2142 C C . GLY A 1 296 ? -12.588 -11.349 28.461 1.00 62.16 296 GLY A C 1
ATOM 2143 O O . GLY A 1 296 ? -11.446 -10.986 28.190 1.00 62.16 296 GLY A O 1
ATOM 2144 N N . LEU A 1 297 ? -13.615 -10.491 28.484 1.00 69.38 297 LEU A N 1
ATOM 2145 C CA . LEU A 1 297 ? -13.420 -9.044 28.355 1.00 69.38 297 LEU A CA 1
ATOM 2146 C C . LEU A 1 297 ? -12.825 -8.481 29.659 1.00 69.38 297 LEU A C 1
ATOM 2148 O O . LEU A 1 297 ? -13.566 -8.177 30.590 1.00 69.38 297 LEU A O 1
ATOM 2152 N N . GLN A 1 298 ? -11.498 -8.324 29.727 1.00 68.44 298 GLN A N 1
ATOM 2153 C CA . GLN A 1 298 ? -10.806 -7.761 30.892 1.00 68.44 298 GLN A CA 1
ATOM 2154 C C . GLN A 1 298 ? -10.275 -6.331 30.658 1.00 68.44 298 GLN A C 1
ATOM 2156 O O . GLN A 1 298 ? -9.596 -6.055 29.665 1.00 68.44 298 GLN A O 1
ATOM 2161 N N . ALA A 1 299 ? -10.498 -5.414 31.604 1.00 70.38 299 ALA A N 1
ATOM 2162 C CA . ALA A 1 299 ? -9.857 -4.093 31.624 1.00 70.38 299 ALA A CA 1
ATOM 2163 C C . ALA A 1 299 ? -9.474 -3.667 33.045 1.00 70.38 299 ALA A C 1
ATOM 2165 O O . ALA A 1 299 ? -10.328 -3.624 33.922 1.00 70.38 299 ALA A O 1
ATOM 2166 N N . SER A 1 300 ? -8.221 -3.283 33.309 1.00 69.19 300 SER A N 1
ATOM 2167 C CA . SER A 1 300 ? -7.885 -2.865 34.679 1.00 69.19 300 SER A CA 1
ATOM 2168 C C . SER A 1 300 ? -8.464 -1.505 35.100 1.00 69.19 300 SER A C 1
ATOM 2170 O O . SER A 1 300 ? -8.604 -1.250 36.295 1.00 69.19 300 SER A O 1
ATOM 2172 N N . GLN A 1 301 ? -8.849 -0.635 34.162 1.00 69.50 301 GLN A N 1
ATOM 2173 C CA . GLN A 1 301 ? -9.523 0.624 34.492 1.00 69.50 301 GLN A CA 1
ATOM 2174 C C . GLN A 1 301 ? -10.383 1.147 33.335 1.00 69.50 301 GLN A C 1
ATOM 2176 O O . GLN A 1 301 ? -9.959 1.075 32.178 1.00 69.50 301 GLN A O 1
ATOM 2181 N N . GLY A 1 302 ? -11.540 1.737 33.653 1.00 71.62 302 GLY A N 1
ATOM 2182 C CA . GLY A 1 302 ? -12.310 2.604 32.754 1.00 71.62 302 GLY A CA 1
ATOM 2183 C C . GLY A 1 302 ? -12.954 1.860 31.591 1.00 71.62 302 GLY A C 1
ATOM 2184 O O . GLY A 1 302 ? -12.665 2.159 30.434 1.00 71.62 302 GLY A O 1
ATOM 2185 N N . LEU A 1 303 ? -13.776 0.853 31.885 1.00 76.25 303 LEU A N 1
ATOM 2186 C CA . LEU A 1 303 ? -14.577 0.164 30.878 1.00 76.25 303 LEU A CA 1
ATOM 2187 C C . LEU A 1 303 ? -15.921 0.884 30.755 1.00 76.25 303 LEU A C 1
ATOM 2189 O O . LEU A 1 303 ? -16.803 0.661 31.575 1.00 76.25 303 LEU A O 1
ATOM 2193 N N . GLN A 1 304 ? -16.072 1.748 29.751 1.00 76.12 304 GLN A N 1
ATOM 2194 C CA . GLN A 1 304 ? -17.279 2.549 29.559 1.00 76.12 304 GLN A CA 1
ATOM 2195 C C . GLN A 1 304 ? -18.038 2.150 28.288 1.00 76.12 304 GLN A C 1
ATOM 2197 O O . GLN A 1 304 ? -17.464 2.106 27.197 1.00 76.12 304 GLN A O 1
ATOM 2202 N N . ALA A 1 305 ? -19.347 1.927 28.415 1.00 76.62 305 ALA A N 1
ATOM 2203 C CA . ALA A 1 305 ? -20.258 1.740 27.293 1.00 76.62 305 ALA A CA 1
ATOM 2204 C C . ALA A 1 305 ? -21.544 2.565 27.463 1.00 76.62 305 ALA A C 1
ATOM 2206 O O . ALA A 1 305 ? -22.197 2.470 28.500 1.00 76.62 305 ALA A O 1
ATOM 2207 N N . SER A 1 306 ? -21.967 3.355 26.467 1.00 77.94 306 SER A N 1
ATOM 2208 C CA . SER A 1 306 ? -23.276 4.032 26.586 1.00 77.94 306 SER A CA 1
ATOM 2209 C C . SER A 1 306 ? -24.466 3.110 26.316 1.00 77.94 306 SER A C 1
ATOM 2211 O O . SER A 1 306 ? -25.529 3.331 26.888 1.00 77.94 306 SER A O 1
ATOM 2213 N N . GLN A 1 307 ? -24.313 2.054 25.509 1.00 76.25 307 GLN A N 1
ATOM 2214 C CA . GLN A 1 307 ? -25.392 1.093 25.270 1.00 76.25 307 GLN A CA 1
ATOM 2215 C C . GLN A 1 307 ? -24.878 -0.295 24.854 1.00 76.25 307 GLN A C 1
ATOM 2217 O O . GLN A 1 307 ? -23.999 -0.396 23.997 1.00 76.25 307 GLN A O 1
ATOM 2222 N N . GLY A 1 308 ? -25.490 -1.358 25.385 1.00 73.56 308 GLY A N 1
ATOM 2223 C CA . GLY A 1 308 ? -25.387 -2.722 24.853 1.00 73.56 308 GLY A CA 1
ATOM 2224 C C . GLY A 1 308 ? -24.021 -3.373 25.063 1.00 73.56 308 GLY A C 1
ATOM 2225 O O . GLY A 1 308 ? -23.415 -3.844 24.102 1.00 73.56 308 GLY A O 1
ATOM 2226 N N . LEU A 1 309 ? -23.525 -3.368 26.302 1.00 77.44 309 LEU A N 1
ATOM 2227 C CA . LEU A 1 309 ? -22.322 -4.106 26.682 1.00 77.44 309 LEU A CA 1
ATOM 2228 C C . LEU A 1 309 ? -22.716 -5.552 26.994 1.00 77.44 309 LEU A C 1
ATOM 2230 O O . LEU A 1 309 ? -23.326 -5.804 28.027 1.00 77.44 309 LEU A O 1
ATOM 2234 N N . GLN A 1 310 ? -22.383 -6.493 26.112 1.00 76.12 310 GLN A N 1
ATOM 2235 C CA . GLN A 1 310 ? -22.761 -7.900 26.245 1.00 76.12 310 GLN A CA 1
ATOM 2236 C C . GLN A 1 310 ? -21.528 -8.809 26.301 1.00 76.12 310 GLN A C 1
ATOM 2238 O O . GLN A 1 310 ? -20.662 -8.751 25.429 1.00 76.12 310 GLN A O 1
ATOM 2243 N N . ALA A 1 311 ? -21.459 -9.696 27.291 1.00 75.25 311 ALA A N 1
ATOM 2244 C CA . ALA A 1 311 ? -20.418 -10.713 27.400 1.00 75.25 311 ALA A CA 1
ATOM 2245 C C . ALA A 1 311 ? -21.017 -12.074 27.780 1.00 75.25 311 ALA A C 1
ATOM 2247 O O . ALA A 1 311 ? -21.684 -12.187 28.804 1.00 75.25 311 ALA A O 1
ATOM 2248 N N . SER A 1 312 ? -20.767 -13.141 27.014 1.00 74.00 312 SER A N 1
ATOM 2249 C CA . SER A 1 312 ? -21.271 -14.468 27.419 1.00 74.00 312 SER A CA 1
ATOM 2250 C C . SER A 1 312 ? -20.474 -15.109 28.561 1.00 74.00 312 SER A C 1
ATOM 2252 O O . SER A 1 312 ? -21.013 -15.966 29.253 1.00 74.00 312 SER A O 1
ATOM 2254 N N . GLN A 1 313 ? -19.221 -14.706 28.803 1.00 72.06 313 GLN A N 1
ATOM 2255 C CA . GLN A 1 313 ? -18.449 -15.177 29.960 1.00 72.06 313 GLN A CA 1
ATOM 2256 C C . GLN A 1 313 ? -17.282 -14.236 30.309 1.00 72.06 313 GLN A C 1
ATOM 2258 O O . GLN A 1 313 ? -16.572 -13.789 29.409 1.00 72.06 313 GLN A O 1
ATOM 2263 N N . GLY A 1 314 ? -17.013 -14.013 31.599 1.00 71.44 314 GLY A N 1
ATOM 2264 C CA . GLY A 1 314 ? -15.754 -13.450 32.106 1.00 71.44 314 GLY A CA 1
ATOM 2265 C C . GLY A 1 314 ? -15.554 -11.960 31.823 1.00 71.44 314 GLY A C 1
ATOM 2266 O O . GLY A 1 314 ? -14.511 -11.573 31.296 1.00 71.44 314 GLY A O 1
ATOM 2267 N N . LEU A 1 315 ? -16.552 -11.130 32.134 1.00 77.38 315 LEU A N 1
ATOM 2268 C CA . LEU A 1 315 ? -16.430 -9.673 32.067 1.00 77.38 315 LEU A CA 1
ATOM 2269 C C . LEU A 1 315 ? -15.743 -9.177 33.344 1.00 77.38 315 LEU A C 1
ATOM 2271 O O . LEU A 1 315 ? -16.358 -9.184 34.403 1.00 77.38 315 LEU A O 1
ATOM 2275 N N . GLN A 1 316 ? -14.483 -8.747 33.264 1.00 76.19 316 GLN A N 1
ATOM 2276 C CA . GLN A 1 316 ? -13.711 -8.343 34.441 1.00 76.19 316 GLN A CA 1
ATOM 2277 C C . GLN A 1 316 ? -13.194 -6.904 34.332 1.00 76.19 316 GLN A C 1
ATOM 2279 O O . GLN A 1 316 ? -12.487 -6.551 33.387 1.00 76.19 316 GLN A O 1
ATOM 2284 N N . ALA A 1 317 ? -13.450 -6.082 35.349 1.00 77.94 317 ALA A N 1
ATOM 2285 C CA . ALA A 1 317 ? -12.836 -4.768 35.482 1.00 77.94 317 ALA A CA 1
ATOM 2286 C C . ALA A 1 317 ? -12.329 -4.498 36.899 1.00 77.94 317 ALA A C 1
ATOM 2288 O O . ALA A 1 317 ? -13.084 -4.605 37.858 1.00 77.94 317 ALA A O 1
ATOM 2289 N N . SER A 1 318 ? -11.061 -4.103 37.072 1.00 78.00 318 SER A N 1
ATOM 2290 C CA . SER A 1 318 ? -10.589 -3.767 38.427 1.00 78.00 318 SER A CA 1
ATOM 2291 C C . SER A 1 318 ? -11.048 -2.394 38.916 1.00 78.00 318 SER A C 1
ATOM 2293 O O . SER A 1 318 ? -11.119 -2.190 40.122 1.00 78.00 318 SER A O 1
ATOM 2295 N N . GLN A 1 319 ? -11.400 -1.461 38.024 1.00 78.06 319 GLN A N 1
ATOM 2296 C CA . GLN A 1 319 ? -11.971 -0.174 38.431 1.00 78.06 319 GLN A CA 1
ATOM 2297 C C . GLN A 1 319 ? -12.804 0.491 37.321 1.00 78.06 319 GLN A C 1
ATOM 2299 O O . GLN A 1 319 ? -12.358 0.571 36.175 1.00 78.06 319 GLN A O 1
ATOM 2304 N N . GLY A 1 320 ? -13.968 1.041 37.674 1.00 77.75 320 GLY A N 1
ATOM 2305 C CA . GLY A 1 320 ? -14.756 1.941 36.826 1.00 77.75 320 GLY A CA 1
ATOM 2306 C C . GLY A 1 320 ? -15.390 1.254 35.619 1.00 77.75 320 GLY A C 1
ATOM 2307 O O . GLY A 1 320 ? -15.098 1.632 34.481 1.00 77.75 320 GLY A O 1
ATOM 2308 N N . LEU A 1 321 ? -16.221 0.233 35.856 1.00 82.00 321 LEU A N 1
ATOM 2309 C CA . LEU A 1 321 ? -17.076 -0.336 34.813 1.00 82.00 321 LEU A CA 1
ATOM 2310 C C . LEU A 1 321 ? -18.369 0.475 34.755 1.00 82.00 321 LEU A C 1
ATOM 2312 O O . LEU A 1 321 ? -19.167 0.417 35.681 1.00 82.00 321 LEU A O 1
ATOM 2316 N N . GLN A 1 322 ? -18.577 1.234 33.684 1.00 80.50 322 GLN A N 1
ATOM 2317 C CA . GLN A 1 322 ? -19.740 2.099 33.529 1.00 80.50 322 GLN A CA 1
ATOM 2318 C C . GLN A 1 322 ? -20.539 1.720 32.282 1.00 80.50 322 GLN A C 1
ATOM 2320 O O . GLN A 1 322 ? -20.041 1.814 31.161 1.00 80.50 322 GLN A O 1
ATOM 2325 N N . ALA A 1 323 ? -21.806 1.362 32.462 1.00 82.19 323 ALA A N 1
ATOM 2326 C CA . ALA A 1 323 ? -22.748 1.103 31.383 1.00 82.19 323 ALA A CA 1
ATOM 2327 C C . ALA A 1 323 ? -23.990 1.992 31.536 1.00 82.19 323 ALA A C 1
ATOM 2329 O O . ALA A 1 323 ? -24.684 1.932 32.548 1.00 82.19 323 ALA A O 1
ATOM 2330 N N . SER A 1 324 ? -24.308 2.834 30.550 1.00 82.31 324 SER A N 1
ATOM 2331 C CA . SER A 1 324 ? -25.521 3.669 30.652 1.00 82.31 324 SER A CA 1
ATOM 2332 C C . SER A 1 324 ? -26.798 2.862 30.392 1.00 82.31 324 SER A C 1
ATOM 2334 O O . SER A 1 324 ? -27.827 3.149 30.994 1.00 82.31 324 SER A O 1
ATOM 2336 N N . GLN A 1 325 ? -26.744 1.832 29.540 1.00 81.50 325 GLN A N 1
ATOM 2337 C CA . GLN A 1 325 ? -27.888 0.958 29.274 1.00 81.50 325 GLN A CA 1
ATOM 2338 C C . GLN A 1 325 ? -27.465 -0.434 28.777 1.00 81.50 325 GLN A C 1
ATOM 2340 O O . GLN A 1 325 ? -26.614 -0.542 27.893 1.00 81.50 325 GLN A O 1
ATOM 2345 N N . GLY A 1 326 ? -28.122 -1.489 29.270 1.00 79.00 326 GLY A N 1
ATOM 2346 C CA . GLY A 1 326 ? -28.046 -2.845 28.717 1.00 79.00 326 GLY A CA 1
ATOM 2347 C C . GLY A 1 326 ? -26.696 -3.523 28.942 1.00 79.00 326 GLY A C 1
ATOM 2348 O O . GLY A 1 326 ? -26.043 -3.917 27.975 1.00 79.00 326 GLY A O 1
ATOM 2349 N N . LEU A 1 327 ? -26.272 -3.618 30.205 1.00 82.62 327 LEU A N 1
ATOM 2350 C CA . LEU A 1 327 ? -25.131 -4.438 30.605 1.00 82.62 327 LEU A CA 1
ATOM 2351 C C . LEU A 1 327 ? -25.607 -5.882 30.760 1.00 82.62 327 LEU A C 1
ATOM 2353 O O . LEU A 1 327 ? -26.364 -6.170 31.677 1.00 82.62 327 LEU A O 1
ATOM 2357 N N . GLN A 1 328 ? -25.164 -6.791 29.899 1.00 79.88 328 GLN A N 1
ATOM 2358 C CA . GLN A 1 328 ? -25.539 -8.199 29.980 1.00 79.88 328 GLN A CA 1
ATOM 2359 C C . GLN A 1 328 ? -24.304 -9.088 30.098 1.00 79.88 328 GLN A C 1
ATOM 2361 O O . GLN A 1 328 ? -23.465 -9.112 29.199 1.00 79.88 328 GLN A O 1
ATOM 2366 N N . ALA A 1 329 ? -24.213 -9.869 31.170 1.00 79.62 329 ALA A N 1
ATOM 2367 C CA . ALA A 1 329 ? -23.161 -10.859 31.360 1.00 79.62 329 ALA A CA 1
ATOM 2368 C C . ALA A 1 329 ? -23.778 -12.238 31.619 1.00 79.62 329 ALA A C 1
ATOM 2370 O O . ALA A 1 329 ? -24.482 -12.432 32.603 1.00 79.62 329 ALA A O 1
ATOM 2371 N N . SER A 1 330 ? -23.546 -13.228 30.751 1.00 80.25 330 SER A N 1
ATOM 2372 C CA . SER A 1 330 ? -24.139 -14.555 30.989 1.00 80.25 330 SER A CA 1
ATOM 2373 C C . SER A 1 330 ? -23.428 -15.330 32.109 1.00 80.25 330 SER A C 1
ATOM 2375 O O . SER A 1 330 ? -24.041 -16.182 32.749 1.00 80.25 330 SER A O 1
ATOM 2377 N N . GLN A 1 331 ? -22.151 -15.047 32.375 1.00 79.25 331 GLN A N 1
ATOM 2378 C CA . GLN A 1 331 ? -21.435 -15.653 33.498 1.00 79.25 331 GLN A CA 1
ATOM 2379 C C . GLN A 1 331 ? -20.190 -14.846 33.892 1.00 79.25 331 GLN A C 1
ATOM 2381 O O . GLN A 1 331 ? -19.401 -14.475 33.020 1.00 79.25 331 GLN A O 1
ATOM 2386 N N . GLY A 1 332 ? -19.954 -14.662 35.191 1.00 76.19 332 GLY A N 1
ATOM 2387 C CA . GLY A 1 332 ? -18.682 -14.181 35.736 1.00 76.19 332 GLY A CA 1
ATOM 2388 C C . GLY A 1 332 ? -18.414 -12.701 35.468 1.00 76.19 332 GLY A C 1
ATOM 2389 O O . GLY A 1 332 ? -17.390 -12.366 34.863 1.00 76.19 332 GLY A O 1
ATOM 2390 N N . LEU A 1 333 ? -19.336 -11.828 35.882 1.00 80.88 333 LEU A N 1
ATOM 2391 C CA . LEU A 1 333 ? -19.094 -10.387 35.950 1.00 80.88 333 LEU A CA 1
ATOM 2392 C C . LEU A 1 333 ? -18.297 -10.074 37.223 1.00 80.88 333 LEU A C 1
ATOM 2394 O O . LEU A 1 333 ? -18.807 -10.222 38.325 1.00 80.88 333 LEU A O 1
ATOM 2398 N N . GLN A 1 334 ? -17.052 -9.622 37.090 1.00 78.62 334 GLN A N 1
ATOM 2399 C CA . GLN A 1 334 ? -16.214 -9.257 38.230 1.00 78.62 334 GLN A CA 1
ATOM 2400 C C . GLN A 1 334 ? -15.787 -7.790 38.154 1.00 78.62 334 GLN A C 1
ATOM 2402 O O . GLN A 1 334 ? -14.998 -7.411 37.288 1.00 78.62 334 GLN A O 1
ATOM 2407 N N . ALA A 1 335 ? -16.240 -6.969 39.100 1.00 79.12 335 ALA A N 1
ATOM 2408 C CA . ALA A 1 335 ? -15.855 -5.565 39.207 1.00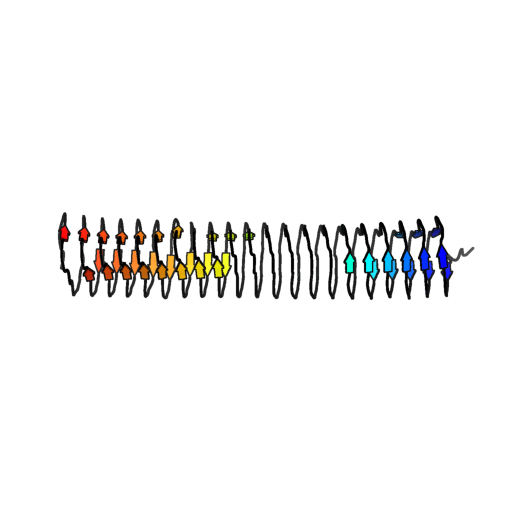 79.12 335 ALA A CA 1
ATOM 2409 C C . ALA A 1 335 ? -15.200 -5.287 40.567 1.00 79.12 335 ALA A C 1
ATOM 2411 O O . ALA A 1 335 ? -15.839 -5.379 41.607 1.00 79.12 335 ALA A O 1
ATOM 2412 N N . SER A 1 336 ? -13.904 -4.960 40.613 1.00 79.00 336 SER A N 1
ATOM 2413 C CA . SER A 1 336 ? -13.256 -4.749 41.921 1.00 79.00 336 SER A CA 1
ATOM 2414 C C . SER A 1 336 ? -13.650 -3.409 42.561 1.00 79.00 336 SER A C 1
ATOM 2416 O O . SER A 1 336 ? -13.702 -3.305 43.788 1.00 79.00 336 SER A O 1
ATOM 2418 N N . GLN A 1 337 ? -13.953 -2.384 41.762 1.00 79.44 337 GLN A N 1
ATOM 2419 C CA . GLN A 1 337 ? -14.432 -1.106 42.285 1.00 79.44 337 GLN A CA 1
ATOM 2420 C C . GLN A 1 337 ? -15.245 -0.310 41.254 1.00 79.44 337 GLN A C 1
ATOM 2422 O O . GLN A 1 337 ? -14.780 -0.111 40.130 1.00 79.44 337 GLN A O 1
ATOM 2427 N N . GLY A 1 338 ? -16.397 0.230 41.657 1.00 77.12 338 GLY A N 1
ATOM 2428 C CA . GLY A 1 338 ? -17.157 1.220 40.890 1.00 77.12 338 GLY A CA 1
ATOM 2429 C C . GLY A 1 338 ? -17.845 0.643 39.656 1.00 77.12 338 GLY A C 1
ATOM 2430 O O . GLY A 1 338 ? -17.548 1.066 38.534 1.00 77.12 338 GLY A O 1
ATOM 2431 N N . LEU A 1 339 ? -18.734 -0.330 39.864 1.00 82.00 339 LEU A N 1
ATOM 2432 C CA . LEU A 1 339 ? -19.674 -0.788 38.847 1.00 82.00 339 LEU A CA 1
ATOM 2433 C C . LEU A 1 339 ? -20.873 0.171 38.801 1.00 82.00 339 LEU A C 1
ATOM 2435 O O . LEU A 1 339 ? -21.657 0.240 39.739 1.00 82.00 339 LEU A O 1
ATOM 2439 N N . GLN A 1 340 ? -21.031 0.916 37.708 1.00 80.56 340 GLN A N 1
ATOM 2440 C CA . GLN A 1 340 ? -22.158 1.826 37.515 1.00 80.56 340 GLN A CA 1
ATOM 2441 C C . GLN A 1 340 ? -22.987 1.412 36.299 1.00 80.56 340 GLN A C 1
ATOM 2443 O O . GLN A 1 340 ? -22.570 1.613 35.157 1.00 80.56 340 GLN A O 1
ATOM 2448 N N . ALA A 1 341 ? -24.195 0.903 36.530 1.00 80.31 341 ALA A N 1
ATOM 2449 C CA . ALA A 1 341 ? -25.147 0.554 35.480 1.00 80.31 341 ALA A CA 1
ATOM 2450 C C . ALA A 1 341 ? -26.394 1.436 35.593 1.00 80.31 341 ALA A C 1
ATOM 2452 O O . ALA A 1 341 ? -27.150 1.346 36.552 1.00 80.31 341 ALA A O 1
ATOM 2453 N N . SER A 1 342 ? -26.635 2.341 34.639 1.00 79.31 342 SER A N 1
ATOM 2454 C CA . SER A 1 342 ? -27.791 3.246 34.779 1.00 79.31 342 SER A CA 1
ATOM 2455 C C . SER A 1 342 ? -29.124 2.548 34.463 1.00 79.31 342 SER A C 1
ATOM 2457 O O . SER A 1 342 ? -30.154 2.901 35.043 1.00 79.31 342 SER A O 1
ATOM 2459 N N . GLN A 1 343 ? -29.128 1.544 33.582 1.00 79.69 343 GLN A N 1
ATOM 2460 C CA . GLN A 1 343 ? -30.333 0.771 33.287 1.00 79.69 343 GLN A CA 1
ATOM 2461 C C . GLN A 1 343 ? -30.030 -0.631 32.742 1.00 79.69 343 GLN A C 1
ATOM 2463 O O . GLN A 1 343 ? -29.284 -0.760 31.768 1.00 79.69 343 GLN A O 1
ATOM 2468 N N . GLY A 1 344 ? -30.693 -1.653 33.289 1.00 75.06 344 GLY A N 1
ATOM 2469 C CA . GLY A 1 344 ? -30.744 -3.002 32.724 1.00 75.06 344 GLY A CA 1
ATOM 2470 C C . GLY A 1 344 ? -29.438 -3.774 32.864 1.00 75.06 344 GLY A C 1
ATOM 2471 O O . GLY A 1 344 ? -28.847 -4.147 31.844 1.00 75.06 344 GLY A O 1
ATOM 2472 N N . LEU A 1 345 ? -28.989 -3.990 34.104 1.00 80.25 345 LEU A N 1
ATOM 2473 C CA . LEU A 1 345 ? -27.959 -4.979 34.404 1.00 80.25 345 LEU A CA 1
ATOM 2474 C C . LEU A 1 345 ? -28.607 -6.368 34.430 1.00 80.25 345 LEU A C 1
ATOM 2476 O O . LEU A 1 345 ? -29.457 -6.656 35.269 1.00 80.25 345 LEU A O 1
ATOM 2480 N N . GLN A 1 346 ? -28.221 -7.231 33.494 1.00 77.50 346 GLN A N 1
ATOM 2481 C CA . GLN A 1 346 ? -28.696 -8.606 33.430 1.00 77.50 346 GLN A CA 1
ATOM 2482 C C . GLN A 1 346 ? -27.527 -9.576 33.550 1.00 77.50 346 GLN A C 1
ATOM 2484 O O . GLN A 1 346 ? -26.655 -9.644 32.681 1.00 77.50 346 GLN A O 1
ATOM 2489 N N . GLU A 1 347 ? -27.542 -10.365 34.611 1.00 74.00 347 GLU A N 1
ATOM 2490 C CA . GLU A 1 347 ? -26.479 -11.301 34.943 1.00 74.00 347 GLU A CA 1
ATOM 2491 C C . GLU A 1 347 ? -27.096 -12.677 35.200 1.00 74.00 347 GLU A C 1
ATOM 2493 O O . GLU A 1 347 ? -28.095 -12.785 35.911 1.00 74.00 347 GLU A O 1
ATOM 2498 N N . SER A 1 348 ? -26.596 -13.735 34.548 1.00 74.75 348 SER A N 1
ATOM 2499 C CA . SER A 1 348 ? -27.156 -15.071 34.801 1.00 74.75 348 SER A CA 1
ATOM 2500 C C . SER A 1 348 ? -26.410 -15.892 35.849 1.00 74.75 348 SER A C 1
ATOM 2502 O O . SER A 1 348 ? -27.041 -16.768 36.453 1.00 74.75 348 SER A O 1
ATOM 2504 N N . GLN A 1 349 ? -25.115 -15.648 36.084 1.00 74.88 349 GLN A N 1
ATOM 2505 C CA . GLN A 1 349 ? -24.369 -16.394 37.095 1.00 74.88 349 GLN A CA 1
ATOM 2506 C C . GLN A 1 349 ? -23.020 -15.768 37.495 1.00 74.88 349 GLN A C 1
ATOM 2508 O O . GLN A 1 349 ? -22.054 -15.852 36.726 1.00 74.88 349 GLN A O 1
ATOM 2513 N N . GLY A 1 350 ? -22.893 -15.356 38.760 1.00 72.19 350 GLY A N 1
ATOM 2514 C CA . GLY A 1 350 ? -21.610 -15.024 39.388 1.00 72.19 350 GLY A CA 1
ATOM 2515 C C . GLY A 1 350 ? -21.164 -13.569 39.240 1.00 72.19 350 GLY A C 1
ATOM 2516 O O . GLY A 1 350 ? -20.054 -13.316 38.755 1.00 72.19 350 GLY A O 1
ATOM 2517 N N . LEU A 1 351 ? -21.984 -12.636 39.728 1.00 76.25 351 LEU A N 1
ATOM 2518 C CA . LEU A 1 351 ? -21.591 -11.249 39.948 1.00 76.25 351 LEU A CA 1
ATOM 2519 C C . LEU A 1 351 ? -20.729 -11.143 41.216 1.00 76.25 351 LEU A C 1
ATOM 2521 O O . LEU A 1 351 ? -21.190 -11.388 42.330 1.00 76.25 351 LEU A O 1
ATOM 2525 N N . GLN A 1 352 ? -19.464 -10.760 41.049 1.00 74.31 352 GLN A N 1
ATOM 2526 C CA . GLN A 1 352 ? -18.554 -10.498 42.160 1.00 74.31 352 GLN A CA 1
ATOM 2527 C C . GLN A 1 352 ? -18.115 -9.037 42.164 1.00 74.31 352 GLN A C 1
ATOM 2529 O O . GLN A 1 352 ? -17.363 -8.595 41.286 1.00 74.31 352 GLN A O 1
ATOM 2534 N N . GLU A 1 353 ? -18.513 -8.307 43.202 1.00 71.56 353 GLU A N 1
ATOM 2535 C CA . GLU A 1 353 ? -18.088 -6.930 43.415 1.00 71.56 353 GLU A CA 1
ATOM 2536 C C . GLU A 1 353 ? -17.413 -6.750 44.777 1.00 71.56 353 GLU A C 1
ATOM 2538 O O . GLU A 1 353 ? -17.925 -7.182 45.808 1.00 71.56 353 GLU A O 1
ATOM 2543 N N . SER A 1 354 ? -16.251 -6.084 44.814 1.00 70.06 354 SER A N 1
ATOM 2544 C CA . SER A 1 354 ? -15.649 -5.735 46.106 1.00 70.06 354 SER A CA 1
ATOM 2545 C C . SER A 1 354 ? -16.119 -4.392 46.673 1.00 70.06 354 SER A C 1
ATOM 2547 O O . SER A 1 354 ? -16.276 -4.297 47.894 1.00 70.06 354 SER A O 1
ATOM 2549 N N . GLN A 1 355 ? -16.357 -3.363 45.847 1.00 73.19 355 GLN A N 1
ATOM 2550 C CA . GLN A 1 355 ? -16.785 -2.037 46.321 1.00 73.19 355 GLN A CA 1
ATOM 2551 C C . GLN A 1 355 ? -17.563 -1.207 45.281 1.00 73.19 355 GLN A C 1
ATOM 2553 O O . GLN A 1 355 ? -16.963 -0.740 44.311 1.00 73.19 355 GLN A O 1
ATOM 2558 N N . GLY A 1 356 ? -18.803 -0.833 45.610 1.00 68.50 356 GLY A N 1
ATOM 2559 C CA . GLY A 1 356 ? -19.484 0.330 45.029 1.00 68.50 356 GLY A CA 1
ATOM 2560 C C . GLY A 1 356 ? -20.358 0.094 43.794 1.00 68.50 356 GLY A C 1
ATOM 2561 O O . GLY A 1 356 ? -20.171 0.798 42.795 1.00 68.50 356 GLY A O 1
ATOM 2562 N N . LEU A 1 357 ? -21.351 -0.793 43.901 1.00 74.56 357 LEU A N 1
ATOM 2563 C CA . LEU A 1 357 ? -22.402 -0.956 42.904 1.00 74.56 357 LEU A CA 1
ATOM 2564 C C . LEU A 1 357 ? -23.369 0.227 42.958 1.00 74.56 357 LEU A C 1
ATOM 2566 O O . LEU A 1 357 ? -24.051 0.460 43.961 1.00 74.56 357 LEU A O 1
ATOM 2570 N N . GLN A 1 358 ? -23.473 0.951 41.847 1.00 73.75 358 GLN A N 1
ATOM 2571 C CA . GLN A 1 358 ? -24.498 1.967 41.661 1.00 73.75 358 GLN A CA 1
ATOM 2572 C C . GLN A 1 358 ? -25.386 1.613 40.474 1.00 73.75 358 GLN A C 1
ATOM 2574 O O . GLN A 1 358 ? -24.985 1.739 39.312 1.00 73.75 358 GLN A O 1
ATOM 2579 N N . GLU A 1 359 ? -26.631 1.255 40.776 1.00 70.19 359 GLU A N 1
ATOM 2580 C CA . GLU A 1 359 ? -27.648 0.994 39.768 1.00 70.19 359 GLU A CA 1
ATOM 2581 C C . GLU A 1 359 ? -28.867 1.892 39.944 1.00 70.19 359 GLU A C 1
ATOM 2583 O O . GLU A 1 359 ? -29.440 2.012 41.030 1.00 70.19 359 GLU A O 1
ATOM 2588 N N . SER A 1 360 ? -29.296 2.533 38.851 1.00 67.19 360 SER A N 1
ATOM 2589 C CA . SER A 1 360 ? -30.518 3.332 38.906 1.00 67.19 360 SER A CA 1
ATOM 2590 C C . SER A 1 360 ? -31.796 2.534 38.634 1.00 67.19 360 SER A C 1
ATOM 2592 O O . SER A 1 360 ? -32.804 2.815 39.291 1.00 67.19 360 SER A O 1
ATOM 2594 N N . GLN A 1 361 ? -31.792 1.565 37.705 1.00 70.81 361 GLN A N 1
ATOM 2595 C CA . GLN A 1 361 ? -32.999 0.819 37.311 1.00 70.81 361 GLN A CA 1
ATOM 2596 C C . GLN A 1 361 ? -32.727 -0.577 36.710 1.00 70.81 361 GLN A C 1
ATOM 2598 O O . GLN A 1 361 ? -32.237 -0.665 35.582 1.00 70.81 361 GLN A O 1
ATOM 2603 N N . GLY A 1 362 ? -33.257 -1.625 37.355 1.00 65.94 362 GLY A N 1
ATOM 2604 C CA . GLY A 1 362 ? -33.517 -2.926 36.723 1.00 65.94 362 GLY A CA 1
ATOM 2605 C C . GLY A 1 362 ? -32.394 -3.965 36.789 1.00 65.94 362 GLY A C 1
ATOM 2606 O O . GLY A 1 362 ? -31.949 -4.420 35.732 1.00 65.94 362 GLY A O 1
ATOM 2607 N N . LEU A 1 363 ? -32.062 -4.412 38.005 1.00 72.31 363 LEU A N 1
ATOM 2608 C CA . LEU A 1 363 ? -31.173 -5.550 38.241 1.00 72.31 363 LEU A CA 1
ATOM 2609 C C . LEU A 1 363 ? -31.939 -6.860 38.045 1.00 72.31 363 LEU A C 1
ATOM 2611 O O . LEU A 1 363 ? -32.917 -7.133 38.755 1.00 72.31 363 LEU A O 1
ATOM 2615 N N . GLN A 1 364 ? -31.488 -7.693 37.111 1.00 71.62 364 GLN A N 1
ATOM 2616 C CA . GLN A 1 364 ? -31.994 -9.053 36.969 1.00 71.62 364 GLN A CA 1
ATOM 2617 C C . GLN A 1 364 ? -30.858 -10.059 37.113 1.00 71.62 364 GLN A C 1
ATOM 2619 O O . GLN A 1 364 ? -30.025 -10.196 36.216 1.00 71.62 364 GLN A O 1
ATOM 2624 N N . GLU A 1 365 ? -30.897 -10.809 38.212 1.00 67.31 365 GLU A N 1
ATOM 2625 C CA . GLU A 1 365 ? -29.905 -11.829 38.525 1.00 67.31 365 GLU A CA 1
ATOM 2626 C C . GLU A 1 365 ? -30.562 -13.189 38.759 1.00 67.31 365 GLU A C 1
ATOM 2628 O O . GLU A 1 365 ? -31.515 -13.323 39.540 1.00 67.31 365 GLU A O 1
ATOM 2633 N N . SER A 1 366 ? -30.054 -14.229 38.088 1.00 64.75 366 SER A N 1
ATOM 2634 C CA . SER A 1 366 ? -30.530 -15.584 38.371 1.00 64.75 366 SER A CA 1
ATOM 2635 C C . SER A 1 366 ? -29.811 -16.256 39.542 1.00 64.75 366 SER A C 1
ATOM 2637 O O . SER A 1 366 ? -30.511 -16.904 40.323 1.00 64.75 366 SER A O 1
ATOM 2639 N N . GLN A 1 367 ? -28.482 -16.128 39.702 1.00 67.50 367 GLN A N 1
ATOM 2640 C CA . GLN A 1 367 ? -27.719 -16.824 40.757 1.00 67.50 367 GLN A CA 1
ATOM 2641 C C . GLN A 1 367 ? -26.360 -16.170 41.105 1.00 67.50 367 GLN A C 1
ATOM 2643 O O . GLN A 1 367 ? -25.470 -16.143 40.256 1.00 67.50 367 GLN A O 1
ATOM 2648 N N . GLY A 1 368 ? -26.123 -15.892 42.396 1.00 62.75 368 GLY A N 1
ATOM 2649 C CA . GLY A 1 368 ? -24.768 -15.814 42.965 1.00 62.75 368 GLY A CA 1
ATOM 2650 C C . GLY A 1 368 ? -24.120 -14.432 43.114 1.00 62.75 368 GLY A C 1
ATOM 2651 O O . GLY A 1 368 ? -22.954 -14.293 42.741 1.00 62.75 368 GLY A O 1
ATOM 2652 N N . LEU A 1 369 ? -24.802 -13.486 43.763 1.00 68.06 369 LEU A N 1
ATOM 2653 C CA . LEU A 1 369 ? -24.238 -12.190 44.138 1.00 68.06 369 LEU A CA 1
ATOM 2654 C C . LEU A 1 369 ? -23.273 -12.333 45.321 1.00 68.06 369 LEU A C 1
ATOM 2656 O O . LEU A 1 369 ? -23.667 -12.779 46.407 1.00 68.06 369 LEU A O 1
ATOM 2660 N N . GLN A 1 370 ? -22.024 -11.905 45.137 1.00 68.00 370 GLN A N 1
ATOM 2661 C CA . GLN A 1 370 ? -21.074 -11.747 46.233 1.00 68.00 370 GLN A CA 1
ATOM 2662 C C . GLN A 1 370 ? -20.563 -10.308 46.296 1.00 68.00 370 GLN A C 1
ATOM 2664 O O . GLN A 1 370 ? -19.778 -9.875 45.449 1.00 68.00 370 GLN A O 1
ATOM 2669 N N . GLU A 1 371 ? -20.967 -9.600 47.349 1.00 65.50 371 GLU A N 1
ATOM 2670 C CA . GLU A 1 371 ? -20.586 -8.213 47.607 1.00 65.50 371 GLU A CA 1
ATOM 2671 C C . GLU A 1 371 ? -19.866 -8.087 48.939 1.00 65.50 371 GLU A C 1
ATOM 2673 O O . GLU A 1 371 ? -20.328 -8.616 49.948 1.00 65.50 371 GLU A O 1
ATOM 2678 N N . SER A 1 372 ? -18.759 -7.339 48.971 1.00 60.78 372 SER A N 1
ATOM 2679 C CA . SER A 1 372 ? -18.127 -7.019 50.254 1.00 60.78 372 SER A CA 1
ATOM 2680 C C . SER A 1 372 ? -18.599 -5.701 50.874 1.00 60.78 372 SER A C 1
ATOM 2682 O O . SER A 1 372 ? -18.689 -5.664 52.101 1.00 60.78 372 SER A O 1
ATOM 2684 N N . GLN A 1 373 ? -18.893 -4.633 50.099 1.00 64.94 373 GLN A N 1
ATOM 2685 C CA . GLN A 1 373 ? -19.349 -3.317 50.613 1.00 64.94 373 GLN A CA 1
ATOM 2686 C C . GLN A 1 373 ? -20.028 -2.409 49.547 1.00 64.94 373 GLN A C 1
ATOM 2688 O O . GLN A 1 373 ? -19.416 -2.113 48.525 1.00 64.94 373 GLN A O 1
ATOM 2693 N N . GLY A 1 374 ? -21.186 -1.804 49.874 1.00 61.41 374 GLY A N 1
ATOM 2694 C CA . GLY A 1 374 ? -21.622 -0.516 49.291 1.00 61.41 374 GLY A CA 1
ATOM 2695 C C . GLY A 1 374 ? -22.628 -0.506 48.126 1.00 61.41 374 GLY A C 1
ATOM 2696 O O . GLY A 1 374 ? -22.426 0.272 47.200 1.00 61.41 374 GLY A O 1
ATOM 2697 N N . LEU A 1 375 ? -23.724 -1.264 48.198 1.00 66.25 375 LEU A N 1
ATOM 2698 C CA . LEU A 1 375 ? -24.812 -1.239 47.208 1.00 66.25 375 LEU A CA 1
ATOM 2699 C C . LEU A 1 375 ? -25.720 -0.003 47.344 1.00 66.25 375 LEU A C 1
ATOM 2701 O O . LEU A 1 375 ? -26.274 0.267 48.416 1.00 66.25 375 LEU A O 1
ATOM 2705 N N . GLN A 1 376 ? -25.903 0.739 46.249 1.00 65.44 376 GLN A N 1
ATOM 2706 C CA . GLN A 1 376 ? -26.867 1.835 46.162 1.00 65.44 376 GLN A CA 1
ATOM 2707 C C . GLN A 1 376 ? -27.787 1.660 44.949 1.00 65.44 376 GLN A C 1
ATOM 2709 O O . GLN A 1 376 ? -27.434 2.000 43.820 1.00 65.44 376 GLN A O 1
ATOM 2714 N N . GLU A 1 377 ? -29.008 1.199 45.219 1.00 64.25 377 GLU A N 1
ATOM 2715 C CA . GLU A 1 377 ? -30.069 1.043 44.226 1.00 64.25 377 GLU A CA 1
ATOM 2716 C C . GLU A 1 377 ? -31.156 2.101 44.382 1.00 64.25 377 GLU A C 1
ATOM 2718 O O . GLU A 1 377 ? -31.569 2.428 45.500 1.00 64.25 377 GLU A O 1
ATOM 2723 N N . SER A 1 378 ? -31.675 2.607 43.259 1.00 59.09 378 SER A N 1
ATOM 2724 C CA . SER A 1 378 ? -32.865 3.459 43.303 1.00 59.09 378 SER A CA 1
ATOM 2725 C C . SER A 1 378 ? -34.187 2.734 43.045 1.00 59.09 378 SER A C 1
ATOM 2727 O O . SER A 1 378 ? -35.155 3.123 43.702 1.00 59.09 378 SER A O 1
ATOM 2729 N N . GLN A 1 379 ? -34.280 1.725 42.151 1.00 61.44 379 GLN A N 1
ATOM 2730 C CA . GLN A 1 379 ? -35.535 0.999 41.836 1.00 61.44 379 GLN A CA 1
ATOM 2731 C C . GLN A 1 379 ? -35.339 -0.382 41.151 1.00 61.44 379 GLN A C 1
ATOM 2733 O O . GLN A 1 379 ? -34.708 -0.457 40.100 1.00 61.44 379 GLN A O 1
ATOM 2738 N N . GLY A 1 380 ? -36.039 -1.419 41.647 1.00 59.94 380 GLY A N 1
ATOM 2739 C CA . GLY A 1 380 ? -36.358 -2.661 40.914 1.00 59.94 380 GLY A CA 1
ATOM 2740 C C . GLY A 1 380 ? -35.267 -3.741 40.894 1.00 59.94 380 GLY A C 1
ATOM 2741 O O . GLY A 1 380 ? -34.484 -3.787 39.951 1.00 59.94 380 GLY A O 1
ATOM 2742 N N . LEU A 1 381 ? -35.313 -4.646 41.878 1.00 62.34 381 LEU A N 1
ATOM 2743 C CA . LEU A 1 381 ? -34.434 -5.812 42.026 1.00 62.34 381 LEU A CA 1
ATOM 2744 C C . LEU A 1 381 ? -35.266 -7.094 41.840 1.00 62.34 381 LEU A C 1
ATOM 2746 O O . LEU A 1 381 ? -36.290 -7.267 42.513 1.00 62.34 381 LEU A O 1
ATOM 2750 N N . GLN A 1 382 ? -34.878 -7.975 40.913 1.00 62.34 382 GLN A N 1
ATOM 2751 C CA . GLN A 1 382 ? -35.559 -9.252 40.687 1.00 62.34 382 GLN A CA 1
ATOM 2752 C C . GLN A 1 382 ? -34.570 -10.424 40.784 1.00 62.34 382 GLN A C 1
ATOM 2754 O O . GLN A 1 382 ? -33.971 -10.839 39.796 1.00 62.34 382 GLN A O 1
ATOM 2759 N N . GLU A 1 383 ? -34.433 -10.962 41.997 1.00 60.44 383 GLU A N 1
ATOM 2760 C CA . GLU A 1 383 ? -33.579 -12.109 42.332 1.00 60.44 383 GLU A CA 1
ATOM 2761 C C . GLU A 1 383 ? -34.336 -13.435 42.245 1.00 60.44 383 GLU A C 1
ATOM 2763 O O . GLU A 1 383 ? -35.478 -13.551 42.705 1.00 60.44 383 GLU A O 1
ATOM 2768 N N . SER A 1 384 ? -33.673 -14.476 41.730 1.00 56.31 384 SER A N 1
ATOM 2769 C CA . SER A 1 384 ? -34.219 -15.838 41.770 1.00 56.31 384 SER A CA 1
ATOM 2770 C C . SER A 1 384 ? -33.586 -16.762 42.823 1.00 56.31 384 SER A C 1
ATOM 2772 O O . SER A 1 384 ? -34.204 -17.789 43.121 1.00 56.31 384 SER A O 1
ATOM 2774 N N . GLN A 1 385 ? -32.426 -16.405 43.424 1.00 53.91 385 GLN A N 1
ATOM 2775 C CA . GLN A 1 385 ? -31.795 -17.126 44.553 1.00 53.91 385 GLN A CA 1
ATOM 2776 C C . GLN A 1 385 ? -30.532 -16.449 45.168 1.00 53.91 385 GLN A C 1
ATOM 2778 O O . GLN A 1 385 ? -29.508 -16.361 44.502 1.00 53.91 385 GLN A O 1
ATOM 2783 N N . GLY A 1 386 ? -30.581 -16.149 46.481 1.00 51.62 386 GLY A N 1
ATOM 2784 C CA . GLY A 1 386 ? -29.471 -16.204 47.460 1.00 51.62 386 GLY A CA 1
ATOM 2785 C C . GLY A 1 386 ? -28.373 -15.123 47.449 1.00 51.62 386 GLY A C 1
ATOM 2786 O O . GLY A 1 386 ? -27.373 -15.289 46.763 1.00 51.62 386 GLY A O 1
ATOM 2787 N N . LEU A 1 387 ? -28.478 -14.140 48.354 1.00 49.81 387 LEU A N 1
ATOM 2788 C CA . LEU A 1 387 ? -27.386 -13.247 48.783 1.00 49.81 387 LEU A CA 1
ATOM 2789 C C . LEU A 1 387 ? -26.433 -13.954 49.771 1.00 49.81 387 LEU A C 1
ATOM 2791 O O . LEU A 1 387 ? -26.891 -14.491 50.786 1.00 49.81 387 LEU A O 1
ATOM 2795 N N . GLN A 1 388 ? -25.118 -13.918 49.529 1.00 49.28 388 GLN A N 1
ATOM 2796 C CA . GLN A 1 388 ? -24.091 -14.273 50.523 1.00 49.28 388 GLN A CA 1
ATOM 2797 C C . GLN A 1 388 ? -23.213 -13.051 50.817 1.00 49.28 388 GLN A C 1
ATOM 2799 O O . GLN A 1 388 ? -22.442 -12.624 49.963 1.00 49.28 388 GLN A O 1
ATOM 2804 N N . GLY A 1 389 ? -23.368 -12.496 52.024 1.00 47.12 389 GLY A N 1
ATOM 2805 C CA . GLY A 1 389 ? -22.587 -11.358 52.530 1.00 47.12 389 GLY A CA 1
ATOM 2806 C C . GLY A 1 389 ? -21.328 -11.741 53.294 1.00 47.12 389 GLY A C 1
ATOM 2807 O O . GLY A 1 389 ? -21.192 -12.928 53.679 1.00 47.12 389 GLY A O 1
#

Foldseek 3Di:
DDPPPDFDAAADDAEAAEAAAGAEEDAYAEHAEAAYHYEYAEYDEYEYDDHYAEHAEYAEHAEYAEHAHYAYDYHYAYDHHYEYDHHYADDYHYADDDHYEEDDAYADDDDYADDADYADYYHYADDDDYADDHHYADDADYADDDEYADDDEYADEHDYADDDEYADADDYADADAYADADEYADHAEYADHQEYADHQEYADDREYAEDNEYAEHAEYAEAHEYAEAAAYAEAHAYAEAHEYAEAAYYAYAHEYAEHHEYAYHYEYEDHQDYCYDPYDYEDADEYAEANEYAEAQEYAEHQEYAEHQEYAYHQEYAYANAYAEHAYYAEHHYYAEHHHYAEHYHYEYAYHYEYAYHYEYDYHYEDDDDYNDDDDYNDDHDYNDDDDD

Radius of gyration: 31.69 Å; chains: 1; bounding box: 82×30×94 Å

Organism: Knipowitschia caucasica (NCBI:txid637954)

pLDDT: mean 77.44, std 9.77, range [35.22, 89.94]